Protein AF-F8FBQ9-F1 (afdb_monomer)

Foldseek 3Di:
DDDPVVVVVVLVVLLVVLLVVLQVQQVPWFDFALQDTQGQNLLSLLLCCPQRHLVSSLVSLLVSLVCCCPVVVAFNQVSVVSNVLSVQLRVCVVPDDDQSLVSQLVVLVVVLVVQVVVCCVPVNDPDDLLSLLQSLSVSLSSSVSSLSSSCCVPPPPPRPPVRDPPDPDPDDVLVVVLSCVLCVQSVVLVVVRSVVRVVLVVVLQVVQCVLQVQLVVQLLVVVVPDDPVLLVCLVVLPVVSLVVSQVSNLVSDDPQKKKFKAALVQATSYINVPDPDRGDDPPPQFDWDDPDPFKIKTWGPDRDNTSSVRLQAIWMWGWDDRPDPSRMIMIMIHRSCVSCVVPSVVSSVSSVVSSVVSVVSVVVSVVVVVVVVVVVVVVCVVVVCVVVVVVVVVVVCVVPPPPVVVVVVVVVPPPPDD

Sequence (418 aa):
MLWNSGMISNKLRPALILLLLSLLADWFSIPMLYGLQYHFSSVFIILALFLVGGRAAILISALVAWSNYFLLEMPLFNSGIVIVEAVVLAAVVRVRKGSVFLFDLCFWFAAGMGTLIGWYLFTGPAFHGDVMLHVFGYSVNGAGNALAAEIVLTYLPILPWSFVQRQYKPIPLQQILVHLAISGLVFPFICFMIVTGISQNHMINLRAHQMAESTSNTIKEQLKSWGAMEYRALELQDIIQLGKLDAMVDHSAFPSARVVVSNDNGDILADSSGAAEPKWDWRTGGTIYQYDDSLYLWLPVKRHFIEPAVWREAFYLYESTVDGGTGIRISVKIPVSLLLADAEGIYTLDFVLILLYILLVLSTANGISRFIVHFLVKLTHETTGLPDKMTAHFEISVQNSHLLWSLTDCMRTSARWL

Solvent-accessible surface area (backbone atoms only — not comparable to full-atom values): 22697 Å² total; per-residue (Å²): 139,82,77,66,67,75,64,56,62,71,41,48,59,62,48,51,51,34,40,52,51,20,47,52,29,53,76,62,40,43,66,30,50,71,76,40,59,48,58,51,24,62,22,33,36,52,44,28,31,75,74,66,26,41,72,55,15,37,53,42,26,49,53,43,22,49,43,32,40,72,75,66,64,41,27,59,47,72,22,48,48,50,33,54,50,38,47,50,51,43,53,48,60,75,78,45,91,76,62,61,31,58,54,46,43,52,46,37,55,52,52,36,52,50,48,53,52,50,47,41,72,75,71,38,86,70,82,57,61,51,58,52,34,48,41,36,50,50,37,51,41,50,37,52,28,32,42,52,30,46,48,47,74,71,72,51,82,83,58,67,68,90,75,50,89,65,69,92,66,84,77,55,66,67,60,52,53,48,53,48,56,49,45,70,45,53,53,58,48,53,52,50,46,32,53,48,15,56,52,47,55,55,50,51,53,53,49,53,49,54,54,33,50,52,42,49,47,56,51,45,58,57,55,66,73,54,53,75,66,57,56,53,34,51,77,69,65,34,69,69,56,33,52,50,46,28,54,52,39,45,73,55,42,53,94,80,40,40,34,36,34,25,43,80,88,30,39,56,58,28,48,45,72,72,68,93,58,74,55,70,69,85,76,62,80,41,51,79,44,77,81,48,102,42,35,34,39,41,36,57,66,68,84,41,63,48,59,38,60,38,50,53,72,12,31,37,37,31,53,47,71,51,88,85,83,73,48,39,34,41,35,31,36,39,43,37,41,73,79,38,58,77,48,52,59,56,52,33,47,53,39,47,51,54,53,53,46,51,52,47,52,55,51,48,51,54,50,49,48,57,48,53,52,54,52,52,53,52,51,46,67,73,53,77,47,53,69,64,50,49,51,54,49,48,53,52,49,58,74,67,43,79,70,61,63,62,58,60,56,59,67,68,67,68,82,80,76,137

Mean predicted aligned error: 11.19 Å

Structure (mmCIF, N/CA/C/O backbone):
data_AF-F8FBQ9-F1
#
_entry.id   AF-F8FBQ9-F1
#
loop_
_atom_site.group_PDB
_atom_site.id
_atom_site.type_symbol
_atom_site.label_atom_id
_atom_site.label_alt_id
_atom_site.label_comp_id
_atom_site.label_asym_id
_atom_site.label_entity_id
_atom_site.label_seq_id
_atom_site.pdbx_PDB_ins_code
_atom_site.Cartn_x
_atom_site.Cartn_y
_atom_site.Cartn_z
_atom_site.occupancy
_atom_site.B_iso_or_equiv
_atom_site.auth_seq_id
_atom_site.auth_comp_id
_atom_site.auth_asym_id
_atom_site.auth_atom_id
_atom_site.pdbx_PDB_model_num
ATOM 1 N N . MET A 1 1 ? -47.266 1.204 13.189 1.00 38.84 1 MET A N 1
ATOM 2 C CA . MET A 1 1 ? -45.898 1.040 13.729 1.00 38.84 1 MET A CA 1
ATOM 3 C C . MET A 1 1 ? -45.065 2.195 13.187 1.00 38.84 1 MET A C 1
ATOM 5 O O . MET A 1 1 ? -44.472 2.092 12.124 1.00 38.84 1 MET A O 1
ATOM 9 N N . LEU A 1 2 ? -45.210 3.362 13.819 1.00 35.06 2 LEU A N 1
ATOM 10 C CA . LEU A 1 2 ? -44.773 4.649 13.279 1.00 35.06 2 LEU A CA 1
ATOM 11 C C . LEU A 1 2 ? -43.285 4.861 13.561 1.00 35.06 2 LEU A C 1
ATOM 13 O O . LEU A 1 2 ? -42.835 4.845 14.704 1.00 35.06 2 LEU A O 1
ATOM 17 N N . TRP A 1 3 ? -42.538 5.023 12.476 1.00 40.25 3 TRP A N 1
ATOM 18 C CA . TRP A 1 3 ? -41.128 5.372 12.449 1.00 40.25 3 TRP A CA 1
ATOM 19 C C . TRP A 1 3 ? -40.963 6.775 13.048 1.00 40.25 3 TRP A C 1
ATOM 21 O O . TRP A 1 3 ? -41.526 7.743 12.541 1.00 40.25 3 TRP A O 1
ATOM 31 N N . ASN A 1 4 ? -40.230 6.885 14.154 1.00 38.59 4 ASN A N 1
ATOM 32 C CA . ASN A 1 4 ? -40.036 8.146 14.866 1.00 38.59 4 ASN A CA 1
ATOM 33 C C . ASN A 1 4 ? -39.064 9.049 14.072 1.00 38.59 4 ASN A C 1
ATOM 35 O O . ASN A 1 4 ? -37.841 8.915 14.170 1.00 38.59 4 ASN A O 1
ATOM 39 N N . SER A 1 5 ? -39.611 9.934 13.237 1.00 44.09 5 SER A N 1
ATOM 40 C CA . SER A 1 5 ? -38.901 10.781 12.262 1.00 44.09 5 SER A CA 1
ATOM 41 C C . SER A 1 5 ? -37.884 11.753 12.884 1.00 44.09 5 SER A C 1
ATOM 43 O O . SER A 1 5 ? -36.903 12.112 12.233 1.00 44.09 5 SER A O 1
ATOM 45 N N . GLY A 1 6 ? -38.029 12.103 14.168 1.00 44.25 6 GLY A N 1
ATOM 46 C CA . GLY A 1 6 ? -37.085 12.974 14.886 1.00 44.25 6 GLY A CA 1
ATOM 47 C C . GLY A 1 6 ? -35.710 12.346 15.163 1.00 44.25 6 GLY A C 1
ATOM 48 O O . GLY A 1 6 ? -34.709 13.053 15.250 1.00 44.25 6 GLY A O 1
ATOM 49 N N . MET A 1 7 ? -35.619 11.014 15.249 1.00 45.91 7 MET A N 1
ATOM 50 C CA . MET A 1 7 ? -34.369 10.321 15.601 1.00 45.91 7 MET A CA 1
ATOM 51 C C . MET A 1 7 ? -33.463 10.062 14.381 1.00 45.91 7 MET A C 1
ATOM 53 O O . MET A 1 7 ? -32.248 9.923 14.524 1.00 45.91 7 MET A O 1
ATOM 57 N N . ILE A 1 8 ? -34.046 10.031 13.176 1.00 51.62 8 ILE A N 1
ATOM 58 C CA . ILE A 1 8 ? -33.336 9.846 11.897 1.00 51.62 8 ILE A CA 1
ATOM 59 C C . ILE A 1 8 ? -32.582 11.132 11.516 1.00 51.62 8 ILE A C 1
ATOM 61 O O . ILE A 1 8 ? -31.422 11.069 11.108 1.00 51.62 8 ILE A O 1
ATOM 65 N N . SER A 1 9 ? -33.200 12.297 11.746 1.00 55.84 9 SER A N 1
ATOM 66 C CA . SER A 1 9 ? -32.610 13.625 11.508 1.00 55.84 9 SER A CA 1
ATOM 67 C C . SER A 1 9 ? -31.273 13.825 12.238 1.00 55.84 9 SER A C 1
ATOM 69 O O . SER A 1 9 ? -30.297 14.286 11.643 1.00 55.84 9 SER A O 1
ATOM 71 N N . ASN A 1 10 ? -31.179 13.411 13.508 1.00 71.75 10 ASN A N 1
ATOM 72 C CA . ASN A 1 10 ? -29.984 13.689 14.313 1.00 71.75 10 ASN A CA 1
ATOM 73 C C . ASN A 1 10 ? -28.779 12.791 13.981 1.00 71.75 10 ASN A C 1
ATOM 75 O O . ASN A 1 10 ? -27.648 13.151 14.297 1.00 71.75 10 ASN A O 1
ATOM 79 N N . LYS A 1 11 ? -28.999 11.642 13.329 1.00 80.25 11 LYS A N 1
ATOM 80 C CA . LYS A 1 11 ? -27.932 10.704 12.936 1.00 80.25 11 LYS A CA 1
ATOM 81 C C . LYS A 1 11 ? -27.435 10.900 11.504 1.00 80.25 11 LYS A C 1
ATOM 83 O O . LYS A 1 11 ? -26.344 10.442 11.178 1.00 80.25 11 LYS A O 1
ATOM 88 N N . LEU A 1 12 ? -28.201 11.598 10.667 1.00 87.38 12 LEU A N 1
ATOM 89 C CA . LEU A 1 12 ? -27.840 11.835 9.271 1.00 87.38 12 LEU A CA 1
ATOM 90 C C . LEU A 1 12 ? -26.629 12.768 9.138 1.00 87.38 12 LEU A C 1
ATOM 92 O O . LEU A 1 12 ? -25.704 12.467 8.394 1.00 87.38 12 LEU A O 1
ATOM 96 N N . ARG A 1 13 ? -26.599 13.868 9.900 1.00 88.62 13 ARG A N 1
ATOM 97 C CA . ARG A 1 13 ? -25.483 14.831 9.881 1.00 88.62 13 ARG A CA 1
ATOM 98 C C . ARG A 1 13 ? -24.120 14.191 10.196 1.00 88.62 13 ARG A C 1
ATOM 100 O O . ARG A 1 13 ? -23.227 14.326 9.365 1.00 88.62 13 ARG A O 1
ATOM 107 N N . PRO A 1 14 ? -23.929 13.473 11.323 1.00 88.94 14 PRO A N 1
ATOM 108 C CA . PRO A 1 14 ? -22.645 12.830 11.602 1.00 88.94 14 PRO A CA 1
ATOM 109 C C . PRO A 1 14 ? -22.304 11.738 10.581 1.00 88.94 14 PRO A C 1
ATOM 111 O O . PRO A 1 14 ? -21.136 11.581 10.251 1.00 88.94 14 PRO A O 1
ATOM 114 N N . ALA A 1 15 ? -23.296 11.027 10.032 1.00 92.19 15 ALA A N 1
ATOM 115 C CA . ALA A 1 15 ? -23.055 10.042 8.978 1.00 92.19 15 ALA A CA 1
ATOM 116 C C . ALA A 1 15 ? -22.502 10.684 7.696 1.00 92.19 15 ALA A C 1
ATOM 118 O O . ALA A 1 15 ? -21.548 10.168 7.126 1.00 92.19 15 ALA A O 1
ATOM 119 N N . LEU A 1 16 ? -23.061 11.822 7.270 1.00 95.06 16 LEU A N 1
ATOM 120 C CA . LEU A 1 16 ? -22.580 12.562 6.100 1.00 95.06 16 LEU A CA 1
ATOM 121 C C . LEU A 1 16 ? -21.179 13.141 6.319 1.00 95.06 16 LEU A C 1
ATOM 123 O O . LEU A 1 16 ? -20.352 13.078 5.416 1.00 95.06 16 LEU A O 1
ATOM 127 N N . ILE A 1 17 ? -20.894 13.661 7.519 1.00 94.50 17 ILE A N 1
ATOM 128 C CA . ILE A 1 17 ? -19.554 14.153 7.869 1.00 94.50 17 ILE A CA 1
ATOM 129 C C . ILE A 1 17 ? -18.540 13.007 7.815 1.00 94.50 17 ILE A C 1
ATOM 131 O O . ILE A 1 17 ? -17.494 13.150 7.195 1.00 94.50 17 ILE A O 1
ATOM 135 N N . LEU A 1 18 ? -18.854 11.861 8.423 1.00 95.75 18 LEU A N 1
ATOM 136 C CA . LEU A 1 18 ? -17.961 10.701 8.421 1.00 95.75 18 LEU A CA 1
ATOM 137 C C . LEU A 1 18 ? -17.787 10.110 7.021 1.00 95.75 18 LEU A C 1
ATOM 139 O O . LEU A 1 18 ? -16.679 9.705 6.689 1.00 95.75 18 LEU A O 1
ATOM 143 N N . LEU A 1 19 ? -18.828 10.108 6.183 1.00 97.69 19 LEU A N 1
ATOM 144 C CA . LEU A 1 19 ? -18.710 9.739 4.771 1.00 97.69 19 LEU A CA 1
ATOM 145 C C . LEU A 1 19 ? -17.744 10.672 4.037 1.00 97.69 19 LEU A C 1
ATOM 147 O O . LEU A 1 19 ? -16.824 10.195 3.384 1.00 97.69 19 LEU A O 1
ATOM 151 N N . LEU A 1 20 ? -17.926 11.988 4.171 1.00 97.56 20 LEU A N 1
ATOM 152 C CA . LEU A 1 20 ? -17.067 12.973 3.519 1.00 97.56 20 LEU A CA 1
ATOM 153 C C . LEU A 1 20 ? -15.613 12.847 3.988 1.00 97.56 20 LEU A C 1
ATOM 155 O O . LEU A 1 20 ? -14.712 12.845 3.159 1.00 97.56 20 LEU A O 1
ATOM 159 N N . LEU A 1 21 ? -15.384 12.669 5.291 1.00 97.38 21 LEU A N 1
ATOM 160 C CA . LEU A 1 21 ? -14.049 12.414 5.833 1.00 97.38 21 LEU A CA 1
ATOM 161 C C . LEU A 1 21 ? -13.458 11.097 5.319 1.00 97.38 21 LEU A C 1
ATOM 163 O O . LEU A 1 21 ? -12.283 11.075 4.983 1.00 97.38 21 LEU A O 1
ATOM 167 N N . SER A 1 22 ? -14.261 10.033 5.202 1.00 97.44 22 SER A N 1
ATOM 168 C CA . SER A 1 22 ? -13.806 8.750 4.643 1.00 97.44 22 SER A CA 1
ATOM 169 C C . SER A 1 22 ? -13.377 8.894 3.183 1.00 97.44 22 SER A C 1
ATOM 171 O O . SER A 1 22 ? -12.338 8.376 2.801 1.00 97.44 22 SER A O 1
ATOM 173 N N . LEU A 1 23 ? -14.154 9.620 2.374 1.00 97.19 23 LEU A N 1
ATOM 174 C CA . LEU A 1 23 ? -13.830 9.865 0.968 1.00 97.19 23 LEU A CA 1
ATOM 175 C C . LEU A 1 23 ? -12.576 10.734 0.837 1.00 97.19 23 LEU A C 1
ATOM 177 O O . LEU A 1 23 ? -11.653 10.366 0.121 1.00 97.19 23 LEU A O 1
ATOM 181 N N . LEU A 1 24 ? -12.505 11.856 1.562 1.00 97.00 24 LEU A N 1
ATOM 182 C CA . LEU A 1 24 ? -11.325 12.726 1.547 1.00 97.00 24 LEU A CA 1
ATOM 183 C C . LEU A 1 24 ? -10.065 11.986 2.011 1.00 97.00 24 LEU A C 1
ATOM 185 O O . LEU A 1 24 ? -8.996 12.192 1.450 1.00 97.00 24 LEU A O 1
ATOM 189 N N . ALA A 1 25 ? -10.190 11.108 3.004 1.00 95.94 25 ALA A N 1
ATOM 190 C CA . ALA A 1 25 ? -9.084 10.319 3.525 1.00 95.94 25 ALA A CA 1
ATOM 191 C C . ALA A 1 25 ? -8.432 9.402 2.482 1.00 95.94 25 ALA A C 1
ATOM 193 O O . ALA A 1 25 ? -7.216 9.239 2.518 1.00 95.94 25 ALA A O 1
ATOM 194 N N . ASP A 1 26 ? -9.212 8.832 1.561 1.00 94.19 26 ASP A N 1
ATOM 195 C CA . ASP A 1 26 ? -8.666 7.992 0.489 1.00 94.19 26 ASP A CA 1
ATOM 196 C C . ASP A 1 26 ? -8.148 8.814 -0.693 1.00 94.19 26 ASP A C 1
ATOM 198 O O . ASP A 1 26 ? -7.197 8.397 -1.341 1.00 94.19 26 ASP A O 1
ATOM 202 N N . TRP A 1 27 ? -8.694 10.010 -0.929 1.00 92.12 27 TRP A N 1
ATOM 203 C CA . TRP A 1 27 ? -8.132 10.956 -1.902 1.00 92.12 27 TRP A CA 1
ATOM 204 C C . TRP A 1 27 ? -6.765 11.517 -1.482 1.00 92.12 27 TRP A C 1
ATOM 206 O O . TRP A 1 27 ? -5.958 11.867 -2.338 1.00 92.12 27 TRP A O 1
ATOM 216 N N . PHE A 1 28 ? -6.512 11.617 -0.174 1.00 92.81 28 PHE A N 1
ATOM 217 C CA . PHE A 1 28 ? -5.237 12.055 0.406 1.00 92.81 28 PHE A CA 1
ATOM 218 C C . PHE A 1 28 ? -4.451 10.891 1.023 1.00 92.81 28 PHE A C 1
ATOM 220 O O . PHE A 1 28 ? -3.727 11.079 2.006 1.00 92.81 28 PHE A O 1
ATOM 227 N N . SER A 1 29 ? -4.606 9.685 0.471 1.00 91.75 29 SER A N 1
ATOM 228 C CA . SER A 1 29 ? -3.791 8.537 0.851 1.00 91.75 29 SER A CA 1
ATOM 229 C C . SER A 1 29 ? -2.306 8.861 0.708 1.00 91.75 29 SER A C 1
ATOM 231 O O . SER A 1 29 ? -1.870 9.607 -0.173 1.00 91.75 29 SER A O 1
ATOM 233 N N . ILE A 1 30 ? -1.506 8.314 1.618 1.00 91.00 30 ILE A N 1
ATOM 234 C CA . ILE A 1 30 ? -0.072 8.587 1.638 1.00 91.00 30 ILE A CA 1
ATOM 235 C C . ILE A 1 30 ? 0.629 7.447 0.905 1.00 91.00 30 ILE A C 1
ATOM 237 O O . ILE A 1 30 ? 0.485 6.296 1.334 1.00 91.00 30 ILE A O 1
ATOM 241 N N . PRO A 1 31 ? 1.395 7.719 -0.168 1.00 86.69 31 PRO A N 1
ATOM 242 C CA . PRO A 1 31 ? 2.168 6.680 -0.820 1.00 86.69 31 PRO A CA 1
ATOM 243 C C . PRO A 1 31 ? 3.179 6.119 0.176 1.00 86.69 31 PRO A C 1
ATOM 245 O O . PRO A 1 31 ? 3.969 6.844 0.782 1.00 86.69 31 PRO A O 1
ATOM 248 N N . MET A 1 32 ? 3.116 4.809 0.362 1.00 84.12 32 MET A N 1
ATOM 249 C CA . MET A 1 32 ? 4.156 4.044 1.020 1.00 84.12 32 MET A CA 1
ATOM 250 C C . MET A 1 32 ? 5.042 3.455 -0.082 1.00 84.12 32 MET A C 1
ATOM 252 O O . MET A 1 32 ? 5.398 4.127 -1.050 1.00 84.12 32 MET A O 1
ATOM 256 N N . LEU A 1 33 ? 5.436 2.202 0.074 1.00 76.81 33 LEU A N 1
ATOM 257 C CA . LEU A 1 33 ? 6.426 1.553 -0.758 1.00 76.81 33 LEU A CA 1
ATOM 258 C C . LEU A 1 33 ? 5.766 0.598 -1.770 1.00 76.81 33 LEU A C 1
ATOM 260 O O . LEU A 1 33 ? 4.805 -0.087 -1.430 1.00 76.81 33 LEU A O 1
ATOM 264 N N . TYR A 1 34 ? 6.297 0.524 -2.996 1.00 71.44 34 TYR A N 1
ATOM 265 C CA . TYR A 1 34 ? 5.850 -0.403 -4.061 1.00 71.44 34 TYR A CA 1
ATOM 266 C C . TYR A 1 34 ? 4.376 -0.284 -4.444 1.00 71.44 34 TYR A C 1
ATOM 268 O O . TYR A 1 34 ? 3.650 -1.274 -4.531 1.00 71.44 34 TYR A O 1
ATOM 276 N N . GLY A 1 35 ? 3.914 0.953 -4.612 1.00 74.38 35 GLY A N 1
ATOM 277 C CA . GLY A 1 35 ? 2.513 1.232 -4.912 1.00 74.38 35 GLY A CA 1
ATOM 278 C C . GLY A 1 35 ? 1.573 1.054 -3.729 1.00 74.38 35 GLY A C 1
ATOM 279 O O . GLY A 1 35 ? 0.443 1.522 -3.806 1.00 74.38 35 GLY A O 1
ATOM 280 N N . LEU A 1 36 ? 2.007 0.443 -2.616 1.00 85.25 36 LEU A N 1
ATOM 281 C CA . LEU A 1 36 ? 1.195 0.423 -1.407 1.00 85.25 36 LEU A CA 1
ATOM 282 C C . LEU A 1 36 ? 0.952 1.851 -0.943 1.00 85.25 36 LEU A C 1
ATOM 284 O O . LEU A 1 36 ? 1.852 2.690 -0.938 1.00 85.25 36 LEU A O 1
ATOM 288 N N . GLN A 1 37 ? -0.271 2.106 -0.508 1.00 88.94 37 GLN A N 1
ATOM 289 C CA . GLN A 1 37 ? -0.667 3.388 0.040 1.00 88.94 37 GLN A CA 1
ATOM 290 C C . GLN A 1 37 ? -1.276 3.170 1.419 1.00 88.94 37 GLN A C 1
ATOM 292 O O . GLN A 1 37 ? -1.960 2.173 1.675 1.00 88.94 37 GLN A O 1
ATOM 297 N N . TYR A 1 38 ? -1.015 4.115 2.315 1.00 91.94 38 TYR A N 1
ATOM 298 C CA . TYR A 1 38 ? -1.704 4.184 3.587 1.00 91.94 38 TYR A CA 1
ATOM 299 C C . TYR A 1 38 ? -3.017 4.943 3.391 1.00 91.94 38 TYR A C 1
ATOM 301 O O . TYR A 1 38 ? -3.024 6.126 3.045 1.00 91.94 38 TYR A O 1
ATOM 309 N N . HIS A 1 39 ? -4.121 4.248 3.628 1.00 93.69 39 HIS A N 1
ATOM 310 C CA . HIS A 1 39 ? -5.489 4.737 3.474 1.00 93.69 39 HIS A CA 1
ATOM 311 C C . HIS A 1 39 ? -6.097 4.962 4.854 1.00 93.69 39 HIS A C 1
ATOM 313 O O . HIS A 1 39 ? -5.975 4.094 5.708 1.00 93.69 39 HIS A O 1
ATOM 319 N N . PHE A 1 40 ? -6.767 6.091 5.088 1.00 94.56 40 PHE A N 1
ATOM 320 C CA . PHE A 1 40 ? -7.325 6.417 6.412 1.00 94.56 40 PHE A CA 1
ATOM 321 C C . PHE A 1 40 ? -8.853 6.274 6.485 1.00 94.56 40 PHE A C 1
ATOM 323 O O . PHE A 1 40 ? -9.444 6.521 7.540 1.00 94.56 40 PHE A O 1
ATOM 330 N N . SER A 1 41 ? -9.525 5.883 5.395 1.00 96.06 41 SER A N 1
ATOM 331 C CA . SER A 1 41 ? -10.992 5.834 5.348 1.00 96.06 41 SER A CA 1
ATOM 332 C C . SER A 1 41 ? -11.607 4.901 6.391 1.00 96.06 41 SER A C 1
ATOM 334 O O . SER A 1 41 ? -12.630 5.249 6.993 1.00 96.06 41 SER A O 1
ATOM 336 N N . SER A 1 42 ? -10.971 3.761 6.689 1.00 96.06 42 SER A N 1
ATOM 337 C CA . SER A 1 42 ? -11.513 2.804 7.660 1.00 96.06 42 SER A CA 1
ATOM 338 C C . SER A 1 42 ? -11.561 3.352 9.092 1.00 96.06 42 SER A C 1
ATOM 340 O O . SER A 1 42 ? -12.461 2.968 9.842 1.00 96.06 42 SER A O 1
ATOM 342 N N . VAL A 1 43 ? -10.741 4.354 9.453 1.00 97.19 43 VAL A N 1
ATOM 343 C CA . VAL A 1 43 ? -10.874 5.078 10.736 1.00 97.19 43 VAL A CA 1
ATOM 344 C C . VAL A 1 43 ? -12.286 5.648 10.872 1.00 97.19 43 VAL A C 1
ATOM 346 O O . VAL A 1 43 ? -12.980 5.413 11.862 1.00 97.19 43 VAL A O 1
ATOM 349 N N . PHE A 1 44 ? -12.747 6.373 9.854 1.00 97.19 44 PHE A N 1
ATOM 350 C CA . PHE A 1 44 ? -14.037 7.059 9.869 1.00 97.19 44 PHE A CA 1
ATOM 351 C C . PHE A 1 44 ? -15.218 6.094 9.714 1.00 97.19 44 PHE A C 1
ATOM 353 O O . PHE A 1 44 ? -16.276 6.321 10.308 1.00 97.19 44 PHE A O 1
ATOM 360 N N . ILE A 1 45 ? -15.032 4.982 8.998 1.00 97.56 45 ILE A N 1
ATOM 361 C CA . ILE A 1 45 ? -16.022 3.900 8.903 1.00 97.56 45 ILE A CA 1
ATOM 362 C C . ILE A 1 45 ? -16.220 3.230 10.270 1.00 97.56 45 ILE A C 1
ATOM 364 O O . ILE A 1 45 ? -17.362 3.028 10.701 1.00 97.56 45 ILE A O 1
ATOM 368 N N . ILE A 1 46 ? -15.135 2.948 10.999 1.00 96.31 46 ILE A N 1
ATOM 369 C CA . ILE A 1 46 ? -15.201 2.401 12.360 1.00 96.31 46 ILE A CA 1
ATOM 370 C C . ILE A 1 46 ? -15.842 3.419 13.311 1.00 96.31 46 ILE A C 1
ATOM 372 O O . ILE A 1 46 ? -16.724 3.065 14.094 1.00 96.31 46 ILE A O 1
ATOM 376 N N . LEU A 1 47 ? -15.503 4.707 13.213 1.00 93.81 47 LEU A N 1
ATOM 377 C CA . LEU A 1 47 ? -16.200 5.745 13.978 1.00 93.81 47 LEU A CA 1
ATOM 378 C C . LEU A 1 47 ? -17.707 5.762 13.664 1.00 93.81 47 LEU A C 1
ATOM 380 O O . LEU A 1 47 ? -18.528 5.819 14.582 1.00 93.81 47 LEU A O 1
ATOM 384 N N . ALA A 1 48 ? -18.105 5.624 12.396 1.00 94.19 48 ALA A N 1
ATOM 385 C CA . ALA A 1 48 ? -19.514 5.563 12.006 1.00 94.19 48 ALA A CA 1
ATOM 386 C C . ALA A 1 48 ? -20.239 4.341 12.590 1.00 94.19 48 ALA A C 1
ATOM 388 O O . ALA A 1 48 ? -21.403 4.455 12.997 1.00 94.19 48 ALA A O 1
ATOM 389 N N . LEU A 1 49 ? -19.553 3.197 12.698 1.00 93.25 49 LEU A N 1
ATOM 390 C CA . LEU A 1 49 ? -20.083 1.986 13.328 1.00 93.25 49 LEU A CA 1
ATOM 391 C C . LEU A 1 49 ? -20.519 2.254 14.775 1.00 93.25 49 LEU A C 1
ATOM 393 O O . LEU A 1 49 ? -21.610 1.825 15.161 1.00 93.25 49 LEU A O 1
ATOM 397 N N . PHE A 1 50 ? -19.720 2.997 15.545 1.00 88.44 50 PHE A N 1
ATOM 398 C CA . PHE A 1 50 ? -19.995 3.271 16.960 1.00 88.44 50 PHE A CA 1
ATOM 399 C C . PHE A 1 50 ? -20.882 4.495 17.209 1.00 88.44 50 PHE A C 1
ATOM 401 O O . PHE A 1 50 ? -21.667 4.489 18.156 1.00 88.44 50 PHE A O 1
ATOM 408 N N . LEU A 1 51 ? -20.795 5.527 16.370 1.00 85.94 51 LEU A N 1
ATOM 409 C CA . LEU A 1 51 ? -21.495 6.800 16.583 1.00 85.94 51 LEU A CA 1
ATOM 410 C C . LEU A 1 51 ? -22.887 6.834 15.956 1.00 85.94 51 LEU A C 1
ATOM 412 O O . LEU A 1 51 ? -23.825 7.408 16.510 1.00 85.94 51 LEU A O 1
ATOM 416 N N . VAL A 1 52 ? -23.033 6.207 14.791 1.00 89.50 52 VAL A N 1
ATOM 417 C CA . VAL A 1 52 ? -24.276 6.222 14.017 1.00 89.50 52 VAL A CA 1
ATOM 418 C C . VAL A 1 52 ? -24.950 4.854 14.106 1.00 89.50 52 VAL A C 1
ATOM 420 O O . VAL A 1 52 ? -26.134 4.761 14.464 1.00 89.50 52 VAL A O 1
ATOM 423 N N . GLY A 1 53 ? -24.175 3.797 13.848 1.00 89.56 53 GLY A N 1
ATOM 424 C CA . GLY A 1 53 ? -24.572 2.395 13.932 1.00 89.56 53 GLY A CA 1
ATOM 425 C C . GLY A 1 53 ? -24.127 1.580 12.713 1.00 89.56 53 GLY A C 1
ATOM 426 O O . GLY A 1 53 ? -23.885 2.117 11.635 1.00 89.56 53 GLY A O 1
ATOM 427 N N . GLY A 1 54 ? -24.102 0.250 12.846 1.00 91.75 54 GLY A N 1
ATOM 428 C CA . GLY A 1 54 ? -23.529 -0.631 11.816 1.00 91.75 54 GLY A CA 1
ATOM 429 C C . GLY A 1 54 ? -24.187 -0.582 10.432 1.00 91.75 54 GLY A C 1
ATOM 430 O O . GLY A 1 54 ? -23.508 -0.816 9.444 1.00 91.75 54 GLY A O 1
ATOM 431 N N . ARG A 1 55 ? -25.478 -0.231 10.317 1.00 94.25 55 ARG A N 1
ATOM 432 C CA . ARG A 1 55 ? -26.106 -0.033 8.992 1.00 94.25 55 ARG A CA 1
ATOM 433 C C . ARG A 1 55 ? -25.493 1.155 8.245 1.00 94.25 55 ARG A C 1
ATOM 435 O O . ARG A 1 55 ? -25.293 1.066 7.044 1.00 94.25 55 ARG A O 1
ATOM 442 N N . ALA A 1 56 ? -25.195 2.241 8.958 1.00 93.75 56 ALA A N 1
ATOM 443 C CA . ALA A 1 56 ? -24.562 3.412 8.364 1.00 93.75 56 ALA A CA 1
ATOM 444 C C . ALA A 1 56 ? -23.112 3.109 7.976 1.00 93.75 56 ALA A C 1
ATOM 446 O O . ALA A 1 56 ? -22.719 3.449 6.872 1.00 93.75 56 ALA A O 1
ATOM 447 N N . ALA A 1 57 ? -22.358 2.405 8.827 1.00 96.69 57 ALA A N 1
ATOM 448 C CA . ALA A 1 57 ? -20.984 2.004 8.515 1.00 96.69 57 ALA A CA 1
ATOM 449 C C . ALA A 1 57 ? -20.885 1.165 7.231 1.00 96.69 57 ALA A C 1
ATOM 451 O O . ALA A 1 57 ? -20.044 1.454 6.393 1.00 96.69 57 ALA A O 1
ATOM 452 N N . ILE A 1 58 ? -21.785 0.190 7.043 1.00 98.00 58 ILE A N 1
ATOM 453 C CA . ILE A 1 58 ? -21.822 -0.645 5.828 1.00 98.00 58 ILE A CA 1
ATOM 454 C C . ILE A 1 58 ? -22.197 0.179 4.584 1.00 98.00 58 ILE A C 1
ATOM 456 O O . ILE A 1 58 ? -21.649 -0.033 3.509 1.00 98.00 58 ILE A O 1
ATOM 460 N N . LEU A 1 59 ? -23.133 1.128 4.705 1.00 97.81 59 LEU A N 1
ATOM 461 C CA . LEU A 1 59 ? -23.478 2.012 3.585 1.00 97.81 59 LEU A CA 1
ATOM 462 C C . LEU A 1 59 ? -22.320 2.950 3.227 1.00 97.81 59 LEU A C 1
ATOM 464 O O . LEU A 1 59 ? -22.037 3.142 2.050 1.00 97.81 59 LEU A O 1
ATOM 468 N N . ILE A 1 60 ? -21.645 3.515 4.231 1.00 98.19 60 ILE A N 1
ATOM 469 C CA . ILE A 1 60 ? -20.471 4.366 4.024 1.00 98.19 60 ILE A CA 1
ATOM 470 C C . ILE A 1 60 ? -19.350 3.556 3.371 1.00 98.19 60 ILE A C 1
ATOM 472 O O . ILE A 1 60 ? -18.805 4.016 2.376 1.00 98.19 60 ILE A O 1
ATOM 476 N N . SER A 1 61 ? -19.052 2.343 3.851 1.00 98.19 61 SER A N 1
ATOM 477 C CA . SER A 1 61 ? -18.012 1.503 3.248 1.00 98.19 61 SER A CA 1
ATOM 478 C C . SER A 1 61 ? -18.340 1.107 1.809 1.00 98.19 61 SER A C 1
ATOM 480 O O . SER A 1 61 ? -17.445 1.104 0.975 1.00 98.19 61 SER A O 1
ATOM 482 N N . ALA A 1 62 ? -19.611 0.857 1.475 1.00 98.19 62 ALA A N 1
ATOM 483 C CA . ALA A 1 62 ? -20.025 0.596 0.097 1.00 98.19 62 ALA A CA 1
ATOM 484 C C . ALA A 1 62 ? -19.839 1.816 -0.826 1.00 98.19 62 ALA A C 1
ATOM 486 O O . ALA A 1 62 ? -19.414 1.661 -1.969 1.00 98.19 62 ALA A O 1
ATOM 487 N N . LEU A 1 63 ? -20.128 3.028 -0.341 1.00 97.94 63 LEU A N 1
ATOM 488 C CA . LEU A 1 63 ? -19.913 4.264 -1.104 1.00 97.94 63 LEU A CA 1
ATOM 489 C C . LEU A 1 63 ? -18.423 4.594 -1.265 1.00 97.94 63 LEU A C 1
ATOM 491 O O . LEU A 1 63 ? -18.008 5.019 -2.341 1.00 97.94 63 LEU A O 1
ATOM 495 N N . VAL A 1 64 ? -17.623 4.366 -0.222 1.00 97.69 64 VAL A N 1
ATOM 496 C CA . VAL A 1 64 ? -16.160 4.502 -0.271 1.00 97.69 64 VAL A CA 1
ATOM 497 C C . VAL A 1 64 ? -15.573 3.492 -1.254 1.00 97.69 64 VAL A C 1
ATOM 499 O O . VAL A 1 64 ? -14.850 3.886 -2.157 1.00 97.69 64 VAL A O 1
ATOM 502 N N . ALA A 1 65 ? -15.966 2.220 -1.179 1.00 96.94 65 ALA A N 1
ATOM 503 C CA . ALA A 1 65 ? -15.557 1.187 -2.130 1.00 96.94 65 ALA A CA 1
ATOM 504 C C . ALA A 1 65 ? -15.910 1.539 -3.582 1.00 96.94 65 ALA A C 1
ATOM 506 O O . ALA A 1 65 ? -15.102 1.342 -4.488 1.00 96.94 65 ALA A O 1
ATOM 507 N N . TRP A 1 66 ? -17.109 2.087 -3.809 1.00 96.62 66 TRP A N 1
ATOM 508 C CA . TRP A 1 66 ? -17.523 2.567 -5.125 1.00 96.62 66 TRP A CA 1
ATOM 509 C C . TRP A 1 66 ? -16.621 3.708 -5.617 1.00 96.62 66 TRP A C 1
ATOM 511 O O . TRP A 1 66 ? -16.129 3.653 -6.743 1.00 96.62 66 TRP A O 1
ATOM 521 N N . SER A 1 67 ? -16.350 4.703 -4.767 1.00 95.88 67 SER A N 1
ATOM 522 C CA . SER A 1 67 ? -15.428 5.801 -5.082 1.00 95.88 67 SER A CA 1
ATOM 523 C C . SER A 1 67 ? -14.027 5.278 -5.403 1.00 95.88 67 SER A C 1
ATOM 525 O O . SER A 1 67 ? -13.450 5.645 -6.422 1.00 95.88 67 SER A O 1
ATOM 527 N N . ASN A 1 68 ? -13.501 4.377 -4.579 1.00 94.50 68 ASN A N 1
ATOM 528 C CA . ASN A 1 68 ? -12.158 3.831 -4.732 1.00 94.50 68 ASN A CA 1
ATOM 529 C C . ASN A 1 68 ? -12.009 3.068 -6.053 1.00 94.50 68 ASN A C 1
ATOM 531 O O . ASN A 1 68 ? -11.036 3.266 -6.774 1.00 94.50 68 ASN A O 1
ATOM 535 N N . TYR A 1 69 ? -13.011 2.273 -6.430 1.00 93.31 69 TYR A N 1
ATOM 536 C CA . TYR A 1 69 ? -12.961 1.483 -7.657 1.00 93.31 69 TYR A CA 1
ATOM 537 C C . TYR A 1 69 ? -13.179 2.305 -8.940 1.00 93.31 69 TYR A C 1
ATOM 539 O O . TYR A 1 69 ? -12.531 2.057 -9.963 1.00 93.31 69 TYR A O 1
ATOM 547 N N . PHE A 1 70 ? -14.121 3.256 -8.927 1.00 92.94 70 PHE A N 1
ATOM 548 C CA . PHE A 1 70 ? -14.510 3.998 -10.133 1.00 92.94 70 PHE A CA 1
ATOM 549 C C . PHE A 1 70 ? -13.793 5.337 -10.296 1.00 92.94 70 PHE A C 1
ATOM 551 O O . PHE A 1 70 ? -13.523 5.717 -11.430 1.00 92.94 70 PHE A O 1
ATOM 558 N N . LEU A 1 71 ? -13.503 6.050 -9.203 1.00 92.88 71 LEU A N 1
ATOM 559 C CA . LEU A 1 71 ? -12.889 7.383 -9.246 1.00 92.88 71 LEU A CA 1
ATOM 560 C C . LEU A 1 71 ? -11.376 7.335 -9.028 1.00 92.88 71 LEU A C 1
ATOM 562 O O . LEU A 1 71 ? -10.656 8.057 -9.706 1.00 92.88 71 LEU A O 1
ATOM 566 N N . LEU A 1 72 ? -10.903 6.494 -8.102 1.00 89.25 72 LEU A N 1
ATOM 567 C CA . LEU A 1 72 ? -9.470 6.345 -7.799 1.00 89.25 72 LEU A CA 1
ATOM 568 C C . LEU A 1 72 ? -8.813 5.171 -8.539 1.00 89.25 72 LEU A C 1
ATOM 570 O O . LEU A 1 72 ? -7.631 4.913 -8.348 1.00 89.25 72 LEU A O 1
ATOM 574 N N . GLU A 1 73 ? -9.586 4.449 -9.356 1.00 88.12 73 GLU A N 1
ATOM 575 C CA . GLU A 1 73 ? -9.141 3.299 -10.157 1.00 88.12 73 GLU A CA 1
ATOM 576 C C . GLU A 1 73 ? -8.423 2.195 -9.364 1.00 88.12 73 GLU A C 1
ATOM 578 O O . GLU A 1 73 ? -7.658 1.409 -9.925 1.00 88.12 73 GLU A O 1
ATOM 583 N N . MET A 1 74 ? -8.705 2.093 -8.063 1.00 87.56 74 MET A N 1
ATOM 584 C CA . MET A 1 74 ? -8.038 1.148 -7.177 1.00 87.56 74 MET A CA 1
ATOM 585 C C . MET A 1 74 ? -8.384 -0.309 -7.531 1.00 87.56 74 MET A C 1
ATOM 587 O O . MET A 1 74 ? -9.511 -0.604 -7.957 1.00 87.56 74 MET A O 1
ATOM 591 N N . PRO A 1 75 ? -7.463 -1.256 -7.270 1.00 88.44 75 PRO A N 1
ATOM 592 C CA . PRO A 1 75 ? -7.710 -2.681 -7.425 1.00 88.44 75 PRO A CA 1
ATOM 593 C C . PRO A 1 75 ? -8.978 -3.162 -6.716 1.00 88.44 75 PRO A C 1
ATOM 595 O O . PRO A 1 75 ? -9.401 -2.631 -5.679 1.00 88.44 75 PRO A O 1
ATOM 598 N N . LEU A 1 76 ? -9.577 -4.221 -7.271 1.00 88.06 76 LEU A N 1
ATOM 599 C CA . LEU A 1 76 ? -10.824 -4.789 -6.755 1.00 88.06 76 LEU A CA 1
ATOM 600 C C . LEU A 1 76 ? -10.675 -5.274 -5.309 1.00 88.06 76 LEU A C 1
ATOM 602 O O . LEU A 1 76 ? -11.600 -5.092 -4.520 1.00 88.06 76 LEU A O 1
ATOM 606 N N . PHE A 1 77 ? -9.528 -5.863 -4.956 1.00 88.88 77 PHE A N 1
ATOM 607 C CA . PHE A 1 77 ? -9.268 -6.302 -3.588 1.00 88.88 77 PHE A CA 1
ATOM 608 C C . PHE A 1 77 ? -9.333 -5.123 -2.611 1.00 88.88 77 PHE A C 1
ATOM 610 O O . PHE A 1 77 ? -10.131 -5.153 -1.675 1.00 88.88 77 PHE A O 1
ATOM 617 N N . ASN A 1 78 ? -8.571 -4.059 -2.881 1.00 88.62 78 ASN A N 1
ATOM 618 C CA . ASN A 1 78 ? -8.479 -2.870 -2.029 1.00 88.62 78 ASN A CA 1
ATOM 619 C C . ASN A 1 78 ? -9.856 -2.214 -1.842 1.00 88.62 78 ASN A C 1
ATOM 621 O O . ASN A 1 78 ? -10.236 -1.837 -0.737 1.00 88.62 78 ASN A O 1
ATOM 625 N N . SER A 1 79 ? -10.628 -2.116 -2.928 1.00 91.31 79 SER A N 1
ATOM 626 C CA . SER A 1 79 ? -11.963 -1.516 -2.902 1.00 91.31 79 SER A CA 1
ATOM 627 C C . SER A 1 79 ? -12.993 -2.418 -2.216 1.00 91.31 79 SER A C 1
ATOM 629 O O . SER A 1 79 ? -13.884 -1.931 -1.532 1.00 91.31 79 SER A O 1
ATOM 631 N N . GLY A 1 80 ? -12.902 -3.739 -2.379 1.00 92.31 80 GLY A N 1
ATOM 632 C CA . GLY A 1 80 ? -13.879 -4.685 -1.838 1.00 92.31 80 GLY A CA 1
ATOM 633 C C . GLY A 1 80 ? -13.677 -5.007 -0.358 1.00 92.31 80 GLY A C 1
ATOM 634 O O . GLY A 1 80 ? -14.656 -5.163 0.378 1.00 92.31 80 GLY A O 1
ATOM 635 N N . ILE A 1 81 ? -12.423 -5.090 0.099 1.00 93.88 81 ILE A N 1
ATOM 636 C CA . ILE A 1 81 ? -12.093 -5.561 1.450 1.00 93.88 81 ILE A CA 1
ATOM 637 C C . ILE A 1 81 ? -12.667 -4.651 2.543 1.00 93.88 81 ILE A C 1
ATOM 639 O O . ILE A 1 81 ? -13.134 -5.158 3.561 1.00 93.88 81 ILE A O 1
ATOM 643 N N . VAL A 1 82 ? -12.765 -3.339 2.291 1.00 94.69 82 VAL A N 1
ATOM 644 C CA . VAL A 1 82 ? -13.345 -2.362 3.233 1.00 94.69 82 VAL A CA 1
ATOM 645 C C . VAL A 1 82 ? -14.829 -2.631 3.526 1.00 94.69 82 VAL A C 1
ATOM 647 O O . VAL A 1 82 ? -15.318 -2.388 4.632 1.00 94.69 82 VAL A O 1
ATOM 650 N N . ILE A 1 83 ? -15.576 -3.180 2.559 1.00 96.88 83 ILE A N 1
ATOM 651 C CA . ILE A 1 83 ? -16.974 -3.577 2.772 1.00 96.88 83 ILE A CA 1
ATOM 652 C C . ILE A 1 83 ? -17.019 -4.805 3.676 1.00 96.88 83 ILE A C 1
ATOM 654 O O . ILE A 1 83 ? -17.801 -4.844 4.629 1.00 96.88 83 ILE A O 1
ATOM 658 N N . VAL A 1 84 ? -16.184 -5.803 3.377 1.00 96.50 84 VAL A N 1
ATOM 659 C CA . VAL A 1 84 ? -16.122 -7.060 4.130 1.00 96.50 84 VAL A CA 1
ATOM 660 C C . VAL A 1 84 ? -15.731 -6.786 5.583 1.00 96.50 84 VAL A C 1
ATOM 662 O O . VAL A 1 84 ? -16.423 -7.248 6.491 1.00 96.50 84 VAL A O 1
ATOM 665 N N . GLU A 1 85 ? -14.699 -5.972 5.802 1.00 97.06 85 GLU A N 1
ATOM 666 C CA . GLU A 1 85 ? -14.255 -5.508 7.120 1.00 97.06 85 GLU A CA 1
ATOM 667 C C . GLU A 1 85 ? -15.411 -4.849 7.887 1.00 97.06 85 GLU A C 1
ATOM 669 O O . GLU A 1 85 ? -15.778 -5.292 8.979 1.00 97.06 85 GLU A O 1
ATOM 674 N N . ALA A 1 86 ? -16.081 -3.860 7.283 1.00 97.12 86 ALA A N 1
ATOM 675 C CA . ALA A 1 86 ? -17.197 -3.157 7.913 1.00 97.12 86 ALA A CA 1
ATOM 676 C C . ALA A 1 86 ? -18.364 -4.092 8.282 1.00 97.12 86 ALA A C 1
ATOM 678 O O . ALA A 1 86 ? -18.971 -3.938 9.347 1.00 97.12 86 ALA A O 1
ATOM 679 N N . VAL A 1 87 ? -18.688 -5.071 7.429 1.00 97.56 87 VAL A N 1
ATOM 680 C CA . VAL A 1 87 ? -19.736 -6.069 7.694 1.00 97.56 87 VAL A CA 1
ATOM 681 C C . VAL A 1 87 ? -19.346 -6.976 8.861 1.00 97.56 87 VAL A C 1
ATOM 683 O O . VAL A 1 87 ? -20.163 -7.182 9.765 1.00 97.56 87 VAL A O 1
ATOM 686 N N . VAL A 1 88 ? -18.113 -7.490 8.873 1.00 96.88 88 VAL A N 1
ATOM 687 C CA . VAL A 1 88 ? -17.610 -8.373 9.935 1.00 96.88 88 VAL A CA 1
ATOM 688 C C . VAL A 1 88 ? -17.572 -7.636 11.270 1.00 96.88 88 VAL A C 1
ATOM 690 O O . VAL A 1 88 ? -18.143 -8.124 12.249 1.00 96.88 88 VAL A O 1
ATOM 693 N N . LEU A 1 89 ? -17.001 -6.431 11.315 1.00 96.31 89 LEU A N 1
ATOM 694 C CA . LEU A 1 89 ? -16.960 -5.618 12.530 1.00 96.31 89 LEU A CA 1
ATOM 695 C C . LEU A 1 89 ? -18.374 -5.279 13.024 1.00 96.31 89 LEU A C 1
ATOM 697 O O . LEU A 1 89 ? -18.671 -5.427 14.214 1.00 96.31 89 LEU A O 1
ATOM 701 N N . ALA A 1 90 ? -19.291 -4.912 12.121 1.00 94.94 90 ALA A N 1
ATOM 702 C CA . ALA A 1 90 ? -20.682 -4.643 12.476 1.00 94.94 90 ALA A CA 1
ATOM 703 C C . ALA A 1 90 ? -21.422 -5.877 13.019 1.00 94.94 90 ALA A C 1
ATOM 705 O O . ALA A 1 90 ? -22.325 -5.724 13.848 1.00 94.94 90 ALA A O 1
ATOM 706 N N . ALA A 1 91 ? -21.073 -7.084 12.570 1.00 95.44 91 ALA A N 1
ATOM 707 C CA . ALA A 1 91 ? -21.636 -8.330 13.080 1.00 95.44 91 ALA A CA 1
ATOM 708 C C . ALA A 1 91 ? -21.058 -8.691 14.457 1.00 95.44 91 ALA A C 1
ATOM 710 O O . ALA A 1 91 ? -21.815 -8.944 15.396 1.00 95.44 91 ALA A O 1
ATOM 711 N N . VAL A 1 92 ? -19.731 -8.657 14.604 1.00 94.19 92 VAL A N 1
ATOM 712 C CA . VAL A 1 92 ? -19.037 -9.058 15.837 1.00 94.19 92 VAL A CA 1
ATOM 713 C C . VAL A 1 92 ? -19.390 -8.135 17.002 1.00 94.19 92 VAL A C 1
ATOM 715 O O . VAL A 1 92 ? -19.739 -8.625 18.076 1.00 94.19 92 VAL A O 1
ATOM 718 N N . VAL A 1 93 ? -19.407 -6.816 16.789 1.00 89.06 93 VAL A N 1
ATOM 719 C CA . VAL A 1 93 ? -19.697 -5.819 17.840 1.00 89.06 93 VAL A CA 1
ATOM 720 C C . VAL A 1 93 ? -21.137 -5.912 18.367 1.00 89.06 93 VAL A C 1
ATOM 722 O O . VAL A 1 93 ? -21.410 -5.524 19.504 1.00 89.06 93 VAL A O 1
ATOM 725 N N . ARG A 1 94 ? -22.079 -6.462 17.584 1.00 86.75 94 ARG A N 1
ATOM 726 C CA . ARG A 1 94 ? -23.455 -6.715 18.056 1.00 86.75 94 ARG A CA 1
ATOM 727 C C . ARG A 1 94 ? -23.533 -7.867 19.051 1.00 86.75 94 ARG A C 1
ATOM 729 O O . ARG A 1 94 ? -24.401 -7.849 19.919 1.00 86.75 94 ARG A O 1
ATOM 736 N N . VAL A 1 95 ? -22.663 -8.865 18.904 1.00 85.56 95 VAL A N 1
ATOM 737 C CA . VAL A 1 95 ? -22.724 -10.120 19.668 1.00 85.56 95 VAL A CA 1
ATOM 738 C C . VAL A 1 95 ? -21.726 -10.121 20.825 1.00 85.56 95 VAL A C 1
ATOM 740 O O . VAL A 1 95 ? -22.016 -10.663 21.890 1.00 85.56 95 VAL A O 1
ATOM 743 N N . ARG A 1 96 ? -20.552 -9.507 20.647 1.00 84.44 96 ARG A N 1
ATOM 744 C CA . ARG A 1 96 ? -19.473 -9.492 21.637 1.00 84.44 96 ARG A CA 1
ATOM 745 C C . ARG A 1 96 ? -19.083 -8.069 22.010 1.00 84.44 96 ARG A C 1
ATOM 747 O O . ARG A 1 96 ? -18.848 -7.220 21.158 1.00 84.44 96 ARG A O 1
ATOM 754 N N . LYS A 1 97 ? -18.950 -7.832 23.315 1.00 81.94 97 LYS A N 1
ATOM 755 C CA . LYS A 1 97 ? -18.306 -6.628 23.851 1.00 81.94 97 LYS A CA 1
ATOM 756 C C . LYS A 1 97 ? -16.800 -6.874 23.894 1.00 81.94 97 LYS A C 1
ATOM 758 O O . LYS A 1 97 ? -16.376 -7.912 24.390 1.00 81.94 97 LYS A O 1
ATOM 763 N N . GLY A 1 98 ? -16.008 -5.935 23.398 1.00 82.75 98 GLY A N 1
ATOM 764 C CA . GLY A 1 98 ? -14.553 -6.057 23.360 1.00 82.75 98 GLY A CA 1
ATOM 765 C C . GLY A 1 98 ? -13.895 -4.837 22.726 1.00 82.75 98 GLY A C 1
ATOM 766 O O . GLY A 1 98 ? -14.587 -3.879 22.374 1.00 82.75 98 GLY A O 1
ATOM 767 N N . SER A 1 99 ? -12.569 -4.900 22.616 1.00 86.88 99 SER A N 1
ATOM 768 C CA . SER A 1 99 ? -11.765 -3.941 21.855 1.00 86.88 99 SER A CA 1
ATOM 769 C C . SER A 1 99 ? -12.015 -4.144 20.363 1.00 86.88 99 SER A C 1
ATOM 771 O O . SER A 1 99 ? -12.028 -5.272 19.867 1.00 86.88 99 SER A O 1
ATOM 773 N N . VAL A 1 100 ? -12.245 -3.037 19.665 1.00 89.94 100 VAL A N 1
ATOM 774 C CA . VAL A 1 100 ? -12.493 -3.022 18.220 1.00 89.94 100 VAL A CA 1
ATOM 775 C C . VAL A 1 100 ? -11.214 -3.360 17.487 1.00 89.94 100 VAL A C 1
ATOM 777 O O . VAL A 1 100 ? -11.245 -4.176 16.576 1.00 89.94 100 VAL A O 1
ATOM 780 N N . PHE A 1 101 ? -10.101 -2.807 17.962 1.00 93.50 101 PHE A N 1
ATOM 781 C CA . PHE A 1 101 ? -8.763 -3.132 17.507 1.00 93.50 101 PHE A CA 1
ATOM 782 C C . PHE A 1 101 ? -8.494 -4.640 17.544 1.00 93.50 101 PHE A C 1
ATOM 784 O O . PHE A 1 101 ? -7.977 -5.190 16.580 1.00 93.50 101 PHE A O 1
ATOM 791 N N . LEU A 1 102 ? -8.902 -5.347 18.606 1.00 92.31 102 LEU A N 1
ATOM 792 C CA . LEU A 1 102 ? -8.725 -6.802 18.667 1.00 92.31 102 LEU A CA 1
ATOM 793 C C . LEU A 1 102 ? -9.570 -7.540 17.614 1.00 92.31 102 LEU A C 1
ATOM 795 O O . LEU A 1 102 ? -9.094 -8.494 17.002 1.00 92.31 102 LEU A O 1
ATOM 799 N N . PHE A 1 103 ? -10.827 -7.130 17.416 1.00 94.50 103 PHE A N 1
ATOM 800 C CA . PHE A 1 103 ? -11.692 -7.748 16.406 1.00 94.50 103 PHE A CA 1
ATOM 801 C C . PHE A 1 103 ? -11.181 -7.506 14.988 1.00 94.50 103 PHE A C 1
ATOM 803 O O . PHE A 1 103 ? -11.221 -8.423 14.171 1.00 94.50 103 PHE A O 1
ATOM 810 N N . ASP A 1 104 ? -10.675 -6.306 14.732 1.00 95.81 104 ASP A N 1
ATOM 811 C CA . ASP A 1 104 ? -10.058 -5.917 13.473 1.00 95.81 104 ASP A CA 1
ATOM 812 C C . ASP A 1 104 ? -8.772 -6.704 13.198 1.00 95.81 104 ASP A C 1
ATOM 814 O O . ASP A 1 104 ? -8.625 -7.328 12.151 1.00 95.81 104 ASP A O 1
ATOM 818 N N . LEU A 1 105 ? -7.901 -6.821 14.202 1.00 94.75 105 LEU A N 1
ATOM 819 C CA . LEU A 1 105 ? -6.693 -7.632 14.109 1.00 94.75 105 LEU A CA 1
ATOM 820 C C . LEU A 1 105 ? -7.029 -9.099 13.786 1.00 94.75 105 LEU A C 1
ATOM 822 O O . LEU A 1 105 ? -6.419 -9.701 12.904 1.00 94.75 105 LEU A O 1
ATOM 826 N N . CYS A 1 106 ? -8.034 -9.680 14.452 1.00 95.50 106 CYS A N 1
ATOM 827 C CA . CYS A 1 106 ? -8.511 -11.027 14.132 1.00 95.50 106 CYS A CA 1
ATOM 828 C C . CYS A 1 106 ? -9.086 -11.134 12.712 1.00 95.50 106 CYS A C 1
ATOM 830 O O . CYS A 1 106 ? -8.892 -12.164 12.063 1.00 95.50 106 CYS A O 1
ATOM 832 N N . PHE A 1 107 ? -9.792 -10.104 12.239 1.00 95.88 107 PHE A N 1
ATOM 833 C CA . PHE A 1 107 ? -10.282 -10.045 10.867 1.00 95.88 107 PHE A CA 1
ATOM 834 C C . PHE A 1 107 ? -9.119 -10.078 9.874 1.00 95.88 107 PHE A C 1
ATOM 836 O O . PHE A 1 107 ? -9.126 -10.943 9.004 1.00 95.88 107 PHE A O 1
ATOM 843 N N . TRP A 1 108 ? -8.095 -9.240 10.041 1.00 95.31 108 TRP A N 1
ATOM 844 C CA . TRP A 1 108 ? -6.939 -9.206 9.142 1.00 95.31 108 TRP A CA 1
ATOM 845 C C . TRP A 1 108 ? -6.111 -10.492 9.174 1.00 95.31 108 TRP A C 1
ATOM 847 O O . TRP A 1 108 ? -5.684 -10.959 8.120 1.00 95.31 108 TRP A O 1
ATOM 857 N N . PHE A 1 109 ? -5.978 -11.155 10.328 1.00 93.25 109 PHE A N 1
ATOM 858 C CA . PHE A 1 109 ? -5.382 -12.496 10.376 1.00 93.25 109 PHE A CA 1
ATOM 859 C C . PHE A 1 109 ? -6.186 -13.523 9.568 1.00 93.25 109 PHE A C 1
ATOM 861 O O . PHE A 1 109 ? -5.605 -14.299 8.808 1.00 93.25 109 PHE A O 1
ATOM 868 N N . ALA A 1 110 ? -7.515 -13.534 9.703 1.00 94.50 110 ALA A N 1
ATOM 869 C CA . ALA A 1 110 ? -8.372 -14.480 8.990 1.00 94.50 110 ALA A CA 1
ATOM 870 C C . ALA A 1 110 ? -8.455 -14.174 7.484 1.00 94.50 110 ALA A C 1
ATOM 872 O O . ALA A 1 110 ? -8.281 -15.071 6.658 1.00 94.50 110 ALA A O 1
ATOM 873 N N . ALA A 1 111 ? -8.690 -12.913 7.124 1.00 92.19 111 ALA A N 1
ATOM 874 C CA . ALA A 1 111 ? -8.783 -12.444 5.748 1.00 92.19 111 ALA A CA 1
ATOM 875 C C . ALA A 1 111 ? -7.437 -12.559 5.025 1.00 92.19 111 ALA A C 1
ATOM 877 O O . ALA A 1 111 ? -7.391 -13.033 3.890 1.00 92.19 111 ALA A O 1
ATOM 878 N N . GLY A 1 112 ? -6.337 -12.203 5.692 1.00 87.56 112 GLY A N 1
ATOM 879 C CA . GLY A 1 112 ? -4.990 -12.339 5.154 1.00 87.56 112 GLY A CA 1
ATOM 880 C C . GLY A 1 112 ? -4.625 -13.795 4.884 1.00 87.56 112 GLY A C 1
ATOM 881 O O . GLY A 1 112 ? -4.224 -14.130 3.772 1.00 87.56 112 GLY A O 1
ATOM 882 N N . MET A 1 113 ? -4.861 -14.691 5.848 1.00 87.44 113 MET A N 1
ATOM 883 C CA . MET A 1 113 ? -4.628 -16.126 5.654 1.00 87.44 113 MET A CA 1
ATOM 884 C C . MET A 1 113 ? -5.506 -16.709 4.541 1.00 87.44 113 MET A C 1
ATOM 886 O O . MET A 1 113 ? -5.009 -17.450 3.696 1.00 87.44 113 MET A O 1
ATOM 890 N N . GLY A 1 114 ? -6.788 -16.337 4.496 1.00 91.06 114 GLY A N 1
ATOM 891 C CA . GLY A 1 114 ? -7.697 -16.743 3.424 1.00 91.06 114 GLY A CA 1
ATOM 892 C C . GLY A 1 114 ? -7.236 -16.266 2.045 1.00 91.06 114 GLY A C 1
ATOM 893 O O . GLY A 1 114 ? -7.293 -17.031 1.086 1.00 91.06 114 GLY A O 1
ATOM 894 N N . THR A 1 115 ? -6.719 -15.039 1.955 1.00 87.81 115 THR A N 1
ATOM 895 C CA . THR A 1 115 ? -6.188 -14.464 0.709 1.00 87.81 115 THR A CA 1
ATOM 896 C C . THR A 1 115 ? -4.934 -15.201 0.250 1.00 87.81 115 THR A C 1
ATOM 898 O O . THR A 1 115 ? -4.854 -15.580 -0.915 1.00 87.81 115 THR A O 1
ATOM 901 N N . LEU A 1 116 ? -3.991 -15.477 1.158 1.00 88.94 116 LEU A N 1
ATOM 902 C CA . LEU A 1 116 ? -2.762 -16.215 0.843 1.00 88.94 116 LEU A CA 1
ATOM 903 C C . LEU A 1 116 ? -3.054 -17.649 0.380 1.00 88.94 116 LEU A C 1
ATOM 905 O O . LEU A 1 116 ? -2.508 -18.093 -0.629 1.00 88.94 116 LEU A O 1
ATOM 909 N N . ILE A 1 117 ? -3.947 -18.360 1.079 1.00 88.44 117 ILE A N 1
ATOM 910 C CA . ILE A 1 117 ? -4.365 -19.716 0.692 1.00 88.44 117 ILE A CA 1
ATOM 911 C C . ILE A 1 117 ? -5.082 -19.684 -0.657 1.00 88.44 117 ILE A C 1
ATOM 913 O O . ILE A 1 117 ? -4.758 -20.475 -1.537 1.00 88.44 117 ILE A O 1
ATOM 917 N N . GLY A 1 118 ? -6.038 -18.768 -0.834 1.00 88.62 118 GLY A N 1
ATOM 918 C CA . GLY A 1 118 ? -6.760 -18.612 -2.093 1.00 88.62 118 GLY A CA 1
ATOM 919 C C . GLY A 1 118 ? -5.798 -18.375 -3.252 1.00 88.62 118 GLY A C 1
ATOM 920 O O . GLY A 1 118 ? -5.848 -19.098 -4.241 1.00 88.62 118 GLY A O 1
ATOM 921 N N . TRP A 1 119 ? -4.868 -17.432 -3.095 1.00 87.19 119 TRP A N 1
ATOM 922 C CA . TRP A 1 119 ? -3.866 -17.133 -4.112 1.00 87.19 119 TRP A CA 1
ATOM 923 C C . TRP A 1 119 ? -3.029 -18.362 -4.473 1.00 87.19 119 TRP A C 1
ATOM 925 O O . TRP A 1 119 ? -2.965 -18.730 -5.643 1.00 87.19 119 TRP A O 1
ATOM 935 N N . TYR A 1 120 ? -2.482 -19.058 -3.472 1.00 85.69 120 TYR A N 1
ATOM 936 C CA . TYR A 1 120 ? -1.720 -20.293 -3.673 1.00 85.69 120 TYR A CA 1
ATOM 937 C C . TYR A 1 120 ? -2.511 -21.354 -4.457 1.00 85.69 120 TYR A C 1
ATOM 939 O O . TYR A 1 120 ? -1.964 -22.004 -5.346 1.00 85.69 120 TYR A O 1
ATOM 947 N N . LEU A 1 121 ? -3.808 -21.509 -4.170 1.00 88.44 121 LEU A N 1
ATOM 948 C CA . LEU A 1 121 ? -4.671 -22.464 -4.870 1.00 88.44 121 LEU A CA 1
ATOM 949 C C . LEU A 1 121 ? -4.962 -22.060 -6.325 1.00 88.44 121 LEU A C 1
ATOM 951 O O . LEU A 1 121 ? -5.097 -22.942 -7.170 1.00 88.44 121 LEU A O 1
ATOM 955 N N . PHE A 1 122 ? -5.062 -20.762 -6.630 1.00 85.44 122 PHE A N 1
ATOM 956 C CA . PHE A 1 122 ? -5.379 -20.275 -7.980 1.00 85.44 122 PHE A CA 1
ATOM 957 C C . PHE A 1 122 ? -4.153 -20.131 -8.888 1.00 85.44 122 PHE A C 1
ATOM 959 O O . PHE A 1 122 ? -4.253 -20.412 -10.080 1.00 85.44 122 PHE A O 1
ATOM 966 N N . THR A 1 123 ? -3.010 -19.690 -8.356 1.00 82.44 123 THR A N 1
ATOM 967 C CA . THR A 1 123 ? -1.798 -19.411 -9.151 1.00 82.44 123 THR A CA 1
ATOM 968 C C . THR A 1 123 ? -0.708 -20.470 -8.996 1.00 82.44 123 THR A C 1
ATOM 970 O O . THR A 1 123 ? 0.290 -20.434 -9.714 1.00 82.44 123 THR A O 1
ATOM 973 N N . GLY A 1 124 ? -0.872 -21.409 -8.063 1.00 79.25 124 GLY A N 1
ATOM 974 C CA . GLY A 1 124 ? 0.113 -22.444 -7.771 1.00 79.25 124 GLY A CA 1
ATOM 975 C C . GLY A 1 124 ? 1.266 -21.975 -6.868 1.00 79.25 124 GLY A C 1
ATOM 976 O O . GLY A 1 124 ? 1.240 -20.867 -6.330 1.00 79.25 124 GLY A O 1
ATOM 977 N N . PRO A 1 125 ? 2.298 -22.825 -6.695 1.00 68.44 125 PRO A N 1
ATOM 978 C CA . PRO A 1 125 ? 3.347 -22.671 -5.684 1.00 68.44 125 PRO A CA 1
ATOM 979 C C . PRO A 1 125 ? 4.420 -21.629 -6.013 1.00 68.44 125 PRO A C 1
ATOM 981 O O . PRO A 1 125 ? 5.391 -21.516 -5.266 1.00 68.44 125 PRO A O 1
ATOM 984 N N . ALA A 1 126 ? 4.276 -20.880 -7.108 1.00 65.12 126 ALA A N 1
ATOM 985 C CA . ALA A 1 126 ? 5.143 -19.740 -7.356 1.00 65.12 126 ALA A CA 1
ATOM 986 C C . ALA A 1 126 ? 5.015 -18.771 -6.168 1.00 65.12 126 ALA A C 1
ATOM 988 O O . ALA A 1 126 ? 3.921 -18.307 -5.834 1.00 65.12 126 ALA A O 1
ATOM 989 N N . PHE A 1 127 ? 6.131 -18.553 -5.472 1.00 55.88 127 PHE A N 1
ATOM 990 C CA . PHE A 1 127 ? 6.187 -17.727 -4.275 1.00 55.88 127 PHE A CA 1
ATOM 991 C C . PHE A 1 127 ? 6.111 -16.264 -4.712 1.00 55.88 127 PHE A C 1
ATOM 993 O O . PHE A 1 127 ? 7.073 -15.703 -5.229 1.00 55.88 127 PHE A O 1
ATOM 1000 N N . HIS A 1 128 ? 4.928 -15.681 -4.570 1.00 71.69 128 HIS A N 1
ATOM 1001 C CA . HIS A 1 128 ? 4.624 -14.322 -4.992 1.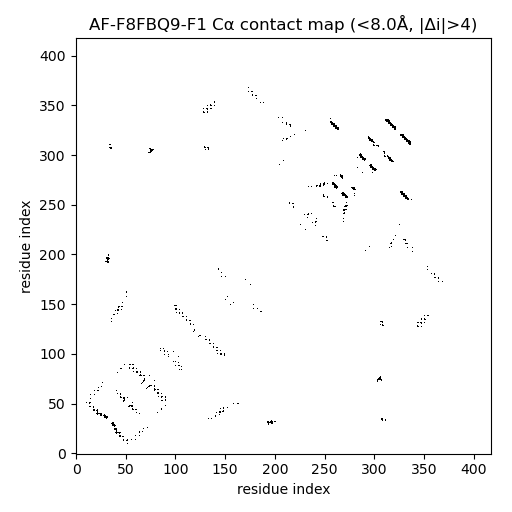00 71.69 128 HIS A CA 1
ATOM 1002 C C . HIS A 1 128 ? 4.806 -13.392 -3.790 1.00 71.69 128 HIS A C 1
ATOM 1004 O O . HIS A 1 128 ? 3.899 -13.249 -2.961 1.00 71.69 128 HIS A O 1
ATOM 1010 N N . GLY A 1 129 ? 6.008 -12.817 -3.659 1.00 80.12 129 GLY A N 1
ATOM 1011 C CA . GLY A 1 129 ? 6.331 -11.843 -2.609 1.00 80.12 129 GLY A CA 1
ATOM 1012 C C . GLY A 1 129 ? 5.343 -10.673 -2.578 1.00 80.12 129 GLY A C 1
ATOM 1013 O O . GLY A 1 129 ? 5.012 -10.171 -1.505 1.00 80.12 129 GLY A O 1
ATOM 1014 N N . ASP A 1 130 ? 4.754 -10.354 -3.728 1.00 82.88 130 ASP A N 1
ATOM 1015 C CA . ASP A 1 130 ? 3.872 -9.216 -3.945 1.00 82.88 130 ASP A CA 1
ATOM 1016 C C . ASP A 1 130 ? 2.551 -9.372 -3.195 1.00 82.88 130 ASP A C 1
ATOM 1018 O O . ASP A 1 130 ? 2.022 -8.409 -2.639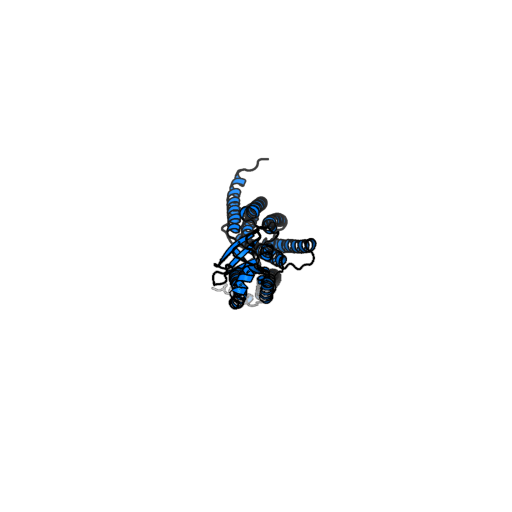 1.00 82.88 130 ASP A O 1
ATOM 1022 N N . VAL A 1 131 ? 2.049 -10.604 -3.096 1.00 87.88 131 VAL A N 1
ATOM 1023 C CA . VAL A 1 131 ? 0.827 -10.917 -2.348 1.00 87.88 131 VAL A CA 1
ATOM 1024 C C . VAL A 1 131 ? 1.087 -10.858 -0.850 1.00 87.88 131 VAL A C 1
ATOM 1026 O O . VAL A 1 131 ? 0.248 -10.355 -0.105 1.00 87.88 131 VAL A O 1
ATOM 1029 N N . MET A 1 132 ? 2.240 -11.354 -0.393 1.00 88.94 132 MET A N 1
ATOM 1030 C CA . MET A 1 132 ? 2.606 -11.295 1.024 1.00 88.94 132 MET A CA 1
ATOM 1031 C C . MET A 1 132 ? 2.772 -9.847 1.467 1.00 88.94 132 MET A C 1
ATOM 1033 O O . MET A 1 132 ? 2.142 -9.427 2.438 1.00 88.94 132 MET A O 1
ATOM 1037 N N . LEU A 1 133 ? 3.551 -9.076 0.710 1.00 89.62 133 LEU A N 1
ATOM 1038 C CA . LEU A 1 133 ? 3.728 -7.648 0.908 1.00 89.62 133 LEU A CA 1
ATOM 1039 C C . LEU A 1 133 ? 2.374 -6.927 0.955 1.00 89.62 133 LEU A C 1
ATOM 1041 O O . LEU A 1 133 ? 2.121 -6.144 1.872 1.00 89.62 133 LEU A O 1
ATOM 1045 N N . HIS A 1 134 ? 1.479 -7.236 0.013 1.00 90.19 134 HIS A N 1
ATOM 1046 C CA . HIS A 1 134 ? 0.140 -6.663 -0.035 1.00 90.19 134 HIS A CA 1
ATOM 1047 C C . HIS A 1 134 ? -0.689 -6.999 1.210 1.00 90.19 134 HIS A C 1
ATOM 1049 O O . HIS A 1 134 ? -1.191 -6.099 1.880 1.00 90.19 134 HIS A O 1
ATOM 1055 N N . VAL A 1 135 ? -0.809 -8.282 1.558 1.00 92.06 135 VAL A N 1
ATOM 1056 C CA . VAL A 1 135 ? -1.628 -8.750 2.685 1.00 92.06 135 VAL A CA 1
ATOM 1057 C C . VAL A 1 135 ? -1.122 -8.195 4.015 1.00 92.06 135 VAL A C 1
ATOM 1059 O O . VAL A 1 135 ? -1.923 -7.703 4.813 1.00 92.06 135 VAL A O 1
ATOM 1062 N N . PHE A 1 136 ? 0.188 -8.246 4.271 1.00 92.88 136 PHE A N 1
ATOM 1063 C CA . PHE A 1 136 ? 0.749 -7.743 5.525 1.00 92.88 136 PHE A CA 1
ATOM 1064 C C . PHE A 1 136 ? 0.706 -6.214 5.596 1.00 92.88 136 PHE A C 1
ATOM 1066 O O . PHE A 1 136 ? 0.340 -5.677 6.642 1.00 92.88 136 PHE A O 1
ATOM 1073 N N . GLY A 1 137 ? 0.971 -5.512 4.488 1.00 92.75 137 GLY A N 1
ATOM 1074 C CA . GLY A 1 137 ? 0.829 -4.057 4.414 1.00 92.75 137 GLY A CA 1
ATOM 1075 C C . GLY A 1 137 ? -0.602 -3.595 4.711 1.00 92.75 137 GLY A C 1
ATOM 1076 O O . GLY A 1 137 ? -0.809 -2.720 5.554 1.00 92.75 137 GLY A O 1
ATOM 1077 N N . TYR A 1 138 ? -1.603 -4.238 4.101 1.00 92.75 138 TYR A N 1
ATOM 1078 C CA . TYR A 1 138 ? -3.018 -3.956 4.371 1.00 92.75 138 TYR A CA 1
ATOM 1079 C C . TYR A 1 138 ? -3.436 -4.320 5.799 1.00 92.75 138 TYR A C 1
ATOM 1081 O O . TYR A 1 138 ? -4.188 -3.572 6.418 1.00 92.75 138 TYR A O 1
ATOM 1089 N N . SER A 1 139 ? -2.899 -5.408 6.356 1.00 94.62 139 SER A N 1
ATOM 1090 C CA . SER A 1 139 ? -3.162 -5.801 7.747 1.00 94.62 139 SER A CA 1
ATOM 1091 C C . SER A 1 139 ? -2.644 -4.766 8.748 1.00 94.62 139 SER A C 1
ATOM 1093 O O . SER A 1 139 ? -3.312 -4.474 9.737 1.00 94.62 139 SER A O 1
ATOM 1095 N N . VAL A 1 140 ? -1.466 -4.184 8.497 1.00 94.88 140 VAL A N 1
ATOM 1096 C CA . VAL A 1 140 ? -0.913 -3.115 9.341 1.00 94.88 140 VAL A CA 1
ATOM 1097 C C . VAL A 1 140 ? -1.703 -1.819 9.189 1.00 94.88 140 VAL A C 1
ATOM 1099 O O . VAL A 1 140 ? -1.968 -1.159 10.193 1.00 94.88 140 VAL A O 1
ATOM 1102 N N . ASN A 1 141 ? -2.119 -1.476 7.968 1.00 94.50 141 ASN A N 1
ATOM 1103 C CA . ASN A 1 141 ? -2.980 -0.323 7.706 1.00 94.50 141 ASN A CA 1
ATOM 1104 C C . ASN A 1 141 ? -4.326 -0.447 8.451 1.00 94.50 141 ASN A C 1
ATOM 1106 O O . ASN A 1 141 ? -4.676 0.427 9.246 1.00 94.50 141 ASN A O 1
ATOM 1110 N N . GLY A 1 142 ? -5.026 -1.574 8.295 1.00 94.62 142 GLY A N 1
ATOM 1111 C CA . GLY A 1 142 ? -6.281 -1.842 8.998 1.00 94.62 142 GLY A CA 1
ATOM 1112 C C . GLY A 1 142 ? -6.134 -1.800 10.521 1.00 94.62 142 GLY A C 1
ATOM 1113 O O . GLY A 1 142 ? -6.814 -1.014 11.185 1.00 94.62 142 GLY A O 1
ATOM 1114 N N . ALA A 1 143 ? -5.143 -2.516 11.067 1.00 94.75 143 ALA A N 1
ATOM 1115 C CA . ALA A 1 143 ? -4.870 -2.515 12.503 1.00 94.75 143 ALA A CA 1
ATOM 1116 C C . ALA A 1 143 ? -4.531 -1.110 13.038 1.00 94.75 143 ALA A C 1
ATOM 1118 O O . ALA A 1 143 ? -4.996 -0.724 14.115 1.00 94.75 143 ALA A O 1
ATOM 1119 N N . GLY A 1 144 ? -3.746 -0.324 12.293 1.00 95.50 144 GLY A N 1
ATOM 1120 C CA . GLY A 1 144 ? -3.432 1.066 12.624 1.00 95.50 144 GLY A CA 1
ATOM 1121 C C . GLY A 1 144 ? -4.681 1.947 12.661 1.00 95.50 144 GLY A C 1
ATOM 1122 O O . GLY A 1 144 ? -4.881 2.706 13.614 1.00 95.50 144 GLY A O 1
ATOM 1123 N N . ASN A 1 145 ? -5.575 1.789 11.685 1.00 96.25 145 ASN A N 1
ATOM 1124 C CA . ASN A 1 145 ? -6.829 2.532 11.623 1.00 96.25 145 ASN A CA 1
ATOM 1125 C C . ASN A 1 145 ? -7.809 2.137 12.733 1.00 96.25 145 ASN A C 1
ATOM 1127 O O . ASN A 1 145 ? -8.442 3.008 13.338 1.00 96.25 145 ASN A O 1
ATOM 1131 N N . ALA A 1 146 ? -7.905 0.848 13.059 1.00 96.06 146 ALA A N 1
ATOM 1132 C CA . ALA A 1 146 ? -8.730 0.369 14.159 1.00 96.06 146 ALA A CA 1
ATOM 1133 C C . ALA A 1 146 ? -8.208 0.843 15.521 1.00 96.06 146 ALA A C 1
ATOM 1135 O O . ALA A 1 146 ? -9.002 1.253 16.373 1.00 96.06 146 ALA A O 1
ATOM 1136 N N . LEU A 1 147 ? -6.884 0.865 15.712 1.00 95.88 147 LEU A N 1
ATOM 1137 C CA . LEU A 1 147 ? -6.251 1.440 16.898 1.00 95.88 147 LEU A CA 1
ATOM 1138 C C . LEU A 1 147 ? -6.558 2.936 17.014 1.00 95.88 147 LEU A C 1
ATOM 1140 O O . LEU A 1 147 ? -6.984 3.395 18.075 1.00 95.88 147 LEU A O 1
ATOM 1144 N N . ALA A 1 148 ? -6.393 3.690 15.925 1.00 95.56 148 ALA A N 1
ATOM 1145 C CA . ALA A 1 148 ? -6.691 5.117 15.889 1.00 95.56 148 ALA A CA 1
ATOM 1146 C C . ALA A 1 148 ? -8.165 5.392 16.226 1.00 95.56 148 ALA A C 1
ATOM 1148 O O . ALA A 1 148 ? -8.462 6.226 17.084 1.00 95.56 148 ALA A O 1
ATOM 1149 N N . ALA A 1 149 ? -9.093 4.648 15.620 1.00 94.50 149 ALA A N 1
ATOM 1150 C CA . ALA A 1 149 ? -10.517 4.775 15.902 1.00 94.50 149 ALA A CA 1
ATOM 1151 C C . ALA A 1 149 ? -10.845 4.431 17.365 1.00 94.50 149 ALA A C 1
ATOM 1153 O O . ALA A 1 149 ? -11.605 5.155 18.011 1.00 94.50 149 ALA A O 1
ATOM 1154 N N . GLU A 1 150 ? -10.255 3.371 17.926 1.00 91.44 150 GLU A N 1
ATOM 1155 C CA . GLU A 1 150 ? -10.472 2.995 19.326 1.00 91.44 150 GLU A CA 1
ATOM 1156 C C . GLU A 1 150 ? -9.908 4.036 20.305 1.00 91.44 150 GLU A C 1
ATOM 1158 O O . GLU A 1 150 ? -10.563 4.350 21.302 1.00 91.44 150 GLU A O 1
ATOM 1163 N N . ILE A 1 151 ? -8.751 4.636 20.012 1.00 91.75 151 ILE A N 1
ATOM 1164 C CA . ILE A 1 151 ? -8.175 5.745 20.790 1.00 91.75 151 ILE A CA 1
ATOM 1165 C C . ILE A 1 151 ? -9.096 6.963 20.753 1.00 91.75 151 ILE A C 1
ATOM 1167 O O . ILE A 1 151 ? -9.413 7.513 21.809 1.00 91.75 151 ILE A O 1
ATOM 1171 N N . VAL A 1 152 ? -9.586 7.350 19.572 1.00 91.00 152 VAL A N 1
ATOM 1172 C CA . VAL A 1 152 ? -10.531 8.468 19.426 1.00 91.00 152 VAL A CA 1
ATOM 1173 C C . VAL A 1 152 ? -11.815 8.204 20.220 1.00 91.00 152 VAL A C 1
ATOM 1175 O O . VAL A 1 152 ? -12.256 9.068 20.974 1.00 91.00 152 VAL A O 1
ATOM 1178 N N . LEU A 1 153 ? -12.385 6.999 20.126 1.00 86.00 153 LEU A N 1
ATOM 1179 C CA . LEU A 1 153 ? -13.601 6.618 20.861 1.00 86.00 153 LEU A CA 1
ATOM 1180 C C . LEU A 1 153 ? -13.400 6.529 22.380 1.00 86.00 153 LEU A C 1
ATOM 1182 O O . LEU A 1 153 ? -14.373 6.644 23.129 1.00 86.00 153 LEU A O 1
ATOM 1186 N N . THR A 1 154 ? -12.174 6.265 22.834 1.00 85.44 154 THR A N 1
ATOM 1187 C CA . THR A 1 154 ? -11.863 6.048 24.253 1.00 85.44 154 THR A CA 1
ATOM 1188 C C . THR A 1 154 ? -11.458 7.341 24.957 1.00 85.44 154 THR A C 1
ATOM 1190 O O . THR A 1 154 ? -11.893 7.570 26.083 1.00 85.44 154 THR A O 1
ATOM 1193 N N . TYR A 1 155 ? -10.650 8.187 24.312 1.00 86.75 155 TYR A N 1
ATOM 1194 C CA . TYR A 1 155 ? -9.999 9.328 24.964 1.00 86.75 155 TYR A CA 1
ATOM 1195 C C . TYR A 1 155 ? -10.496 10.698 24.502 1.00 86.75 155 TYR A C 1
ATOM 1197 O O . TYR A 1 155 ? -10.304 11.666 25.235 1.00 86.75 155 TYR A O 1
ATOM 1205 N N . LEU A 1 156 ? -11.121 10.820 23.323 1.00 81.94 156 LEU A N 1
ATOM 1206 C CA . LEU A 1 156 ? -11.572 12.116 22.813 1.00 81.94 156 LEU A CA 1
ATOM 1207 C C . LEU A 1 156 ? -13.024 12.408 23.248 1.00 81.94 156 LEU A C 1
ATOM 1209 O O . LEU A 1 156 ? -13.957 11.768 22.758 1.00 81.94 156 LEU A O 1
ATOM 1213 N N . PRO A 1 157 ? -13.264 13.418 24.109 1.00 64.06 157 PRO A N 1
ATOM 1214 C CA . PRO A 1 157 ? -14.603 13.765 24.597 1.00 64.06 157 PRO A CA 1
ATOM 1215 C C . PRO A 1 157 ? -15.449 14.552 23.575 1.00 64.06 157 PRO A C 1
ATOM 1217 O O . PRO A 1 157 ? -16.553 14.986 23.884 1.00 64.06 157 PRO A O 1
ATOM 1220 N N . ILE A 1 158 ? -14.930 14.769 22.360 1.00 58.12 158 ILE A N 1
ATOM 1221 C CA . ILE A 1 158 ? -15.490 15.666 21.329 1.00 58.12 158 ILE A CA 1
ATOM 1222 C C . ILE A 1 158 ? -16.713 15.040 20.626 1.00 58.12 158 ILE A C 1
ATOM 1224 O O . ILE A 1 158 ? -17.468 15.709 19.922 1.00 58.12 158 ILE A O 1
ATOM 1228 N N . LEU A 1 159 ? -16.944 13.745 20.829 1.00 58.47 159 LEU A N 1
ATOM 1229 C CA . LEU A 1 159 ? -18.076 13.027 20.259 1.00 58.47 159 LEU A CA 1
ATOM 1230 C C . LEU A 1 159 ? -19.297 13.209 21.167 1.00 58.47 159 LEU A C 1
ATOM 1232 O O . LEU A 1 159 ? -19.200 12.895 22.353 1.00 58.47 159 LEU A O 1
ATOM 1236 N N . PRO A 1 160 ? -20.433 13.726 20.653 1.00 52.97 160 PRO A N 1
ATOM 1237 C CA . PRO A 1 160 ? -21.522 14.225 21.483 1.00 52.97 160 PRO A CA 1
ATOM 1238 C C . PRO A 1 160 ? -21.991 13.154 22.471 1.00 52.97 160 PRO A C 1
ATOM 1240 O O . PRO A 1 160 ? -22.642 12.173 22.102 1.00 52.97 160 PRO A O 1
ATOM 1243 N N . TRP A 1 161 ? -21.666 13.370 23.748 1.00 48.25 161 TRP A N 1
ATOM 1244 C CA . TRP A 1 161 ? -21.995 12.501 24.882 1.00 48.25 161 TRP A CA 1
ATOM 1245 C C . TRP A 1 161 ? -23.500 12.264 25.069 1.00 48.25 161 TRP A C 1
ATOM 1247 O O . TRP A 1 161 ? -23.897 11.368 25.807 1.00 48.25 161 TRP A O 1
ATOM 1257 N N . SER A 1 162 ? -24.354 12.994 24.349 1.00 46.53 162 SER A N 1
ATOM 1258 C CA . SER A 1 162 ? -25.791 12.731 24.260 1.00 46.53 162 SER A CA 1
ATOM 1259 C C . SER A 1 162 ? -26.148 11.465 23.462 1.00 46.53 162 SER A C 1
ATOM 1261 O O . SER A 1 162 ? -27.252 10.949 23.621 1.00 46.53 162 SER A O 1
ATOM 1263 N N . PHE A 1 163 ? -25.239 10.932 22.633 1.00 47.09 163 PHE A N 1
ATOM 1264 C CA . PHE A 1 163 ? -25.471 9.732 21.812 1.00 47.09 163 PHE A CA 1
ATOM 1265 C C . PHE A 1 163 ? -24.880 8.448 22.388 1.00 47.09 163 PHE A C 1
ATOM 1267 O O . PHE A 1 163 ? -25.376 7.354 22.110 1.00 47.09 163 PHE A O 1
ATOM 1274 N N . VAL A 1 164 ? -23.838 8.565 23.206 1.00 48.25 164 VAL A N 1
ATOM 1275 C CA . VAL A 1 164 ? -23.175 7.425 23.827 1.00 48.25 164 VAL A CA 1
ATOM 1276 C C . VAL A 1 164 ? -23.653 7.362 25.272 1.00 48.25 164 VAL A C 1
ATOM 1278 O O . VAL A 1 164 ? -23.068 7.983 26.149 1.00 48.25 164 VAL A O 1
ATOM 1281 N N . GLN A 1 165 ? -24.695 6.570 25.551 1.00 43.31 165 GLN A N 1
ATOM 1282 C CA . GLN A 1 165 ? -25.056 6.168 26.922 1.00 43.31 165 GLN A CA 1
ATOM 1283 C C . GLN A 1 165 ? -23.987 5.245 27.550 1.00 43.31 165 GLN A C 1
ATOM 1285 O O . GLN A 1 165 ? -24.288 4.227 28.175 1.00 43.31 165 GLN A O 1
ATOM 1290 N N . ARG A 1 166 ? -22.701 5.558 27.382 1.00 46.25 166 ARG A N 1
ATOM 1291 C CA . ARG A 1 166 ? -21.672 5.037 28.268 1.00 46.25 166 ARG A CA 1
ATOM 1292 C C . ARG A 1 166 ? -21.691 5.958 29.473 1.00 46.25 166 ARG A C 1
ATOM 1294 O O . ARG A 1 166 ? -21.117 7.038 29.446 1.00 46.25 166 ARG A O 1
ATOM 1301 N N . GLN A 1 167 ? -22.368 5.501 30.528 1.00 45.75 167 GLN A N 1
ATOM 1302 C CA . GLN A 1 167 ? -22.016 5.881 31.897 1.00 45.75 167 GLN A CA 1
ATOM 1303 C C . GLN A 1 167 ? -20.491 5.990 31.963 1.00 45.75 167 GLN A C 1
ATOM 1305 O O . GLN A 1 167 ? -19.834 5.072 31.466 1.00 45.75 167 GLN A O 1
ATOM 1310 N N . TYR A 1 168 ? -19.951 7.092 32.493 1.00 52.50 168 TYR A N 1
ATOM 1311 C CA . TYR A 1 168 ? -18.512 7.278 32.687 1.00 52.50 168 TYR A CA 1
ATOM 1312 C C . TYR A 1 168 ? -17.930 6.018 33.324 1.00 52.50 168 TYR A C 1
ATOM 1314 O O . TYR A 1 168 ? -18.067 5.788 34.524 1.00 52.50 168 TYR A O 1
ATOM 1322 N N . LYS A 1 169 ? -17.340 5.154 32.497 1.00 61.38 169 LYS A N 1
ATOM 1323 C CA . LYS A 1 169 ? -16.643 3.976 32.976 1.00 61.38 169 LYS A CA 1
ATOM 1324 C C . LYS A 1 169 ? -15.196 4.398 33.132 1.00 61.38 169 LYS A C 1
ATOM 1326 O O . LYS A 1 169 ? -14.630 4.890 32.154 1.00 61.38 169 LYS A O 1
ATOM 1331 N N . PRO A 1 170 ? -14.605 4.235 34.324 1.00 69.06 170 PRO A N 1
ATOM 1332 C CA . PRO A 1 170 ? -13.182 4.463 34.474 1.00 69.06 170 PRO A CA 1
ATOM 1333 C C . PRO A 1 170 ? -12.450 3.567 33.472 1.00 69.06 170 PRO A C 1
ATOM 1335 O O . PRO A 1 170 ? -12.731 2.369 33.377 1.00 69.06 170 PRO A O 1
ATOM 1338 N N . ILE A 1 171 ? -11.561 4.169 32.686 1.00 80.00 171 ILE A N 1
ATOM 1339 C CA . ILE A 1 171 ? -10.723 3.433 31.744 1.00 80.00 171 ILE A CA 1
ATOM 1340 C C . ILE A 1 171 ? -9.675 2.697 32.587 1.00 80.00 171 ILE A C 1
ATOM 1342 O O . ILE A 1 171 ? -8.957 3.347 33.353 1.00 80.00 171 ILE A O 1
ATOM 1346 N N . PRO A 1 172 ? -9.581 1.360 32.506 1.00 81.25 172 PRO A N 1
ATOM 1347 C CA . PRO A 1 172 ? -8.594 0.626 33.280 1.00 81.25 172 PRO A CA 1
ATOM 1348 C C . PRO A 1 172 ? -7.183 1.025 32.836 1.00 81.25 172 PRO A C 1
ATOM 1350 O O . PRO A 1 172 ? -6.897 1.075 31.640 1.00 81.25 172 PRO A O 1
ATOM 1353 N N . LEU A 1 173 ? -6.280 1.248 33.797 1.00 78.69 173 LEU A N 1
ATOM 1354 C CA . LEU A 1 173 ? -4.885 1.633 33.533 1.00 78.69 173 LEU A CA 1
ATOM 1355 C C . LEU A 1 173 ? -4.200 0.686 32.535 1.00 78.69 173 LEU A C 1
ATOM 1357 O O . LEU A 1 173 ? -3.461 1.137 31.669 1.00 78.69 173 LEU A O 1
ATOM 1361 N N . GLN A 1 174 ? -4.497 -0.614 32.604 1.00 80.06 174 GLN A N 1
ATOM 1362 C CA . GLN A 1 174 ? -4.002 -1.601 31.644 1.00 80.06 174 GLN A CA 1
ATOM 1363 C C . GLN A 1 174 ? -4.345 -1.227 30.195 1.00 80.06 174 GLN A C 1
ATOM 1365 O O . GLN A 1 174 ? -3.483 -1.323 29.329 1.00 80.06 174 GLN A O 1
ATOM 1370 N N . GLN A 1 175 ? -5.581 -0.802 29.920 1.00 84.06 175 GLN A N 1
ATOM 1371 C CA . GLN A 1 175 ? -5.998 -0.420 28.569 1.00 84.06 175 GLN A CA 1
ATOM 1372 C C . GLN A 1 175 ? -5.242 0.825 28.093 1.00 84.06 175 GLN A C 1
ATOM 1374 O O . GLN A 1 175 ? -4.842 0.888 26.934 1.00 84.06 175 GLN A O 1
ATOM 1379 N N . ILE A 1 176 ? -4.975 1.770 28.999 1.00 86.88 176 ILE A N 1
ATOM 1380 C CA . ILE A 1 176 ? -4.149 2.949 28.711 1.00 86.88 176 ILE A CA 1
ATOM 1381 C C . ILE A 1 176 ? -2.726 2.537 28.349 1.00 86.88 176 ILE A C 1
ATOM 1383 O O . ILE A 1 176 ? -2.220 2.953 27.310 1.00 86.88 176 ILE A O 1
ATOM 1387 N N . LEU A 1 177 ? -2.106 1.676 29.158 1.00 86.56 177 LEU A N 1
ATOM 1388 C CA . LEU A 1 177 ? -0.752 1.183 28.911 1.00 86.56 177 LEU A CA 1
ATOM 1389 C C . LEU A 1 177 ? -0.657 0.398 27.597 1.00 86.56 177 LEU A C 1
ATOM 1391 O O . LEU A 1 177 ? 0.306 0.583 26.863 1.00 86.56 177 LEU A O 1
ATOM 1395 N N . VAL A 1 178 ? -1.661 -0.422 27.265 1.00 87.44 178 VAL A N 1
ATOM 1396 C CA . VAL A 1 178 ? -1.725 -1.147 25.984 1.00 87.44 178 VAL A CA 1
ATOM 1397 C C . VAL A 1 178 ? -1.838 -0.183 24.812 1.00 87.44 178 VAL A C 1
ATOM 1399 O O . VAL A 1 178 ? -1.039 -0.267 23.885 1.00 87.44 178 VAL A O 1
ATOM 1402 N N . HIS A 1 179 ? -2.801 0.745 24.848 1.00 90.75 179 HIS A N 1
ATOM 1403 C CA . HIS A 1 179 ? -2.973 1.720 23.770 1.00 90.75 179 HIS A CA 1
ATOM 1404 C C . HIS A 1 179 ? -1.706 2.558 23.590 1.00 90.75 179 HIS A C 1
ATOM 1406 O O . HIS A 1 179 ? -1.287 2.771 22.457 1.00 90.75 179 HIS A O 1
ATOM 1412 N N . LEU A 1 180 ? -1.061 2.978 24.682 1.00 90.88 180 LEU A N 1
ATOM 1413 C CA . LEU A 1 180 ? 0.181 3.744 24.631 1.00 90.88 180 LEU A CA 1
ATOM 1414 C C . LEU A 1 180 ? 1.344 2.922 24.060 1.00 90.88 180 LEU A C 1
ATOM 1416 O O . LEU A 1 180 ? 2.046 3.413 23.182 1.00 90.88 180 LEU A O 1
ATOM 1420 N N . ALA A 1 181 ? 1.527 1.677 24.511 1.00 91.00 181 ALA A N 1
ATOM 1421 C CA . ALA A 1 181 ? 2.603 0.804 24.044 1.00 91.00 181 ALA A CA 1
ATOM 1422 C C . ALA A 1 181 ? 2.461 0.462 22.555 1.00 91.00 181 ALA A C 1
ATOM 1424 O O . ALA A 1 181 ? 3.427 0.565 21.805 1.00 91.00 181 ALA A O 1
ATOM 1425 N N . ILE A 1 182 ? 1.251 0.100 22.113 1.00 92.88 182 ILE A N 1
ATOM 1426 C CA . ILE A 1 182 ? 1.000 -0.223 20.705 1.00 92.88 182 ILE A CA 1
ATOM 1427 C C . ILE A 1 182 ? 1.116 1.041 19.846 1.00 92.88 182 ILE A C 1
ATOM 1429 O O . ILE A 1 182 ? 1.778 1.007 18.815 1.00 92.88 182 ILE A O 1
ATOM 1433 N N . SER A 1 183 ? 0.550 2.176 20.269 1.00 93.56 183 SER A N 1
ATOM 1434 C CA . SER A 1 183 ? 0.638 3.426 19.491 1.00 93.56 183 SER A CA 1
ATOM 1435 C C . SER A 1 183 ? 2.065 3.945 19.385 1.00 93.56 183 SER A C 1
ATOM 1437 O O . SER A 1 183 ? 2.478 4.373 18.311 1.00 93.56 183 SER A O 1
ATOM 1439 N N . GLY A 1 184 ? 2.827 3.868 20.481 1.00 92.62 184 GLY A N 1
ATOM 1440 C CA . GLY A 1 184 ? 4.236 4.257 20.530 1.00 92.62 184 GLY A CA 1
ATOM 1441 C C . GLY A 1 184 ? 5.132 3.438 19.603 1.00 92.62 184 GLY A C 1
ATOM 1442 O O . GLY A 1 184 ? 6.266 3.829 19.362 1.00 92.62 184 GLY A O 1
ATOM 1443 N N . LEU A 1 185 ? 4.622 2.338 19.055 1.00 91.19 185 LEU A N 1
ATOM 1444 C CA . LEU A 1 185 ? 5.301 1.514 18.069 1.00 91.19 185 LEU A CA 1
ATOM 1445 C C . LEU A 1 185 ? 4.699 1.679 16.667 1.00 91.19 185 LEU A C 1
ATOM 1447 O O . LEU A 1 185 ? 5.427 1.951 15.718 1.00 91.19 185 LEU A O 1
ATOM 1451 N N . VAL A 1 186 ? 3.378 1.526 16.533 1.00 92.31 186 VAL A N 1
ATOM 1452 C CA . VAL A 1 186 ? 2.680 1.545 15.239 1.00 92.31 186 VAL A CA 1
ATOM 1453 C C . VAL A 1 186 ? 2.824 2.900 14.557 1.00 92.31 186 VAL A C 1
ATOM 1455 O O . VAL A 1 186 ? 3.108 2.948 13.364 1.00 92.31 186 VAL A O 1
ATOM 1458 N N . PHE A 1 187 ? 2.686 4.005 15.295 1.00 92.12 187 PHE A N 1
ATOM 1459 C CA . PHE A 1 187 ? 2.781 5.334 14.695 1.00 92.12 187 PHE A CA 1
ATOM 1460 C C . PHE A 1 187 ? 4.199 5.636 14.172 1.00 92.12 187 PHE A C 1
ATOM 1462 O O . PHE A 1 187 ? 4.323 5.935 12.982 1.00 92.12 187 PHE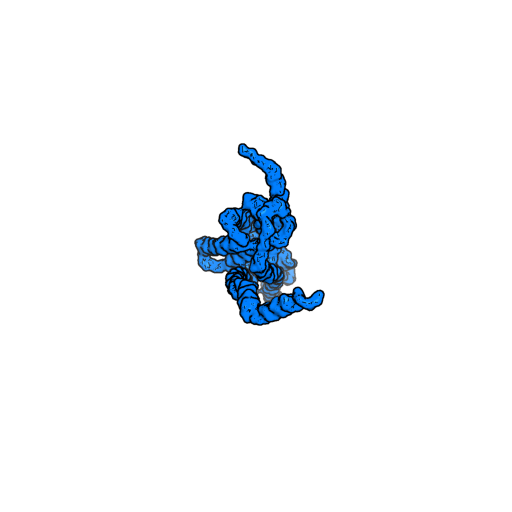 A O 1
ATOM 1469 N N . PRO A 1 188 ? 5.284 5.479 14.965 1.00 95.06 188 PRO A N 1
ATOM 1470 C CA . PRO A 1 188 ? 6.638 5.627 14.435 1.00 95.06 188 PRO A CA 1
ATOM 1471 C C . PRO A 1 188 ? 6.958 4.655 13.302 1.00 95.06 188 PRO A C 1
ATOM 1473 O O . PRO A 1 188 ? 7.634 5.052 12.359 1.00 95.06 188 PRO A O 1
ATOM 1476 N N . PHE A 1 189 ? 6.456 3.418 13.357 1.00 93.25 189 PHE A N 1
ATOM 1477 C CA . PHE A 1 189 ? 6.631 2.444 12.281 1.00 93.25 189 PHE A CA 1
ATOM 1478 C C . PHE A 1 189 ? 5.999 2.918 10.967 1.00 93.25 189 PHE A C 1
ATOM 1480 O O . PHE A 1 189 ? 6.658 2.888 9.931 1.00 93.25 189 PHE A O 1
ATOM 1487 N N . ILE A 1 190 ? 4.754 3.405 10.995 1.00 91.44 190 ILE A N 1
ATOM 1488 C CA . ILE A 1 190 ? 4.083 3.935 9.799 1.00 91.44 190 ILE A CA 1
ATOM 1489 C C . ILE A 1 190 ? 4.863 5.134 9.244 1.00 91.44 190 ILE A C 1
ATOM 1491 O O . ILE A 1 190 ? 5.130 5.182 8.045 1.00 91.44 190 ILE A O 1
ATOM 1495 N N . CYS A 1 191 ? 5.296 6.066 10.101 1.00 92.25 191 CYS A N 1
ATOM 1496 C CA . CYS A 1 191 ? 6.132 7.193 9.678 1.00 92.25 191 CYS A CA 1
ATOM 1497 C C . CYS A 1 191 ? 7.454 6.729 9.053 1.00 92.25 191 CYS A C 1
ATOM 1499 O O . CYS A 1 191 ? 7.831 7.218 7.989 1.00 92.25 191 CYS A O 1
ATOM 1501 N N . PHE A 1 192 ? 8.139 5.775 9.687 1.00 92.38 192 PHE A N 1
ATOM 1502 C CA . PHE A 1 192 ? 9.371 5.187 9.172 1.00 92.38 192 PHE A CA 1
ATOM 1503 C C . PHE A 1 192 ? 9.148 4.550 7.799 1.00 92.38 192 PHE A C 1
ATOM 1505 O O . PHE A 1 192 ? 9.919 4.808 6.877 1.00 92.38 192 PHE A O 1
ATOM 1512 N N . MET A 1 193 ? 8.067 3.791 7.627 1.00 91.19 193 MET A N 1
ATOM 1513 C CA . MET A 1 193 ? 7.728 3.159 6.354 1.00 91.19 193 MET A CA 1
ATOM 1514 C C . MET A 1 193 ? 7.381 4.168 5.257 1.00 91.19 193 MET A C 1
ATOM 1516 O O . MET A 1 193 ? 7.773 3.964 4.113 1.00 91.19 193 MET A O 1
ATOM 1520 N N . ILE A 1 194 ? 6.700 5.270 5.582 1.00 90.75 194 ILE A N 1
ATOM 1521 C CA . ILE A 1 194 ? 6.426 6.355 4.625 1.00 90.75 194 ILE A CA 1
ATOM 1522 C C . ILE A 1 194 ? 7.734 7.023 4.188 1.00 90.75 194 ILE A C 1
ATOM 1524 O O . ILE A 1 194 ? 7.995 7.153 2.994 1.00 90.75 194 ILE A O 1
ATOM 1528 N N . VAL A 1 195 ? 8.585 7.416 5.143 1.00 91.62 195 VAL A N 1
ATOM 1529 C CA . VAL A 1 195 ? 9.882 8.052 4.849 1.00 91.62 195 VAL A CA 1
ATOM 1530 C C . VAL A 1 195 ? 10.762 7.120 4.023 1.00 91.62 195 VAL A C 1
ATOM 1532 O O . VAL A 1 195 ? 11.387 7.546 3.051 1.00 91.62 195 VAL A O 1
ATOM 1535 N N . THR A 1 196 ? 10.776 5.838 4.377 1.00 88.81 196 THR A N 1
ATOM 1536 C CA . THR A 1 196 ? 11.522 4.821 3.641 1.00 88.81 196 THR A CA 1
ATOM 1537 C C . THR A 1 196 ? 10.943 4.627 2.243 1.00 88.81 196 THR A C 1
ATOM 1539 O O . THR A 1 196 ? 11.707 4.598 1.288 1.00 88.81 196 THR A O 1
ATOM 1542 N N . GLY A 1 197 ? 9.615 4.612 2.094 1.00 87.06 197 GLY A N 1
ATOM 1543 C CA . GLY A 1 197 ? 8.911 4.608 0.809 1.00 87.06 197 GLY A CA 1
ATOM 1544 C C . GLY A 1 197 ? 9.374 5.715 -0.134 1.00 87.06 197 GLY A C 1
ATOM 1545 O O . GLY A 1 197 ? 9.802 5.455 -1.259 1.00 87.06 197 GLY A O 1
ATOM 1546 N N . ILE A 1 198 ? 9.359 6.952 0.363 1.00 86.88 198 ILE A N 1
ATOM 1547 C CA . ILE A 1 198 ? 9.787 8.136 -0.391 1.00 86.88 198 ILE A CA 1
ATOM 1548 C C . ILE A 1 198 ? 11.273 8.036 -0.765 1.00 86.88 198 ILE A C 1
ATOM 1550 O O . ILE A 1 198 ? 11.637 8.258 -1.920 1.00 86.88 198 ILE A O 1
ATOM 1554 N N . SER A 1 199 ? 12.125 7.673 0.198 1.00 87.81 199 SER A N 1
ATOM 1555 C CA . SER A 1 199 ? 13.569 7.523 -0.011 1.00 87.81 199 SER A CA 1
ATOM 1556 C C . SER A 1 199 ? 13.888 6.454 -1.063 1.00 87.81 199 SER A C 1
ATOM 1558 O O . SER A 1 199 ? 14.677 6.687 -1.978 1.00 87.81 199 SER A O 1
ATOM 1560 N N . GLN A 1 200 ? 13.226 5.299 -0.988 1.00 84.50 200 GLN A N 1
ATOM 1561 C CA . GLN A 1 200 ? 13.426 4.198 -1.926 1.00 84.50 200 GLN A CA 1
ATOM 1562 C C . GLN A 1 200 ? 12.980 4.550 -3.337 1.00 84.50 200 GLN A C 1
ATOM 1564 O O . GLN A 1 200 ? 13.724 4.273 -4.270 1.00 84.50 200 GLN A O 1
ATOM 1569 N N . ASN A 1 201 ? 11.827 5.201 -3.509 1.00 84.25 201 ASN A N 1
ATOM 1570 C CA . ASN A 1 201 ? 11.387 5.637 -4.836 1.00 84.25 201 ASN A CA 1
ATOM 1571 C C . ASN A 1 201 ? 12.445 6.528 -5.499 1.00 84.25 201 ASN A C 1
ATOM 1573 O O . ASN A 1 201 ? 12.800 6.313 -6.656 1.00 84.25 201 ASN A O 1
ATOM 1577 N N . HIS A 1 202 ? 13.018 7.471 -4.747 1.00 87.19 202 HIS A N 1
ATOM 1578 C CA . HIS A 1 202 ? 14.103 8.306 -5.253 1.00 87.19 202 HIS A CA 1
ATOM 1579 C C . HIS A 1 202 ? 15.355 7.486 -5.608 1.00 87.19 202 HIS A C 1
ATOM 1581 O O . HIS A 1 202 ? 15.914 7.647 -6.693 1.00 87.19 202 HIS A O 1
ATOM 1587 N N . MET A 1 203 ? 15.766 6.562 -4.736 1.00 87.75 203 MET A N 1
ATOM 1588 C CA . MET A 1 203 ? 16.928 5.701 -4.975 1.00 87.75 203 MET A CA 1
ATOM 1589 C C . MET A 1 203 ? 16.749 4.759 -6.171 1.00 87.75 203 MET A C 1
ATOM 1591 O O . MET A 1 203 ? 17.700 4.545 -6.918 1.00 87.75 203 MET A O 1
ATOM 1595 N N . ILE A 1 204 ? 15.554 4.205 -6.371 1.00 87.62 204 ILE A N 1
ATOM 1596 C CA . ILE A 1 204 ? 15.224 3.331 -7.503 1.00 87.62 204 ILE A CA 1
ATOM 1597 C C . ILE A 1 204 ? 15.311 4.117 -8.810 1.00 87.62 204 ILE A C 1
ATOM 1599 O O . ILE A 1 204 ? 15.936 3.635 -9.752 1.00 87.62 204 ILE A O 1
ATOM 1603 N N . ASN A 1 205 ? 14.772 5.339 -8.849 1.00 88.81 205 ASN A N 1
ATOM 1604 C CA . ASN A 1 205 ? 14.860 6.204 -10.026 1.00 88.81 205 ASN A CA 1
ATOM 1605 C C . ASN A 1 205 ? 16.314 6.531 -10.385 1.00 88.81 205 ASN A C 1
ATOM 1607 O O . ASN A 1 205 ? 16.709 6.407 -11.542 1.00 88.81 205 ASN A O 1
ATOM 1611 N N . LEU A 1 206 ? 17.130 6.896 -9.389 1.00 90.31 206 LEU A N 1
ATOM 1612 C CA . LEU A 1 206 ? 18.554 7.174 -9.596 1.00 90.31 206 LEU A CA 1
ATOM 1613 C C . LEU A 1 206 ? 19.319 5.939 -10.083 1.00 90.31 206 LEU A C 1
ATOM 1615 O O . LEU A 1 206 ? 20.114 6.042 -11.012 1.00 90.31 206 LEU A O 1
ATOM 1619 N N . ARG A 1 207 ? 19.066 4.767 -9.488 1.00 90.56 207 ARG A N 1
ATOM 1620 C CA . ARG A 1 207 ? 19.691 3.506 -9.912 1.00 90.56 207 ARG A CA 1
ATOM 1621 C C . ARG A 1 207 ? 19.289 3.132 -11.333 1.00 90.56 207 ARG A C 1
ATOM 1623 O O . ARG A 1 207 ? 20.161 2.772 -12.116 1.00 90.56 207 ARG A O 1
ATOM 1630 N N . ALA A 1 208 ? 18.005 3.250 -11.674 1.00 90.94 208 ALA A N 1
ATOM 1631 C CA . ALA A 1 208 ? 17.513 3.005 -13.026 1.00 90.94 208 ALA A CA 1
ATOM 1632 C C . ALA A 1 208 ? 18.214 3.923 -14.034 1.00 90.94 208 ALA A C 1
ATOM 1634 O O . ALA A 1 208 ? 18.720 3.435 -15.042 1.00 90.94 208 ALA A O 1
ATOM 1635 N N . HIS A 1 209 ? 18.318 5.219 -13.722 1.00 93.12 209 HIS A N 1
ATOM 1636 C CA . HIS A 1 209 ? 19.029 6.184 -14.556 1.00 93.12 209 HIS A CA 1
ATOM 1637 C C . HIS A 1 209 ? 20.500 5.795 -14.743 1.00 93.12 209 HIS A C 1
ATOM 1639 O O . HIS A 1 209 ? 20.946 5.627 -15.870 1.00 93.12 209 HIS A O 1
ATOM 1645 N N . GLN A 1 210 ? 21.239 5.576 -13.652 1.00 92.50 210 GLN A N 1
ATOM 1646 C CA . GLN A 1 210 ? 22.673 5.264 -13.692 1.00 92.50 210 GLN A CA 1
ATOM 1647 C C . GLN A 1 210 ? 22.974 3.957 -14.432 1.00 92.50 210 GLN A C 1
ATOM 1649 O O . GLN A 1 210 ? 23.917 3.893 -15.220 1.00 92.50 210 GLN A O 1
ATOM 1654 N N . MET A 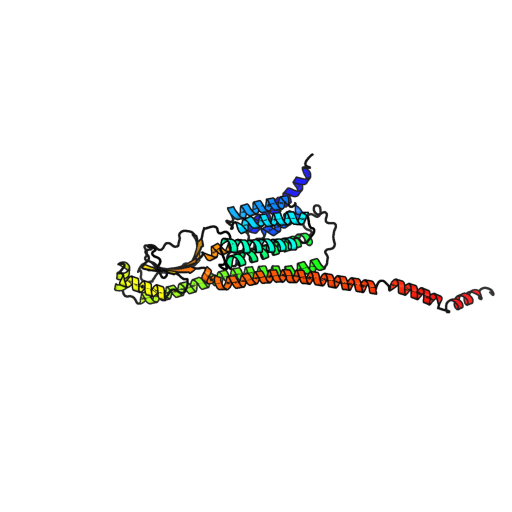1 211 ? 22.182 2.908 -14.188 1.00 91.38 211 MET A N 1
ATOM 1655 C CA . MET A 1 211 ? 22.340 1.626 -14.876 1.00 91.38 211 MET A CA 1
ATOM 1656 C C . MET A 1 211 ? 22.071 1.782 -16.372 1.00 91.38 211 MET A C 1
ATOM 1658 O O . MET A 1 211 ? 22.869 1.329 -17.190 1.00 91.38 211 MET A O 1
ATOM 1662 N N . ALA A 1 212 ? 20.977 2.456 -16.730 1.00 92.94 212 ALA A N 1
ATOM 1663 C CA . ALA A 1 212 ? 20.589 2.629 -18.119 1.00 92.94 212 ALA A CA 1
ATOM 1664 C C . ALA A 1 212 ? 21.551 3.535 -18.900 1.00 92.94 212 ALA A C 1
ATOM 1666 O O . ALA A 1 212 ? 21.949 3.202 -20.016 1.00 92.94 212 ALA A O 1
ATOM 1667 N N . GLU A 1 213 ? 21.963 4.647 -18.296 1.00 93.94 213 GLU A N 1
ATOM 1668 C CA . GLU A 1 213 ? 22.927 5.585 -18.860 1.00 93.94 213 GLU A CA 1
ATOM 1669 C C . GLU A 1 213 ? 24.290 4.914 -19.066 1.00 93.94 213 GLU A C 1
ATOM 1671 O O . GLU A 1 213 ? 24.864 5.024 -20.145 1.00 93.94 213 GLU A O 1
ATOM 1676 N N . SER A 1 214 ? 24.788 4.160 -18.080 1.00 92.81 214 SER A N 1
ATOM 1677 C CA . SER A 1 214 ? 26.056 3.426 -18.191 1.00 92.81 214 SER A CA 1
ATOM 1678 C C . SER A 1 214 ? 26.034 2.409 -19.339 1.00 92.81 214 SER A C 1
ATOM 1680 O O . SER A 1 214 ? 26.949 2.372 -20.170 1.00 92.81 214 SER A O 1
ATOM 1682 N N . THR A 1 215 ? 24.948 1.634 -19.453 1.00 92.44 215 THR A N 1
ATOM 1683 C CA . THR A 1 215 ? 24.741 0.708 -20.575 1.00 92.44 215 THR A CA 1
ATOM 1684 C C . THR A 1 215 ? 24.682 1.458 -21.904 1.00 92.44 215 THR A C 1
ATOM 1686 O O . THR A 1 215 ? 25.361 1.082 -22.860 1.00 92.44 215 THR A O 1
ATOM 1689 N N . SER A 1 216 ? 23.929 2.558 -21.968 1.00 92.88 216 SER A N 1
ATOM 1690 C CA . SER A 1 216 ? 23.817 3.353 -23.186 1.00 92.88 216 SER A CA 1
ATOM 1691 C C . SER A 1 216 ? 25.150 3.981 -23.597 1.00 92.88 216 SER A C 1
ATOM 1693 O O . SER A 1 216 ? 25.460 4.001 -24.787 1.00 92.88 216 SER A O 1
ATOM 1695 N N . ASN A 1 217 ? 25.937 4.490 -22.650 1.00 92.69 217 ASN A N 1
ATOM 1696 C CA . ASN A 1 217 ? 27.228 5.118 -22.915 1.00 92.69 217 ASN A CA 1
ATOM 1697 C C . ASN A 1 217 ? 28.265 4.093 -23.376 1.00 92.69 217 ASN A C 1
ATOM 1699 O O . ASN A 1 217 ? 28.991 4.372 -24.325 1.00 92.69 217 ASN A O 1
ATOM 1703 N N . THR A 1 218 ? 28.252 2.882 -22.813 1.00 91.62 218 THR A N 1
ATOM 1704 C CA . THR A 1 218 ? 29.099 1.772 -23.282 1.00 91.62 218 THR A CA 1
ATOM 1705 C C . THR A 1 218 ? 28.852 1.478 -24.768 1.00 91.62 218 THR A C 1
ATOM 1707 O O . THR A 1 218 ? 29.794 1.371 -25.553 1.00 91.62 218 THR A O 1
ATOM 1710 N N . ILE A 1 219 ? 27.584 1.430 -25.189 1.00 90.69 219 ILE A N 1
ATOM 1711 C CA . ILE A 1 219 ? 27.214 1.203 -26.596 1.00 90.69 219 ILE A CA 1
ATOM 1712 C C . ILE A 1 219 ? 27.602 2.401 -27.467 1.00 90.69 219 ILE A C 1
ATOM 1714 O O . ILE A 1 219 ? 28.160 2.216 -28.548 1.00 90.69 219 ILE A O 1
ATOM 1718 N N . LYS A 1 220 ? 27.363 3.636 -27.003 1.00 90.62 220 LYS A N 1
ATOM 1719 C CA . LYS A 1 220 ? 27.776 4.853 -27.724 1.00 90.62 220 LYS A CA 1
ATOM 1720 C C . LYS A 1 220 ? 29.279 4.897 -27.954 1.00 90.62 220 LYS A C 1
ATOM 1722 O O . LYS A 1 220 ? 29.707 5.253 -29.045 1.00 90.62 220 LYS A O 1
ATOM 1727 N N . GLU A 1 221 ? 30.079 4.565 -26.949 1.00 89.44 221 GLU A N 1
ATOM 1728 C CA . GLU A 1 221 ? 31.538 4.552 -27.059 1.00 89.44 221 GLU A CA 1
ATOM 1729 C C . GLU A 1 221 ? 32.017 3.513 -28.074 1.00 89.44 221 GLU A C 1
ATOM 1731 O O . GLU A 1 221 ? 32.871 3.819 -28.907 1.00 89.44 221 GLU A O 1
ATOM 1736 N N . GLN A 1 222 ? 31.415 2.321 -28.084 1.00 88.88 222 GLN A N 1
ATOM 1737 C CA . GLN A 1 222 ? 31.726 1.307 -29.090 1.00 88.88 222 GLN A CA 1
ATOM 1738 C C . GLN A 1 222 ? 31.291 1.746 -30.497 1.00 88.88 222 GLN A C 1
ATOM 1740 O O . GLN A 1 222 ? 32.069 1.613 -31.440 1.00 88.88 222 GLN A O 1
ATOM 1745 N N . LEU A 1 223 ? 30.107 2.345 -30.652 1.00 88.00 223 LEU A N 1
ATOM 1746 C CA . LEU A 1 223 ? 29.636 2.888 -31.933 1.00 88.00 223 LEU A CA 1
ATOM 1747 C C . LEU A 1 223 ? 30.492 4.059 -32.428 1.00 88.00 223 LEU A C 1
ATOM 1749 O O . LEU A 1 223 ? 30.722 4.191 -33.627 1.00 88.00 223 LEU A O 1
ATOM 1753 N N . LYS A 1 224 ? 31.041 4.891 -31.538 1.00 86.44 224 LYS A N 1
ATOM 1754 C CA . LYS A 1 224 ? 31.973 5.969 -31.920 1.00 86.44 224 LYS A CA 1
ATOM 1755 C C . LYS A 1 224 ? 33.243 5.448 -32.596 1.00 86.44 224 LYS A C 1
ATOM 1757 O O . LYS A 1 224 ? 33.872 6.197 -33.337 1.00 86.44 224 LYS A O 1
ATOM 1762 N N . SER A 1 225 ? 33.617 4.189 -32.362 1.00 85.62 225 SER A N 1
ATOM 1763 C CA . SER A 1 225 ? 34.749 3.557 -33.051 1.00 85.62 225 SER A CA 1
ATOM 1764 C C . SER A 1 225 ? 34.437 3.129 -34.492 1.00 85.62 225 SER A C 1
ATOM 1766 O O . SER A 1 225 ? 35.358 2.805 -35.240 1.00 85.62 225 SER A O 1
ATOM 1768 N N . TRP A 1 226 ? 33.163 3.129 -34.896 1.00 87.44 226 TRP A N 1
ATOM 1769 C CA . TRP A 1 226 ? 32.738 2.731 -36.235 1.00 87.44 226 TRP A CA 1
ATOM 1770 C C . TRP A 1 226 ? 32.976 3.856 -37.248 1.00 87.44 226 TRP A C 1
ATOM 1772 O O . TRP A 1 226 ? 32.791 5.039 -36.956 1.00 87.44 226 TRP A O 1
ATOM 1782 N N . GLY A 1 227 ? 33.391 3.489 -38.460 1.00 84.94 227 GLY A N 1
ATOM 1783 C CA . GLY A 1 227 ? 33.607 4.422 -39.558 1.00 84.94 227 GLY A CA 1
ATOM 1784 C C . GLY A 1 227 ? 32.334 4.725 -40.352 1.00 84.94 227 GLY A C 1
ATOM 1785 O O . GLY A 1 227 ? 31.267 4.140 -40.163 1.00 84.94 227 GLY A O 1
ATOM 1786 N N . ALA A 1 228 ? 32.451 5.651 -41.308 1.00 84.00 228 ALA A N 1
ATOM 1787 C CA . ALA A 1 228 ? 31.333 6.065 -42.160 1.00 84.00 228 ALA A CA 1
ATOM 1788 C C . ALA A 1 228 ? 30.768 4.923 -43.031 1.00 84.00 228 ALA A C 1
ATOM 1790 O O . ALA A 1 228 ? 29.597 4.962 -43.408 1.00 84.00 228 ALA A O 1
ATOM 1791 N N . MET A 1 229 ? 31.580 3.909 -43.363 1.00 82.50 229 MET A N 1
ATOM 1792 C CA . MET A 1 229 ? 31.111 2.746 -44.124 1.00 82.50 229 MET A CA 1
ATOM 1793 C C . MET A 1 229 ? 30.219 1.840 -43.278 1.00 82.50 229 MET A C 1
ATOM 1795 O O . MET A 1 229 ? 29.205 1.363 -43.778 1.00 82.50 229 MET A O 1
ATOM 1799 N N . GLU A 1 230 ? 30.561 1.631 -42.010 1.00 84.94 230 GLU A N 1
ATOM 1800 C CA . GLU A 1 230 ? 29.773 0.829 -41.080 1.00 84.94 230 GLU A CA 1
ATOM 1801 C C . GLU A 1 230 ? 28.420 1.486 -40.783 1.00 84.94 230 GLU A C 1
ATOM 1803 O O . GLU A 1 230 ? 27.396 0.810 -40.838 1.00 84.94 230 GLU A O 1
ATOM 1808 N N . TYR A 1 231 ? 28.387 2.809 -40.577 1.00 83.19 231 TYR A N 1
ATOM 1809 C CA . TYR A 1 231 ? 27.123 3.548 -40.441 1.00 83.19 231 TYR A CA 1
ATOM 1810 C C . TYR A 1 231 ? 26.248 3.433 -41.691 1.00 83.19 231 TYR A C 1
ATOM 1812 O O . TYR A 1 231 ? 25.055 3.156 -41.595 1.00 83.19 231 TYR A O 1
ATOM 1820 N N . ARG A 1 232 ? 26.844 3.562 -42.880 1.00 82.19 232 ARG A N 1
ATOM 1821 C CA . ARG A 1 232 ? 26.111 3.391 -44.139 1.00 82.19 232 ARG A CA 1
ATOM 1822 C C . ARG A 1 232 ? 25.609 1.958 -44.333 1.00 82.19 232 ARG A C 1
ATOM 1824 O O . ARG A 1 232 ? 24.544 1.755 -44.904 1.00 82.19 232 ARG A O 1
ATOM 1831 N N . ALA A 1 233 ? 26.357 0.959 -43.870 1.00 85.38 233 ALA A N 1
ATOM 1832 C CA . ALA A 1 233 ? 25.927 -0.435 -43.903 1.00 85.38 233 ALA A CA 1
ATOM 1833 C C . ALA A 1 233 ? 24.738 -0.692 -42.958 1.00 85.38 233 ALA A C 1
ATOM 1835 O O . ALA A 1 233 ? 23.852 -1.465 -43.316 1.00 85.38 233 ALA A O 1
ATOM 1836 N N . LEU A 1 234 ? 24.672 -0.009 -41.807 1.00 84.25 234 LEU A N 1
ATOM 1837 C CA . LEU A 1 234 ? 23.498 -0.039 -40.926 1.00 84.25 234 LEU A CA 1
ATOM 1838 C C . LEU A 1 234 ? 22.264 0.588 -41.586 1.00 84.25 234 LEU A C 1
ATOM 1840 O O . LEU A 1 234 ? 21.188 -0.001 -41.530 1.00 84.25 234 LEU A O 1
ATOM 1844 N N . GLU A 1 235 ? 22.411 1.738 -42.253 1.00 80.56 235 GLU A N 1
ATOM 1845 C CA . GLU A 1 235 ? 21.308 2.373 -42.998 1.00 80.56 235 GLU A CA 1
ATOM 1846 C C . GLU A 1 235 ? 20.751 1.461 -44.099 1.00 80.56 235 GLU A C 1
ATOM 1848 O O . GLU A 1 235 ? 19.550 1.452 -44.362 1.00 80.56 235 GLU A O 1
ATOM 1853 N N . LEU A 1 236 ? 21.625 0.675 -44.731 1.00 83.50 236 LEU A N 1
ATOM 1854 C CA . LEU A 1 236 ? 21.269 -0.294 -45.767 1.00 83.50 236 LEU A CA 1
ATOM 1855 C C . LEU A 1 236 ? 20.826 -1.657 -45.208 1.00 83.50 236 LEU A C 1
ATOM 1857 O O . LEU A 1 236 ? 20.567 -2.564 -45.998 1.00 83.50 236 LEU A O 1
ATOM 1861 N N . GLN A 1 237 ? 20.734 -1.798 -43.881 1.00 82.19 237 GLN A N 1
ATOM 1862 C CA . GLN A 1 237 ? 20.349 -3.029 -43.182 1.00 82.19 237 GLN A CA 1
ATOM 1863 C C . GLN A 1 237 ? 21.204 -4.250 -43.574 1.00 82.19 237 GLN A C 1
ATOM 1865 O O . GLN A 1 237 ? 20.698 -5.355 -43.775 1.00 82.19 237 GLN A O 1
ATOM 1870 N N . ASP A 1 238 ? 22.521 -4.060 -43.694 1.00 86.56 238 ASP A N 1
ATOM 1871 C CA . ASP A 1 238 ? 23.454 -5.146 -44.000 1.00 86.56 238 ASP A CA 1
ATOM 1872 C C . ASP A 1 238 ? 23.505 -6.188 -42.870 1.00 86.56 238 ASP A C 1
ATOM 1874 O O . ASP A 1 238 ? 23.788 -5.870 -41.713 1.00 86.56 238 ASP A O 1
ATOM 1878 N N . ILE A 1 239 ? 23.291 -7.458 -43.225 1.00 84.69 239 ILE A N 1
ATOM 1879 C CA . ILE A 1 239 ? 23.151 -8.577 -42.277 1.00 84.69 239 ILE A CA 1
ATOM 1880 C C . ILE A 1 239 ? 24.386 -8.728 -41.374 1.00 84.69 239 ILE A C 1
ATOM 1882 O O . ILE A 1 239 ? 24.253 -9.048 -40.194 1.00 84.69 239 ILE A O 1
ATOM 1886 N N . ILE A 1 240 ? 25.595 -8.502 -41.901 1.00 85.12 240 ILE A N 1
ATOM 1887 C CA . ILE A 1 240 ? 26.838 -8.703 -41.141 1.00 85.12 240 ILE A CA 1
ATOM 1888 C C . ILE A 1 240 ? 26.997 -7.599 -40.094 1.00 85.12 240 ILE A C 1
ATOM 1890 O O . ILE A 1 240 ? 27.394 -7.868 -38.960 1.00 85.12 240 ILE A O 1
ATOM 1894 N N . GLN A 1 241 ? 26.681 -6.358 -40.464 1.00 86.88 241 GLN A N 1
ATOM 1895 C CA . GLN A 1 241 ? 26.809 -5.214 -39.565 1.00 86.88 241 GLN A CA 1
ATOM 1896 C C . GLN A 1 241 ? 25.698 -5.176 -38.515 1.00 86.88 241 GLN A C 1
ATOM 1898 O O . GLN A 1 241 ? 25.992 -4.862 -37.362 1.00 86.88 241 GLN A O 1
ATOM 1903 N N . LEU A 1 242 ? 24.477 -5.591 -38.867 1.00 85.62 242 LEU A N 1
ATOM 1904 C CA . LEU A 1 242 ? 23.406 -5.815 -37.894 1.00 85.62 242 LEU A CA 1
ATOM 1905 C C . LEU A 1 242 ? 23.785 -6.921 -36.898 1.00 85.62 242 LEU A C 1
ATOM 1907 O O . LEU A 1 242 ? 23.710 -6.698 -35.699 1.00 85.62 242 LEU A O 1
ATOM 1911 N N . GLY A 1 243 ? 24.340 -8.049 -37.360 1.00 85.00 243 GLY A N 1
ATOM 1912 C CA . GLY A 1 243 ? 24.787 -9.121 -36.460 1.00 85.00 243 GLY A CA 1
ATOM 1913 C C . GLY A 1 243 ? 25.924 -8.714 -35.508 1.00 85.00 243 GLY A C 1
ATOM 1914 O O . GLY A 1 243 ? 25.987 -9.184 -34.373 1.00 85.00 243 GLY A O 1
ATOM 1915 N N . LYS A 1 244 ? 26.822 -7.812 -35.931 1.00 88.00 244 LYS A N 1
ATOM 1916 C CA . LYS A 1 244 ? 27.830 -7.220 -35.030 1.00 88.00 244 LYS A CA 1
ATOM 1917 C C . LYS A 1 244 ? 27.198 -6.292 -33.997 1.00 88.00 244 LYS A C 1
ATOM 1919 O O . LYS A 1 244 ? 27.636 -6.294 -32.849 1.00 88.00 244 LYS A O 1
ATOM 1924 N N . LEU A 1 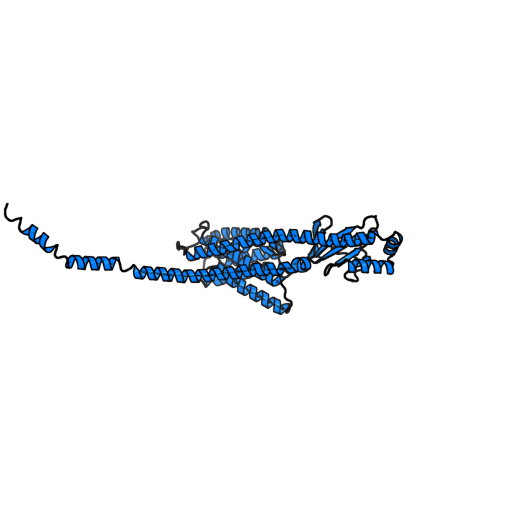245 ? 26.206 -5.502 -34.407 1.00 88.06 245 LEU A N 1
ATOM 1925 C CA . LEU A 1 245 ? 25.471 -4.618 -33.509 1.00 88.06 245 LEU A CA 1
ATOM 1926 C C . LEU A 1 245 ? 24.676 -5.422 -32.474 1.00 88.06 245 LEU A C 1
ATOM 1928 O O . LEU A 1 245 ? 24.756 -5.100 -31.293 1.00 88.06 245 LEU A O 1
ATOM 1932 N N . ASP A 1 246 ? 24.006 -6.496 -32.893 1.00 87.69 246 ASP A N 1
ATOM 1933 C CA . ASP A 1 246 ? 23.326 -7.442 -32.001 1.00 87.69 246 ASP A CA 1
ATOM 1934 C C . ASP A 1 246 ? 24.299 -8.018 -30.971 1.00 87.69 246 ASP A C 1
ATOM 1936 O O . ASP A 1 246 ? 24.060 -7.912 -29.773 1.00 87.69 246 ASP A O 1
ATOM 1940 N N . ALA A 1 247 ? 25.464 -8.513 -31.403 1.00 86.50 247 ALA A N 1
ATOM 1941 C CA . ALA A 1 247 ? 26.470 -9.044 -30.483 1.00 86.50 247 ALA A CA 1
ATOM 1942 C C . ALA A 1 247 ? 26.991 -7.991 -29.481 1.00 86.50 247 ALA A C 1
ATOM 1944 O O . ALA A 1 247 ? 27.263 -8.309 -28.321 1.00 86.50 247 ALA A O 1
ATOM 1945 N N . MET A 1 248 ? 27.136 -6.731 -29.910 1.00 87.38 248 MET A N 1
ATOM 1946 C CA . MET A 1 248 ? 27.522 -5.618 -29.032 1.00 87.38 248 MET A CA 1
ATOM 1947 C C . MET A 1 248 ? 26.435 -5.292 -28.005 1.00 87.38 248 MET A C 1
ATOM 1949 O O . MET A 1 248 ? 26.738 -5.055 -26.832 1.00 87.38 248 MET A O 1
ATOM 1953 N N . VAL A 1 249 ? 25.178 -5.279 -28.444 1.00 89.62 249 VAL A N 1
ATOM 1954 C CA . VAL A 1 249 ? 24.001 -5.024 -27.613 1.00 89.62 249 VAL A CA 1
ATOM 1955 C C . VAL A 1 249 ? 23.810 -6.149 -26.592 1.00 89.62 249 VAL A C 1
ATOM 1957 O O . VAL A 1 249 ? 23.666 -5.859 -25.405 1.00 89.62 249 VAL A O 1
ATOM 1960 N N . ASP A 1 250 ? 23.930 -7.406 -27.015 1.00 86.81 250 ASP A N 1
ATOM 1961 C CA . ASP A 1 250 ? 23.871 -8.593 -26.156 1.00 86.81 250 ASP A CA 1
ATOM 1962 C C . ASP A 1 250 ? 24.955 -8.581 -25.076 1.00 86.81 250 ASP A C 1
ATOM 1964 O O . ASP A 1 250 ? 24.680 -8.856 -23.910 1.00 86.81 250 ASP A O 1
ATOM 1968 N N . HIS A 1 251 ? 26.194 -8.232 -25.438 1.00 86.62 251 HIS A N 1
ATOM 1969 C CA . HIS A 1 251 ? 27.307 -8.198 -24.486 1.00 86.62 251 HIS A CA 1
ATOM 1970 C C . HIS A 1 251 ? 27.231 -7.005 -23.516 1.00 86.62 251 HIS A C 1
ATOM 1972 O O . HIS A 1 251 ? 27.798 -7.052 -22.423 1.00 86.62 251 HIS A O 1
ATOM 1978 N N . SER A 1 252 ? 26.566 -5.918 -23.914 1.00 83.94 252 SER A N 1
ATOM 1979 C CA . SER A 1 252 ? 26.410 -4.711 -23.087 1.00 83.94 252 SER A CA 1
ATOM 1980 C C . SER A 1 252 ? 25.162 -4.755 -22.200 1.00 83.94 252 SER A C 1
ATOM 1982 O O . SER A 1 252 ? 25.086 -4.025 -21.207 1.00 83.94 252 SER A O 1
ATOM 1984 N N . ALA A 1 253 ? 24.178 -5.590 -22.542 1.00 80.69 253 ALA A N 1
ATOM 1985 C CA . ALA A 1 253 ? 22.979 -5.792 -21.748 1.00 80.69 253 ALA A CA 1
ATOM 1986 C C . ALA A 1 253 ? 23.304 -6.553 -20.453 1.00 80.69 253 ALA A C 1
ATOM 1988 O O . ALA A 1 253 ? 23.999 -7.567 -20.444 1.00 80.69 253 ALA A O 1
ATOM 1989 N N . PHE A 1 254 ? 22.777 -6.068 -19.330 1.00 80.38 254 PHE A N 1
ATOM 1990 C CA . PHE A 1 254 ? 22.854 -6.778 -18.056 1.00 80.38 254 PHE A CA 1
ATOM 1991 C C . PHE A 1 254 ? 21.644 -7.709 -17.874 1.00 80.38 254 PHE A C 1
ATOM 1993 O O . PHE A 1 254 ? 20.608 -7.508 -18.517 1.00 80.38 254 PHE A O 1
ATOM 2000 N N . PRO A 1 255 ? 21.731 -8.719 -16.983 1.00 74.06 255 PRO A N 1
ATOM 2001 C CA . PRO A 1 255 ? 20.655 -9.684 -16.790 1.00 74.06 255 PRO A CA 1
ATOM 2002 C C . PRO A 1 255 ? 19.307 -9.008 -16.518 1.00 74.06 255 PRO A C 1
ATOM 2004 O O . PRO A 1 255 ? 19.177 -8.201 -15.598 1.00 74.06 255 PRO A O 1
ATOM 2007 N N . SER A 1 256 ? 18.287 -9.398 -17.284 1.00 77.12 256 SER A N 1
ATOM 2008 C CA . SER A 1 256 ? 16.903 -8.897 -17.219 1.00 77.12 256 SER A CA 1
ATOM 2009 C C . SER A 1 256 ? 16.643 -7.501 -17.799 1.00 77.12 256 SER A C 1
ATOM 2011 O O . SER A 1 256 ? 15.478 -7.117 -17.861 1.00 77.12 256 SER A O 1
ATOM 2013 N N . ALA A 1 257 ? 17.650 -6.755 -18.266 1.00 85.50 257 ALA A N 1
ATOM 2014 C CA . ALA A 1 257 ? 17.401 -5.573 -19.094 1.00 85.50 257 ALA A CA 1
ATOM 2015 C C . ALA A 1 257 ? 17.300 -5.934 -20.576 1.00 85.50 257 ALA A C 1
ATOM 2017 O O . ALA A 1 257 ? 17.978 -6.837 -21.061 1.00 85.50 257 ALA A O 1
ATOM 2018 N N . ARG A 1 258 ? 16.451 -5.196 -21.297 1.00 90.75 258 ARG A N 1
ATOM 2019 C CA . ARG A 1 258 ? 16.347 -5.264 -22.757 1.00 90.75 258 ARG A CA 1
ATOM 2020 C C . ARG A 1 258 ? 16.909 -3.980 -23.337 1.00 90.75 258 ARG A C 1
ATOM 2022 O O . ARG A 1 258 ? 16.455 -2.893 -22.990 1.00 90.75 258 ARG A O 1
ATOM 2029 N N . VAL A 1 259 ? 17.893 -4.102 -24.208 1.00 91.81 259 VAL A N 1
ATOM 2030 C CA . VAL A 1 259 ? 18.497 -2.978 -24.912 1.00 91.81 259 VAL A CA 1
ATOM 2031 C C . VAL A 1 259 ? 18.065 -3.055 -26.364 1.00 91.81 259 VAL A C 1
ATOM 2033 O O . VAL A 1 259 ? 18.205 -4.097 -26.997 1.00 91.81 259 VAL A O 1
ATOM 2036 N N . VAL A 1 260 ? 17.538 -1.951 -26.880 1.00 91.94 260 VAL A N 1
ATOM 2037 C CA . VAL A 1 260 ? 17.060 -1.841 -28.255 1.00 91.94 260 VAL A CA 1
ATOM 2038 C C . VAL A 1 260 ? 17.748 -0.667 -28.925 1.00 91.94 260 VAL A C 1
ATOM 2040 O O . VAL A 1 260 ? 17.731 0.454 -28.414 1.00 91.94 260 VAL A O 1
ATOM 2043 N N . VAL A 1 261 ? 18.342 -0.919 -30.085 1.00 90.88 261 VAL A N 1
ATOM 2044 C CA . VAL A 1 261 ? 18.887 0.120 -30.958 1.00 90.88 261 VAL A CA 1
ATOM 2045 C C . VAL A 1 261 ? 17.941 0.278 -32.136 1.00 90.88 261 VAL A C 1
ATOM 2047 O O . VAL A 1 261 ? 17.606 -0.699 -32.801 1.00 90.88 261 VAL A O 1
ATOM 2050 N N . SER A 1 262 ? 17.488 1.502 -32.388 1.00 90.75 262 SER A N 1
ATOM 2051 C CA . SER A 1 262 ? 16.517 1.814 -33.441 1.00 90.75 262 SER A CA 1
ATOM 2052 C C . SER A 1 262 ? 16.950 3.020 -34.267 1.00 90.75 262 SER A C 1
ATOM 2054 O O . SER A 1 262 ? 17.758 3.836 -33.820 1.00 90.75 262 SER A O 1
ATOM 2056 N N . ASN A 1 263 ? 16.429 3.115 -35.488 1.00 87.25 263 ASN A N 1
ATOM 2057 C CA . ASN A 1 263 ? 16.595 4.291 -36.341 1.00 87.25 263 ASN A CA 1
ATOM 2058 C C . ASN A 1 263 ? 15.509 5.354 -36.056 1.00 87.25 263 ASN A C 1
ATOM 2060 O O . ASN A 1 263 ? 14.582 5.137 -35.272 1.00 87.25 263 ASN A O 1
ATOM 2064 N N . ASP A 1 264 ? 15.569 6.493 -36.748 1.00 83.38 264 ASP A N 1
ATOM 2065 C CA . ASP A 1 264 ? 14.578 7.567 -36.600 1.00 83.38 264 ASP A CA 1
ATOM 2066 C C . ASP A 1 264 ? 13.145 7.189 -37.005 1.00 83.38 264 ASP A C 1
ATOM 2068 O O . ASP A 1 264 ? 12.189 7.795 -36.513 1.00 83.38 264 ASP A O 1
ATOM 2072 N N . ASN A 1 265 ? 12.992 6.170 -37.853 1.00 82.00 265 ASN A N 1
ATOM 2073 C CA . ASN A 1 265 ? 11.700 5.639 -38.293 1.00 82.00 265 ASN A CA 1
ATOM 2074 C C . ASN A 1 265 ? 11.093 4.628 -37.297 1.00 82.00 265 ASN A C 1
ATOM 2076 O O . ASN A 1 265 ? 9.968 4.154 -37.513 1.00 82.00 265 ASN A O 1
ATOM 2080 N N . GLY A 1 266 ? 11.821 4.310 -36.218 1.00 81.69 266 GLY A N 1
ATOM 2081 C CA . GLY A 1 266 ? 11.449 3.331 -35.197 1.00 81.69 266 GLY A CA 1
ATOM 2082 C C . GLY A 1 266 ? 11.707 1.877 -35.595 1.00 81.69 266 GLY A C 1
ATOM 2083 O O . GLY A 1 266 ? 11.235 0.977 -34.902 1.00 81.69 266 GLY A O 1
ATOM 2084 N N . ASP A 1 267 ? 12.423 1.624 -36.692 1.00 86.81 267 ASP A N 1
ATOM 2085 C CA . ASP A 1 267 ? 12.802 0.268 -37.089 1.00 86.81 267 ASP A CA 1
ATOM 2086 C C . ASP A 1 267 ? 13.924 -0.230 -36.172 1.00 86.81 267 ASP A C 1
ATOM 2088 O O . ASP A 1 267 ? 14.885 0.497 -35.887 1.00 86.81 267 ASP A O 1
ATOM 2092 N N . ILE A 1 268 ? 13.785 -1.466 -35.697 1.00 88.44 268 ILE A N 1
ATOM 2093 C CA . ILE A 1 268 ? 14.756 -2.089 -34.797 1.00 88.44 268 ILE A CA 1
ATOM 2094 C C . ILE A 1 268 ? 15.978 -2.522 -35.613 1.00 88.44 268 ILE A C 1
ATOM 2096 O O . ILE A 1 268 ? 15.859 -3.270 -36.581 1.00 88.44 268 ILE A O 1
ATOM 2100 N N . LEU A 1 269 ? 17.149 -2.022 -35.219 1.00 87.81 269 LEU A N 1
ATOM 2101 C CA . LEU A 1 269 ? 18.449 -2.369 -35.795 1.00 87.81 269 LEU A CA 1
ATOM 2102 C C . LEU A 1 269 ? 19.153 -3.463 -34.986 1.00 87.81 269 LEU A C 1
ATOM 2104 O O . LEU A 1 269 ? 19.898 -4.245 -35.562 1.00 87.81 269 LEU A O 1
ATOM 2108 N N . ALA A 1 270 ? 18.939 -3.493 -33.669 1.00 88.12 270 ALA A N 1
ATOM 2109 C CA . ALA A 1 270 ? 19.427 -4.552 -32.792 1.00 88.12 270 ALA A CA 1
ATOM 2110 C C . ALA A 1 270 ? 18.594 -4.654 -31.510 1.00 88.12 270 ALA A C 1
ATOM 2112 O O . ALA A 1 270 ? 18.080 -3.639 -31.023 1.00 88.12 270 ALA A O 1
ATOM 2113 N N . ASP A 1 271 ? 18.487 -5.859 -30.949 1.00 89.81 271 ASP A N 1
ATOM 2114 C CA . ASP A 1 271 ? 17.677 -6.133 -29.755 1.00 89.81 271 ASP A CA 1
ATOM 2115 C C . ASP A 1 271 ? 18.252 -7.260 -28.894 1.00 89.81 271 ASP A C 1
ATOM 2117 O O . ASP A 1 271 ? 18.279 -8.421 -29.304 1.00 89.81 271 ASP A O 1
ATOM 2121 N N . SER A 1 272 ? 18.594 -6.938 -27.644 1.00 87.50 272 SER A N 1
ATOM 2122 C CA . SER A 1 272 ? 19.201 -7.898 -26.717 1.00 87.50 272 SER A CA 1
ATOM 2123 C C . SER A 1 272 ? 18.280 -9.039 -26.265 1.00 87.50 272 SE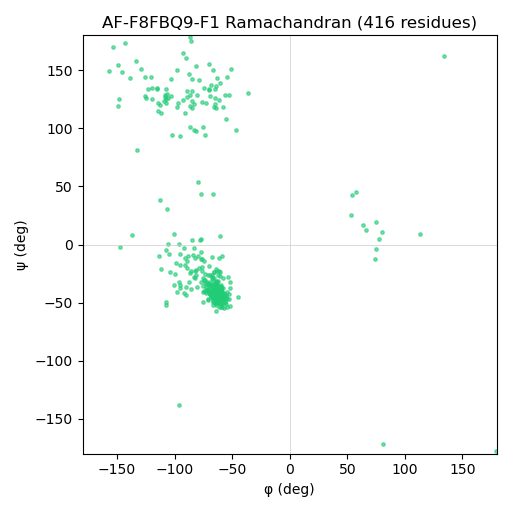R A C 1
ATOM 2125 O O . SER A 1 272 ? 18.701 -9.958 -25.566 1.00 87.50 272 SER A O 1
ATOM 2127 N N . SER A 1 273 ? 16.980 -8.953 -26.551 1.00 82.25 273 SER A N 1
ATOM 2128 C CA . SER A 1 273 ? 16.013 -10.003 -26.214 1.00 82.25 273 SER A CA 1
ATOM 2129 C C . SER A 1 273 ? 15.834 -11.039 -27.322 1.00 82.25 273 SER A C 1
ATOM 2131 O O . SER A 1 273 ? 15.188 -12.063 -27.090 1.00 82.25 273 SER A O 1
ATOM 2133 N N . GLY A 1 274 ? 16.351 -10.769 -28.527 1.00 73.31 274 GLY A N 1
ATOM 2134 C CA . GLY A 1 274 ? 16.092 -11.580 -29.716 1.00 73.31 274 GLY A CA 1
ATOM 2135 C C . GLY A 1 274 ? 14.621 -11.586 -30.157 1.00 73.31 274 GLY A C 1
ATOM 2136 O O . GLY A 1 274 ? 14.205 -12.474 -30.903 1.00 73.31 274 GLY A O 1
ATOM 2137 N N . ALA A 1 275 ? 13.805 -10.640 -29.676 1.00 73.50 275 ALA A N 1
ATOM 2138 C CA . ALA A 1 275 ? 12.404 -10.533 -30.059 1.00 73.50 275 ALA A CA 1
ATOM 2139 C C . ALA A 1 275 ? 12.276 -10.083 -31.523 1.00 73.50 275 ALA A C 1
ATOM 2141 O O . ALA A 1 275 ? 12.810 -9.054 -31.926 1.00 73.50 275 ALA A O 1
ATOM 2142 N N . ALA A 1 276 ? 11.508 -10.833 -32.316 1.00 66.75 276 ALA A N 1
ATOM 2143 C CA . ALA A 1 276 ? 11.220 -10.511 -33.714 1.00 66.75 276 ALA A CA 1
ATOM 2144 C C . ALA A 1 276 ? 10.112 -9.445 -33.835 1.00 66.75 276 ALA A C 1
ATOM 2146 O O . ALA A 1 276 ? 9.084 -9.661 -34.480 1.00 66.75 276 ALA A O 1
ATOM 2147 N N . GLU A 1 277 ? 10.290 -8.308 -33.165 1.00 78.81 277 GLU A N 1
ATOM 2148 C CA . GLU A 1 277 ? 9.422 -7.143 -33.322 1.00 78.81 277 GLU A CA 1
ATOM 2149 C C . GLU A 1 277 ? 9.983 -6.261 -34.451 1.00 78.81 277 GLU A C 1
ATOM 2151 O O . GLU A 1 277 ? 11.162 -5.921 -34.432 1.00 78.81 277 GLU A O 1
ATOM 2156 N N . PRO A 1 278 ? 9.181 -5.889 -35.465 1.00 74.50 278 PRO A N 1
ATOM 2157 C CA . PRO A 1 278 ? 9.685 -5.112 -36.598 1.00 74.50 278 PRO A CA 1
ATOM 2158 C C . PRO A 1 278 ? 9.890 -3.629 -36.260 1.00 74.50 278 PRO A C 1
ATOM 2160 O O . PRO A 1 278 ? 10.650 -2.942 -36.939 1.00 74.50 278 PRO A O 1
ATOM 2163 N N . LYS A 1 279 ? 9.193 -3.119 -35.235 1.00 84.69 279 LYS A N 1
ATOM 2164 C CA . LYS A 1 279 ? 9.248 -1.718 -34.814 1.00 84.69 279 LYS A CA 1
ATOM 2165 C C . LYS A 1 279 ? 9.267 -1.587 -33.305 1.00 84.69 279 LYS A C 1
ATOM 2167 O O . LYS A 1 279 ? 8.561 -2.307 -32.602 1.00 84.69 279 LYS A O 1
ATOM 2172 N N . TRP A 1 280 ? 10.031 -0.611 -32.838 1.00 86.19 280 TRP A N 1
ATOM 2173 C CA . TRP A 1 280 ? 10.119 -0.253 -31.436 1.00 86.19 280 TRP A CA 1
ATOM 2174 C C . TRP A 1 280 ? 9.011 0.738 -31.069 1.00 86.19 280 TRP A C 1
ATOM 2176 O O . TRP A 1 280 ? 9.113 1.932 -31.347 1.00 86.19 280 TRP A O 1
ATOM 2186 N N . ASP A 1 281 ? 7.944 0.238 -30.441 1.00 84.81 281 ASP A N 1
ATOM 2187 C CA . ASP A 1 281 ? 6.853 1.063 -29.910 1.00 84.81 281 ASP A CA 1
ATOM 2188 C C . ASP A 1 281 ? 6.492 0.655 -28.477 1.00 84.81 281 ASP A C 1
ATOM 2190 O O . ASP A 1 281 ? 5.543 -0.082 -28.207 1.00 84.81 281 ASP A O 1
ATOM 2194 N N . TRP A 1 282 ? 7.278 1.159 -27.531 1.00 85.12 282 TRP A N 1
ATOM 2195 C CA . TRP A 1 282 ? 7.084 0.924 -26.101 1.00 85.12 282 TRP A CA 1
ATOM 2196 C C . TRP A 1 282 ? 5.998 1.811 -25.476 1.00 85.12 282 TRP A C 1
ATOM 2198 O O . TRP A 1 282 ? 5.639 1.612 -24.316 1.00 85.12 282 TRP A O 1
ATOM 2208 N N . ARG A 1 283 ? 5.497 2.817 -26.208 1.00 85.25 283 ARG A N 1
ATOM 2209 C CA . ARG A 1 283 ? 4.586 3.841 -25.668 1.00 85.25 283 ARG A CA 1
ATOM 2210 C C . ARG A 1 283 ? 3.135 3.367 -25.617 1.00 85.25 283 ARG A C 1
ATOM 2212 O O . ARG A 1 283 ? 2.294 4.010 -24.994 1.00 85.25 283 ARG A O 1
ATOM 2219 N N . THR A 1 284 ? 2.828 2.248 -26.259 1.00 84.31 284 THR A N 1
ATOM 2220 C CA . THR A 1 284 ? 1.482 1.676 -26.285 1.00 84.31 284 THR A CA 1
ATOM 2221 C C . THR A 1 284 ? 1.169 0.873 -25.018 1.00 84.31 284 THR A C 1
ATOM 2223 O O . THR A 1 284 ? 2.049 0.361 -24.330 1.00 84.31 284 THR A O 1
ATOM 2226 N N . GLY A 1 285 ? -0.121 0.773 -24.678 1.00 79.81 285 GLY A N 1
ATOM 2227 C CA . GLY A 1 285 ? -0.614 -0.150 -23.645 1.00 79.81 285 GLY A CA 1
ATOM 2228 C C . GLY A 1 285 ? -0.408 0.263 -22.180 1.00 79.81 285 GLY A C 1
ATOM 2229 O O . GLY A 1 285 ? -0.752 -0.522 -21.294 1.00 79.81 285 GLY A O 1
ATOM 2230 N N . GLY A 1 286 ? 0.105 1.466 -21.902 1.00 85.31 286 GLY A N 1
ATOM 2231 C CA . GLY A 1 286 ? 0.379 1.921 -20.536 1.00 85.31 286 GLY A CA 1
ATOM 2232 C C . GLY A 1 286 ? 0.355 3.436 -20.348 1.00 85.31 286 GLY A C 1
ATOM 2233 O O . GLY A 1 286 ? 0.312 4.201 -21.311 1.00 85.31 286 GLY A O 1
ATOM 2234 N N . THR A 1 287 ? 0.388 3.854 -19.086 1.00 86.50 287 THR A N 1
ATOM 2235 C CA . THR A 1 287 ? 0.550 5.250 -18.672 1.00 86.50 287 THR A CA 1
ATOM 2236 C C . THR A 1 287 ? 2.038 5.554 -18.541 1.00 86.50 287 THR A C 1
ATOM 2238 O O . THR A 1 287 ? 2.780 4.792 -17.919 1.00 86.50 287 THR A O 1
ATOM 2241 N N . ILE A 1 288 ? 2.474 6.670 -19.123 1.00 90.88 288 ILE A N 1
ATOM 2242 C CA . ILE A 1 288 ? 3.882 7.071 -19.163 1.00 90.88 288 ILE A CA 1
ATOM 2243 C C . ILE A 1 288 ? 4.092 8.252 -18.221 1.00 90.88 288 ILE A C 1
ATOM 2245 O O . ILE A 1 288 ? 3.424 9.279 -18.343 1.00 90.88 288 ILE A O 1
ATOM 2249 N N . TYR A 1 289 ? 5.057 8.115 -17.320 1.00 88.88 289 TYR A N 1
ATOM 2250 C CA . TYR A 1 289 ? 5.515 9.163 -16.421 1.00 88.88 289 TYR A CA 1
ATOM 2251 C C . TYR A 1 289 ? 6.941 9.543 -16.805 1.00 88.88 289 TYR A C 1
ATOM 2253 O O . TYR A 1 289 ? 7.837 8.703 -16.796 1.00 88.88 289 TYR A O 1
ATOM 2261 N N . GLN A 1 290 ? 7.161 10.805 -17.157 1.00 89.69 290 GLN A N 1
ATOM 2262 C CA . GLN A 1 290 ? 8.498 11.308 -17.451 1.00 89.69 290 GLN A CA 1
ATOM 2263 C C . GLN A 1 290 ? 9.159 11.770 -16.149 1.00 89.69 290 GLN A C 1
ATOM 2265 O O . GLN A 1 290 ? 8.623 12.642 -15.466 1.00 89.69 290 GLN A O 1
ATOM 2270 N N . TYR A 1 291 ? 10.288 11.156 -15.790 1.00 83.62 291 TYR A N 1
ATOM 2271 C CA . TYR A 1 291 ? 11.054 11.520 -14.593 1.00 83.62 291 TYR A CA 1
ATOM 2272 C C . TYR A 1 291 ? 12.181 12.502 -14.921 1.00 83.62 291 TYR A C 1
ATOM 2274 O O . TYR A 1 291 ? 12.453 13.410 -14.141 1.00 83.62 291 TYR A O 1
ATOM 2282 N N . ASP A 1 292 ? 12.810 12.314 -16.080 1.00 83.69 292 ASP A N 1
ATOM 2283 C CA . ASP A 1 292 ? 13.884 13.154 -16.611 1.00 83.69 292 ASP A CA 1
ATOM 2284 C C . ASP A 1 292 ? 13.742 13.270 -18.142 1.00 83.69 292 ASP A C 1
ATOM 2286 O O . ASP A 1 292 ? 12.919 12.576 -18.745 1.00 83.69 292 ASP A O 1
ATOM 2290 N N . ASP A 1 293 ? 14.546 14.104 -18.798 1.00 84.69 293 ASP A N 1
ATOM 2291 C CA . ASP A 1 293 ? 14.530 14.283 -20.261 1.00 84.69 293 ASP A CA 1
ATOM 2292 C C . ASP A 1 293 ? 14.792 12.968 -21.019 1.00 84.69 293 ASP A C 1
ATOM 2294 O O . ASP A 1 293 ? 14.291 12.757 -22.126 1.00 84.69 293 ASP A O 1
ATOM 2298 N N . SER A 1 294 ? 15.544 12.059 -20.395 1.00 89.69 294 SER A N 1
ATOM 2299 C CA . SER A 1 294 ? 15.950 10.770 -20.961 1.00 89.69 294 SER A CA 1
ATOM 2300 C C . SER A 1 294 ? 15.339 9.556 -20.262 1.00 89.69 294 SER A C 1
ATOM 2302 O O . SER A 1 294 ? 15.467 8.459 -20.794 1.00 89.69 294 SER A O 1
ATOM 2304 N N . LEU A 1 295 ? 14.665 9.712 -19.111 1.00 92.44 295 LEU A N 1
ATOM 2305 C CA . LEU A 1 295 ? 14.143 8.596 -18.311 1.00 92.44 295 LEU A CA 1
ATOM 2306 C C . LEU A 1 295 ? 12.620 8.654 -18.153 1.00 92.44 295 LEU A C 1
ATOM 2308 O O . LEU A 1 295 ? 12.054 9.602 -17.600 1.00 92.44 295 LEU A O 1
ATOM 2312 N N . TYR A 1 296 ? 11.977 7.560 -18.542 1.00 93.12 296 TYR A N 1
ATOM 2313 C CA . TYR A 1 296 ? 10.539 7.352 -18.491 1.00 93.12 296 TYR A CA 1
ATOM 2314 C C . TYR A 1 296 ? 10.205 6.144 -17.613 1.00 93.12 296 TYR A C 1
ATOM 2316 O O . TYR A 1 296 ? 10.910 5.139 -17.622 1.00 93.12 296 TYR A O 1
ATOM 2324 N N . LEU A 1 297 ? 9.102 6.221 -16.878 1.00 91.81 297 LEU A N 1
ATOM 2325 C CA . LEU A 1 297 ? 8.471 5.101 -16.189 1.00 91.81 297 LEU A CA 1
ATOM 2326 C C . LEU A 1 297 ? 7.184 4.749 -16.929 1.00 91.81 297 LEU A C 1
ATOM 2328 O O . LEU A 1 297 ? 6.313 5.598 -17.115 1.00 91.81 297 LEU A O 1
ATOM 2332 N N . TRP A 1 298 ? 7.056 3.491 -17.327 1.00 93.31 298 TRP A N 1
ATOM 2333 C CA . TRP A 1 298 ? 5.846 2.959 -17.935 1.00 93.31 298 TRP A CA 1
ATOM 2334 C C . TRP A 1 298 ? 5.116 2.060 -16.935 1.00 93.31 298 TRP A C 1
ATOM 2336 O O . TRP A 1 298 ? 5.718 1.160 -16.340 1.00 93.31 298 TRP A O 1
ATOM 2346 N N . LEU A 1 299 ? 3.816 2.304 -16.765 1.00 88.81 299 LEU A N 1
ATOM 2347 C CA . LEU A 1 299 ? 2.919 1.525 -15.911 1.00 88.81 299 LEU A CA 1
ATOM 2348 C C . LEU A 1 299 ? 1.784 0.924 -16.753 1.00 88.81 299 LEU A C 1
ATOM 2350 O O . LEU A 1 299 ? 1.182 1.641 -17.558 1.00 88.81 299 LEU A O 1
ATOM 2354 N N . PRO A 1 300 ? 1.445 -0.364 -16.579 1.00 86.88 300 PRO A N 1
ATOM 2355 C CA . PRO A 1 300 ? 0.368 -0.977 -17.344 1.00 86.88 300 PRO A CA 1
ATOM 2356 C C . PRO A 1 300 ? -0.989 -0.385 -16.942 1.00 86.88 300 PRO A C 1
ATOM 2358 O O . PRO A 1 300 ? -1.300 -0.253 -15.763 1.00 86.88 300 PRO A O 1
ATOM 2361 N N . VAL A 1 301 ? -1.844 -0.096 -17.928 1.00 80.06 301 VAL A N 1
ATOM 2362 C CA . VAL A 1 301 ? -3.227 0.386 -17.687 1.00 80.06 301 VAL A CA 1
ATOM 2363 C C . VAL A 1 301 ? -4.145 -0.750 -17.207 1.00 80.06 301 VAL A C 1
ATOM 2365 O O . VAL A 1 301 ? -5.252 -0.532 -16.712 1.00 80.06 301 VAL A O 1
ATOM 2368 N N . LYS A 1 302 ? -3.704 -2.005 -17.349 1.00 75.81 302 LYS A N 1
ATOM 2369 C CA . LYS A 1 302 ? -4.486 -3.172 -16.949 1.00 75.81 302 LYS A CA 1
ATOM 2370 C C . LYS A 1 302 ? -4.675 -3.184 -15.432 1.00 75.81 302 LYS A C 1
ATOM 2372 O O . LYS A 1 302 ? -3.720 -3.326 -14.674 1.00 75.81 302 LYS A O 1
ATOM 2377 N N . ARG A 1 303 ? -5.937 -3.114 -14.998 1.00 71.94 303 ARG A N 1
ATOM 2378 C CA . ARG A 1 303 ? -6.293 -3.253 -13.584 1.00 71.94 303 ARG A CA 1
ATOM 2379 C C . ARG A 1 303 ? -5.967 -4.663 -13.105 1.00 71.94 303 ARG A C 1
ATOM 2381 O O . ARG A 1 303 ? -6.506 -5.646 -13.619 1.00 71.94 303 ARG A O 1
ATOM 2388 N N . HIS A 1 304 ? -5.104 -4.737 -12.104 1.00 78.94 304 HIS A N 1
ATOM 2389 C CA . HIS A 1 304 ? -4.760 -5.974 -11.418 1.00 78.94 304 HIS A CA 1
ATOM 2390 C C . HIS A 1 304 ? -5.645 -6.188 -10.189 1.00 78.94 304 HIS A C 1
ATOM 2392 O O . HIS A 1 304 ? -6.347 -5.284 -9.732 1.00 78.94 304 HIS A O 1
ATOM 2398 N N . PHE A 1 305 ? -5.649 -7.416 -9.662 1.00 80.56 305 PHE A N 1
ATOM 2399 C CA . PHE A 1 305 ? -6.392 -7.727 -8.437 1.00 80.56 305 PHE A CA 1
ATOM 2400 C C . PHE A 1 305 ? -5.770 -7.058 -7.203 1.00 80.56 305 PHE A C 1
ATOM 2402 O O . PHE A 1 305 ? -6.509 -6.656 -6.307 1.00 80.56 305 PHE A O 1
ATOM 2409 N N . ILE A 1 306 ? -4.441 -6.899 -7.201 1.00 83.50 306 ILE A N 1
ATOM 2410 C CA . ILE A 1 306 ? -3.642 -6.246 -6.159 1.00 83.50 306 ILE A CA 1
ATOM 2411 C C . ILE A 1 306 ? -2.707 -5.199 -6.772 1.00 83.50 306 ILE A C 1
ATOM 2413 O O . ILE A 1 306 ? -2.256 -5.347 -7.907 1.00 83.50 306 ILE A O 1
ATOM 2417 N N . GLU A 1 307 ? -2.387 -4.169 -5.993 1.00 82.56 307 GLU A N 1
ATOM 2418 C CA . GLU A 1 307 ? -1.555 -3.036 -6.427 1.00 82.56 307 GLU A CA 1
ATOM 2419 C C . GLU A 1 307 ? -0.106 -3.434 -6.778 1.00 82.56 307 GLU A C 1
ATOM 2421 O O . GLU A 1 307 ? 0.367 -3.059 -7.851 1.00 82.56 307 GLU A O 1
ATOM 2426 N N . PRO A 1 308 ? 0.608 -4.253 -5.972 1.00 83.19 308 PRO A N 1
ATOM 2427 C CA . PRO A 1 308 ? 2.005 -4.586 -6.270 1.00 83.19 308 PRO A CA 1
ATOM 2428 C C . PRO A 1 308 ? 2.199 -5.375 -7.579 1.00 83.19 308 PRO A C 1
ATOM 2430 O O . PRO A 1 308 ? 3.268 -5.322 -8.184 1.00 83.19 308 PRO A O 1
ATOM 2433 N N . ALA A 1 309 ? 1.156 -6.048 -8.082 1.00 82.00 309 ALA A N 1
ATOM 2434 C CA . ALA A 1 309 ? 1.204 -6.737 -9.373 1.00 82.00 309 ALA A CA 1
ATOM 2435 C C . ALA A 1 309 ? 1.354 -5.770 -10.565 1.00 82.00 309 ALA A C 1
ATOM 2437 O O . ALA A 1 309 ? 2.000 -6.130 -11.548 1.00 82.00 309 ALA A O 1
ATOM 2438 N N . VAL A 1 310 ? 0.828 -4.541 -10.460 1.00 83.31 310 VAL A N 1
ATOM 2439 C CA . VAL A 1 310 ? 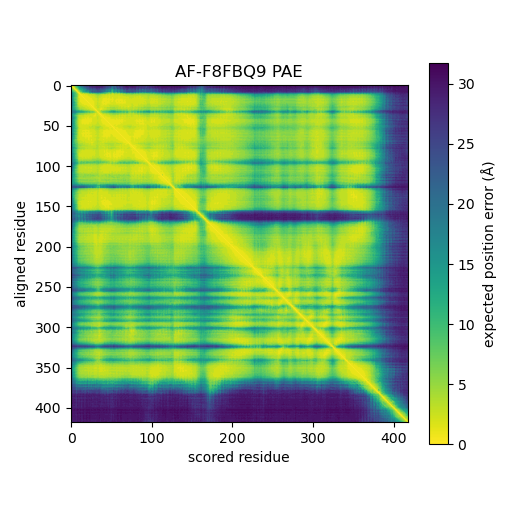1.023 -3.468 -11.457 1.00 83.31 310 VAL A CA 1
ATOM 2440 C C . VAL A 1 310 ? 2.510 -3.117 -11.556 1.00 83.31 310 VAL A C 1
ATOM 2442 O O . VAL A 1 310 ? 3.072 -3.030 -12.646 1.00 83.31 310 VAL A O 1
ATOM 2445 N N . TRP A 1 311 ? 3.166 -2.977 -10.402 1.00 84.19 311 TRP A N 1
ATOM 2446 C CA . TRP A 1 311 ? 4.576 -2.599 -10.295 1.00 84.19 311 TRP A CA 1
ATOM 2447 C C . TRP A 1 311 ? 5.536 -3.702 -10.738 1.00 84.19 311 TRP A C 1
ATOM 2449 O O . TRP A 1 311 ? 6.630 -3.405 -11.209 1.00 84.19 311 TRP A O 1
ATOM 2459 N N . ARG A 1 312 ? 5.123 -4.970 -10.654 1.00 83.12 312 ARG A N 1
ATOM 2460 C CA . ARG A 1 312 ? 5.894 -6.100 -11.190 1.00 83.12 312 ARG A CA 1
ATOM 2461 C C . ARG A 1 312 ? 5.994 -6.074 -12.719 1.00 83.12 312 ARG A C 1
ATOM 2463 O O . ARG A 1 312 ? 7.013 -6.485 -13.262 1.00 83.12 312 ARG A O 1
ATOM 2470 N N . GLU A 1 313 ? 4.949 -5.614 -13.405 1.00 85.94 313 GLU A N 1
ATOM 2471 C CA . GLU A 1 313 ? 4.903 -5.506 -14.873 1.00 85.94 313 GLU A CA 1
ATOM 2472 C C . GLU A 1 313 ? 5.454 -4.167 -15.399 1.00 85.94 313 GLU A C 1
ATOM 2474 O O . GLU A 1 313 ? 5.660 -4.005 -16.603 1.00 85.94 313 GLU A O 1
ATOM 2479 N N . ALA A 1 314 ? 5.704 -3.209 -14.505 1.00 89.94 314 ALA A N 1
ATOM 2480 C CA . ALA A 1 314 ? 6.237 -1.897 -14.838 1.00 89.94 314 ALA A CA 1
ATOM 2481 C C . ALA A 1 314 ? 7.706 -1.959 -15.286 1.00 89.94 314 ALA A C 1
ATOM 2483 O O . ALA A 1 314 ? 8.472 -2.852 -14.906 1.00 89.94 314 ALA A O 1
ATOM 2484 N N . PHE A 1 315 ? 8.132 -0.965 -16.064 1.00 92.19 315 PHE A N 1
ATOM 2485 C CA . PHE A 1 315 ? 9.528 -0.829 -16.477 1.00 92.19 315 PHE A CA 1
ATOM 2486 C C . PHE A 1 315 ? 9.951 0.634 -16.582 1.00 92.19 315 PHE A C 1
ATOM 2488 O O . PHE A 1 315 ? 9.158 1.506 -16.941 1.00 92.19 315 PHE A O 1
ATOM 2495 N N . TYR A 1 316 ? 11.227 0.881 -16.306 1.00 93.25 316 TYR A N 1
ATOM 2496 C CA . TYR A 1 316 ? 11.892 2.114 -16.694 1.00 93.25 316 TYR A CA 1
ATOM 2497 C C . TYR A 1 316 ? 12.402 1.989 -18.122 1.00 93.25 316 TYR A C 1
ATOM 2499 O O . TYR A 1 316 ? 12.896 0.932 -18.524 1.00 93.25 316 TYR A O 1
ATOM 2507 N N . LEU A 1 317 ? 12.306 3.078 -18.872 1.00 93.94 317 LEU A N 1
ATOM 2508 C CA . LEU A 1 317 ? 12.932 3.212 -20.168 1.00 93.94 317 LEU A CA 1
ATOM 2509 C C . LEU A 1 317 ? 13.811 4.450 -20.202 1.00 93.94 317 LEU A C 1
ATOM 2511 O O . LEU A 1 317 ? 13.349 5.557 -19.944 1.00 93.94 317 LEU A O 1
ATOM 2515 N N . TYR A 1 318 ? 15.064 4.244 -20.571 1.00 94.56 318 TYR A N 1
ATOM 2516 C CA . TYR A 1 318 ? 15.988 5.315 -20.880 1.00 94.56 318 TYR A CA 1
ATOM 2517 C C . TYR A 1 318 ? 16.160 5.434 -22.391 1.00 94.56 318 TYR A C 1
ATOM 2519 O O . TYR A 1 318 ? 16.473 4.434 -23.038 1.00 94.56 318 TYR A O 1
ATOM 2527 N N . GLU A 1 319 ? 15.984 6.627 -22.949 1.00 92.50 319 GLU A N 1
ATOM 2528 C CA . GLU A 1 319 ? 16.218 6.907 -24.367 1.00 92.50 319 GLU A CA 1
ATOM 2529 C C . GLU A 1 319 ? 17.376 7.889 -24.525 1.00 92.50 319 GLU A C 1
ATOM 2531 O O . GLU A 1 319 ? 17.430 8.931 -23.871 1.00 92.50 319 GLU A O 1
ATOM 2536 N N . SER A 1 320 ? 18.295 7.589 -25.441 1.00 92.31 320 SER A N 1
ATOM 2537 C CA . SER A 1 320 ? 19.318 8.550 -25.832 1.00 92.31 320 SER A CA 1
ATOM 2538 C C . SER A 1 320 ? 19.750 8.389 -27.288 1.00 92.31 320 SER A C 1
ATOM 2540 O O . SER A 1 320 ? 19.635 7.318 -27.882 1.00 92.31 320 SER A O 1
ATOM 2542 N N . THR A 1 321 ? 20.248 9.469 -27.882 1.00 89.75 321 THR A N 1
ATOM 2543 C CA . THR A 1 321 ? 20.719 9.498 -29.272 1.00 89.75 321 THR A CA 1
ATOM 2544 C C . THR A 1 321 ? 22.232 9.348 -29.346 1.00 89.75 321 THR A C 1
ATOM 2546 O O . THR A 1 321 ? 22.956 9.767 -28.437 1.00 89.75 321 THR A O 1
ATOM 2549 N N . VAL A 1 322 ? 22.721 8.769 -30.440 1.00 85.81 322 VAL A N 1
ATOM 2550 C CA . VAL A 1 322 ? 24.150 8.773 -30.769 1.00 85.81 322 VAL A CA 1
ATOM 2551 C C . VAL A 1 322 ? 24.510 10.116 -31.412 1.00 85.81 322 VAL A C 1
ATOM 2553 O O . VAL A 1 322 ? 23.850 10.562 -32.351 1.00 85.81 322 VAL A O 1
ATOM 2556 N N . ASP A 1 323 ? 25.548 10.778 -30.899 1.00 73.81 323 ASP A N 1
ATOM 2557 C CA . ASP A 1 323 ? 26.029 12.052 -31.443 1.00 73.81 323 ASP A CA 1
ATOM 2558 C C . ASP A 1 323 ? 26.545 11.878 -32.882 1.00 73.81 323 ASP A C 1
ATOM 2560 O O . ASP A 1 323 ? 27.187 10.877 -33.198 1.00 73.81 323 ASP A O 1
ATOM 2564 N N . GLY A 1 324 ? 26.320 12.876 -33.745 1.00 66.62 324 GLY A N 1
ATOM 2565 C CA . GLY A 1 324 ? 26.825 12.875 -35.128 1.00 66.62 324 GLY A CA 1
ATOM 2566 C C . GLY A 1 324 ? 25.763 12.782 -36.228 1.00 66.62 324 GLY A C 1
ATOM 2567 O O . GLY A 1 324 ? 26.124 12.635 -37.390 1.00 66.62 324 GLY A O 1
ATOM 2568 N N . GLY A 1 325 ? 24.471 12.901 -35.896 1.00 62.25 325 GLY A N 1
ATOM 2569 C CA . GLY A 1 325 ? 23.395 13.029 -36.892 1.00 62.25 325 GLY A CA 1
ATOM 2570 C C . GLY A 1 325 ? 23.036 11.734 -37.627 1.00 62.25 325 GLY A C 1
ATOM 2571 O O . GLY A 1 325 ? 22.422 11.793 -38.685 1.00 62.25 325 GLY A O 1
ATOM 2572 N N . THR A 1 326 ? 23.402 10.576 -37.074 1.00 69.00 326 THR A N 1
ATOM 2573 C CA . THR A 1 326 ? 23.149 9.245 -37.654 1.00 69.00 326 THR A CA 1
ATOM 2574 C C . THR A 1 326 ? 21.706 8.762 -37.478 1.00 69.00 326 THR A C 1
ATOM 2576 O O . THR A 1 326 ? 21.351 7.704 -37.986 1.00 69.00 326 THR A O 1
ATOM 2579 N N . GLY A 1 327 ? 20.874 9.497 -36.728 1.00 80.81 327 GLY A N 1
ATOM 2580 C CA . GLY A 1 327 ? 19.482 9.121 -36.451 1.00 80.81 327 GLY A CA 1
ATOM 2581 C C . GLY A 1 327 ? 19.322 7.858 -35.595 1.00 80.81 327 GLY A C 1
ATOM 2582 O O . GLY A 1 327 ? 18.229 7.303 -35.503 1.00 80.81 327 GLY A O 1
ATOM 2583 N N . ILE A 1 328 ? 20.409 7.370 -34.983 1.00 87.94 328 ILE A N 1
ATOM 2584 C CA . ILE A 1 328 ? 20.409 6.152 -34.168 1.00 87.94 328 ILE A CA 1
ATOM 2585 C C . ILE A 1 328 ? 20.024 6.491 -32.727 1.00 87.94 328 ILE A C 1
ATOM 2587 O O . ILE A 1 328 ? 20.636 7.349 -32.079 1.00 87.94 328 ILE A O 1
ATOM 2591 N N . ARG A 1 329 ? 19.037 5.759 -32.206 1.00 91.00 329 ARG A N 1
ATOM 2592 C CA . ARG A 1 329 ? 18.538 5.856 -30.833 1.00 91.00 329 ARG A CA 1
ATOM 2593 C C . ARG A 1 329 ? 18.805 4.565 -30.078 1.00 91.00 329 ARG A C 1
ATOM 2595 O O . ARG A 1 329 ? 18.532 3.475 -30.574 1.00 91.00 329 ARG A O 1
ATOM 2602 N N . ILE A 1 330 ? 19.292 4.705 -28.853 1.00 91.56 330 ILE A N 1
ATOM 2603 C CA . ILE A 1 330 ? 19.525 3.612 -27.915 1.00 91.56 330 ILE A CA 1
ATOM 2604 C C . ILE A 1 330 ? 18.458 3.713 -26.830 1.00 91.56 330 ILE A C 1
ATOM 2606 O O . ILE A 1 330 ? 18.339 4.737 -26.158 1.00 91.56 330 ILE A O 1
ATOM 2610 N N . SER A 1 331 ? 17.678 2.649 -26.685 1.00 93.38 331 SER A N 1
ATOM 2611 C CA . SER A 1 331 ? 16.635 2.499 -25.678 1.00 93.38 331 SER A CA 1
ATOM 2612 C C . SER A 1 331 ? 17.022 1.388 -24.712 1.00 93.38 331 SER A C 1
ATOM 2614 O O . SER A 1 331 ? 17.220 0.248 -25.126 1.00 93.38 331 SER A O 1
ATOM 2616 N N . VAL A 1 332 ? 17.121 1.695 -23.422 1.00 93.69 332 VAL A N 1
ATOM 2617 C CA . VAL A 1 332 ? 17.426 0.706 -22.380 1.00 93.69 332 VAL A CA 1
ATOM 2618 C C . VAL A 1 332 ? 16.196 0.520 -21.504 1.00 93.69 332 VAL A C 1
ATOM 2620 O O . VAL A 1 332 ? 15.784 1.433 -20.791 1.00 93.69 332 VAL A O 1
ATOM 2623 N N . LYS A 1 333 ? 15.603 -0.673 -21.567 1.00 93.12 333 LYS A N 1
ATOM 2624 C CA . LYS A 1 333 ? 14.428 -1.086 -20.800 1.00 93.12 333 LYS A CA 1
ATOM 2625 C C . LYS A 1 333 ? 14.855 -1.892 -19.582 1.00 93.12 333 LYS A C 1
ATOM 2627 O O . LYS A 1 333 ? 15.403 -2.985 -19.715 1.00 93.12 333 LYS A O 1
ATOM 2632 N N . ILE A 1 334 ? 14.541 -1.377 -18.399 1.00 92.00 334 ILE A N 1
ATOM 2633 C CA . ILE A 1 334 ? 14.842 -2.009 -17.115 1.00 92.00 334 ILE A CA 1
ATOM 2634 C C . ILE A 1 334 ? 13.520 -2.381 -16.436 1.00 92.00 334 ILE A C 1
ATOM 2636 O O . ILE A 1 334 ? 12.756 -1.481 -16.080 1.00 92.00 334 ILE A O 1
ATOM 2640 N N . PRO A 1 335 ? 13.213 -3.674 -16.236 1.00 91.06 335 PRO A N 1
ATOM 2641 C CA . PRO A 1 335 ? 12.012 -4.065 -15.512 1.00 91.06 335 PRO A CA 1
ATOM 2642 C C . PRO A 1 335 ? 12.112 -3.600 -14.061 1.00 91.06 335 PRO A C 1
ATOM 2644 O O . PRO A 1 335 ? 13.133 -3.801 -13.399 1.00 91.06 335 PRO A O 1
ATOM 2647 N N . VAL A 1 336 ? 11.038 -3.001 -13.550 1.00 89.00 336 VAL A N 1
ATOM 2648 C CA . VAL A 1 336 ? 11.002 -2.499 -12.172 1.00 89.00 336 VAL A CA 1
ATOM 2649 C C . VAL A 1 336 ? 11.234 -3.645 -11.189 1.00 89.00 336 VAL A C 1
ATOM 2651 O O . VAL A 1 336 ? 11.997 -3.483 -10.243 1.00 89.00 336 VAL A O 1
ATOM 2654 N N . SER A 1 337 ? 10.693 -4.835 -11.462 1.00 84.56 337 SER A N 1
ATOM 2655 C CA . SER A 1 337 ? 10.875 -6.035 -10.635 1.00 84.56 337 SER A CA 1
ATOM 2656 C C . SER A 1 337 ? 12.340 -6.373 -10.327 1.00 84.56 337 SER A C 1
ATOM 2658 O O . SER A 1 337 ? 12.620 -6.864 -9.238 1.00 84.56 337 SER A O 1
ATOM 2660 N N . LEU A 1 338 ? 13.282 -6.077 -11.234 1.00 85.69 338 LEU A N 1
ATOM 2661 C CA . LEU A 1 338 ? 14.717 -6.281 -10.995 1.00 85.69 338 LEU A CA 1
ATOM 2662 C C . LEU A 1 338 ? 15.236 -5.382 -9.867 1.00 85.69 338 LEU A C 1
ATOM 2664 O O . LEU A 1 338 ? 16.036 -5.815 -9.046 1.00 85.69 338 LEU A O 1
ATOM 2668 N N . LEU A 1 339 ? 14.769 -4.134 -9.821 1.00 83.38 339 LEU A N 1
ATOM 2669 C CA . LEU A 1 339 ? 15.176 -3.150 -8.818 1.00 83.38 339 LEU A CA 1
ATOM 2670 C C . LEU A 1 339 ? 14.467 -3.363 -7.473 1.00 83.38 339 LEU A C 1
ATOM 2672 O O . LEU A 1 339 ? 14.948 -2.873 -6.452 1.00 83.38 339 LEU A O 1
ATOM 2676 N N . LEU A 1 340 ? 13.335 -4.077 -7.471 1.00 78.62 340 LEU A N 1
ATOM 2677 C CA . LEU A 1 340 ? 12.520 -4.313 -6.276 1.00 78.62 340 LEU A CA 1
ATOM 2678 C C . LEU A 1 340 ? 12.744 -5.672 -5.605 1.00 78.62 340 LEU A C 1
ATOM 2680 O O . LEU A 1 340 ? 12.340 -5.820 -4.453 1.00 78.62 340 LEU A O 1
ATOM 2684 N N . ALA A 1 341 ? 13.366 -6.645 -6.278 1.00 75.44 341 ALA A N 1
ATOM 2685 C CA . ALA A 1 341 ? 13.447 -8.030 -5.799 1.00 75.44 341 ALA A CA 1
ATOM 2686 C C . ALA A 1 341 ? 14.061 -8.164 -4.393 1.00 75.44 341 ALA A C 1
ATOM 2688 O O . ALA A 1 341 ? 13.496 -8.830 -3.527 1.00 75.44 341 ALA A O 1
ATOM 2689 N N . ASP A 1 342 ? 15.176 -7.477 -4.131 1.00 72.31 342 ASP A N 1
ATOM 2690 C CA . ASP A 1 342 ? 15.830 -7.502 -2.812 1.00 72.31 342 ASP A CA 1
ATOM 2691 C C . ASP A 1 342 ? 14.986 -6.824 -1.733 1.00 72.31 342 ASP A C 1
ATOM 2693 O O . ASP A 1 342 ? 15.071 -7.110 -0.537 1.00 72.31 342 ASP A O 1
ATOM 2697 N N . ALA A 1 343 ? 14.181 -5.871 -2.164 1.00 76.81 343 ALA A N 1
ATOM 2698 C CA . ALA A 1 343 ? 13.573 -4.911 -1.294 1.00 76.81 343 ALA A CA 1
ATOM 2699 C C . ALA A 1 343 ? 12.216 -5.448 -0.808 1.00 76.81 343 ALA A C 1
ATOM 2701 O O . ALA A 1 343 ? 11.964 -5.457 0.393 1.00 76.81 343 ALA A O 1
ATOM 2702 N N . GLU A 1 344 ? 11.401 -6.033 -1.688 1.00 80.31 344 GLU A N 1
ATOM 2703 C CA . GLU A 1 344 ? 10.131 -6.701 -1.359 1.00 80.31 344 GLU A CA 1
ATOM 2704 C C . GLU A 1 344 ? 10.212 -7.636 -0.135 1.00 80.31 344 GLU A C 1
ATOM 2706 O O . GLU A 1 344 ? 9.360 -7.568 0.759 1.00 80.31 344 GLU A O 1
ATOM 2711 N N . GLY A 1 345 ? 11.258 -8.466 -0.052 1.00 83.00 345 GLY A N 1
ATOM 2712 C CA . GLY A 1 345 ? 11.466 -9.389 1.067 1.00 83.00 345 GLY A CA 1
ATOM 2713 C C . GLY A 1 345 ? 11.719 -8.682 2.402 1.00 83.00 345 GLY A C 1
ATOM 2714 O O . GLY A 1 345 ? 11.118 -9.048 3.415 1.00 83.00 345 GLY A O 1
ATOM 2715 N N . ILE A 1 346 ? 12.560 -7.643 2.403 1.00 85.50 346 ILE A N 1
ATOM 2716 C CA . ILE A 1 346 ? 12.899 -6.864 3.606 1.00 85.50 346 ILE A CA 1
ATOM 2717 C C . ILE A 1 346 ? 11.646 -6.192 4.176 1.00 85.50 346 ILE A C 1
ATOM 2719 O O . ILE A 1 346 ? 11.371 -6.299 5.367 1.00 85.50 346 ILE A O 1
ATOM 2723 N N . TYR A 1 347 ? 10.827 -5.569 3.332 1.00 85.12 347 TYR A N 1
ATOM 2724 C CA . TYR A 1 347 ? 9.652 -4.841 3.821 1.00 85.12 347 TYR A CA 1
ATOM 2725 C C . TYR A 1 347 ? 8.493 -5.749 4.204 1.00 85.12 347 TYR A C 1
ATOM 2727 O O . TYR A 1 347 ? 7.754 -5.455 5.143 1.00 85.12 347 TYR A O 1
ATOM 2735 N N . THR A 1 348 ? 8.346 -6.882 3.519 1.00 89.94 348 THR A N 1
ATOM 2736 C CA . THR A 1 348 ? 7.420 -7.923 3.970 1.00 89.94 348 THR A CA 1
ATOM 2737 C C . THR A 1 348 ? 7.791 -8.371 5.381 1.00 89.94 348 THR A C 1
ATOM 2739 O O . THR A 1 348 ? 6.913 -8.490 6.238 1.00 89.94 348 THR A O 1
ATOM 2742 N N . LEU A 1 349 ? 9.088 -8.556 5.654 1.00 91.44 349 LEU A N 1
ATOM 2743 C CA . LEU A 1 349 ? 9.570 -8.881 6.991 1.00 91.44 349 LEU A CA 1
ATOM 2744 C C . LEU A 1 349 ? 9.250 -7.762 7.993 1.00 91.44 349 LEU A C 1
ATOM 2746 O O . LEU A 1 349 ? 8.734 -8.071 9.064 1.00 91.44 349 LEU A O 1
ATOM 2750 N N . ASP A 1 350 ? 9.460 -6.491 7.649 1.00 91.94 350 ASP A N 1
ATOM 2751 C CA . ASP A 1 350 ? 9.122 -5.354 8.520 1.00 91.94 350 ASP A CA 1
ATOM 2752 C C . ASP A 1 350 ? 7.633 -5.340 8.913 1.00 91.94 350 ASP A C 1
ATOM 2754 O O . ASP A 1 350 ? 7.299 -5.213 10.097 1.00 91.94 350 ASP A O 1
ATOM 2758 N N . PHE A 1 351 ? 6.723 -5.551 7.951 1.00 93.38 351 PHE A N 1
ATOM 2759 C CA . PHE A 1 351 ? 5.283 -5.644 8.226 1.00 93.38 351 PHE A CA 1
ATOM 2760 C C . PHE A 1 351 ? 4.905 -6.886 9.055 1.00 93.38 351 PHE A C 1
ATOM 2762 O O . PHE A 1 351 ? 4.013 -6.830 9.905 1.00 93.38 351 PHE A O 1
ATOM 2769 N N . VAL A 1 352 ? 5.583 -8.017 8.856 1.00 94.44 352 VAL A N 1
ATOM 2770 C CA . VAL A 1 352 ? 5.377 -9.209 9.691 1.00 94.44 352 VAL A CA 1
ATOM 2771 C C . VAL A 1 352 ? 5.857 -8.954 11.121 1.00 94.44 352 VAL A C 1
ATOM 2773 O O . VAL A 1 352 ? 5.148 -9.273 12.077 1.00 94.44 352 VAL A O 1
ATOM 2776 N N . LEU A 1 353 ? 7.036 -8.352 11.287 1.00 95.25 353 LEU A N 1
ATOM 2777 C CA . LEU A 1 353 ? 7.636 -8.077 12.591 1.00 95.25 353 LEU A CA 1
ATOM 2778 C C . LEU A 1 353 ? 6.774 -7.130 13.427 1.00 95.25 353 LEU A C 1
ATOM 2780 O O . LEU A 1 353 ? 6.575 -7.395 14.613 1.00 95.25 353 LEU A O 1
ATOM 2784 N N . ILE A 1 354 ? 6.204 -6.078 12.828 1.00 95.25 354 ILE A N 1
ATOM 2785 C CA . ILE A 1 354 ? 5.303 -5.168 13.549 1.00 95.25 354 ILE A CA 1
ATOM 2786 C C . ILE A 1 354 ? 4.026 -5.886 14.012 1.00 95.25 354 ILE A C 1
ATOM 2788 O O . ILE A 1 354 ? 3.612 -5.710 15.158 1.00 95.25 354 ILE A O 1
ATOM 2792 N N . LEU A 1 355 ? 3.434 -6.759 13.188 1.00 95.12 355 LEU A N 1
ATOM 2793 C CA . LEU A 1 355 ? 2.249 -7.539 13.572 1.00 95.12 355 LEU A CA 1
ATOM 2794 C C . LEU A 1 355 ? 2.567 -8.543 14.688 1.00 95.12 355 LEU A C 1
ATOM 2796 O O . LEU A 1 355 ? 1.805 -8.665 15.650 1.00 95.12 355 LEU A O 1
ATOM 2800 N N . LEU A 1 356 ? 3.712 -9.226 14.606 1.00 95.19 356 LEU A N 1
ATOM 2801 C CA . LEU A 1 356 ? 4.185 -10.119 15.667 1.00 95.19 356 LEU A CA 1
ATOM 2802 C C . LEU A 1 356 ? 4.447 -9.357 16.966 1.00 95.19 356 LEU A C 1
ATOM 2804 O O . LEU A 1 356 ? 4.102 -9.837 18.047 1.00 95.19 356 LEU A O 1
ATOM 2808 N N . TYR A 1 357 ? 5.005 -8.153 16.878 1.00 93.94 357 TYR A N 1
ATOM 2809 C CA . TYR A 1 357 ? 5.219 -7.314 18.046 1.00 93.94 357 TYR A CA 1
ATOM 2810 C C . TYR A 1 357 ? 3.894 -6.847 18.655 1.00 93.94 357 TYR A C 1
ATOM 2812 O O . TYR A 1 357 ? 3.741 -6.891 19.874 1.00 93.94 357 TYR A O 1
ATOM 2820 N N . ILE A 1 358 ? 2.903 -6.456 17.846 1.00 93.75 358 ILE A N 1
ATOM 2821 C CA . ILE A 1 358 ? 1.553 -6.132 18.336 1.00 93.75 358 ILE A CA 1
ATOM 2822 C C . ILE A 1 358 ? 0.988 -7.311 19.140 1.00 93.75 358 ILE A C 1
ATOM 2824 O O . ILE A 1 358 ? 0.508 -7.126 20.262 1.00 93.75 358 ILE A O 1
ATOM 2828 N N . LEU A 1 359 ? 1.097 -8.536 18.614 1.00 93.44 359 LEU A N 1
ATOM 2829 C CA . LEU A 1 359 ? 0.674 -9.747 19.323 1.00 93.44 359 LEU A CA 1
ATOM 2830 C C . LEU A 1 359 ? 1.458 -9.972 20.624 1.00 93.44 359 LEU A C 1
ATOM 2832 O O . LEU A 1 359 ? 0.869 -10.361 21.639 1.00 93.44 359 LEU A O 1
ATOM 2836 N N . LEU A 1 360 ? 2.765 -9.705 20.623 1.00 93.25 360 LEU A N 1
ATOM 2837 C CA . LEU A 1 360 ? 3.615 -9.796 21.807 1.00 93.25 360 LEU A CA 1
ATOM 2838 C C . LEU A 1 360 ? 3.194 -8.779 22.878 1.00 93.25 360 LEU A C 1
ATOM 2840 O O . LEU A 1 360 ? 3.045 -9.151 24.043 1.00 93.25 360 LEU A O 1
ATOM 2844 N N . VAL A 1 361 ? 2.940 -7.520 22.509 1.00 90.69 361 VAL A N 1
ATOM 2845 C CA . VAL A 1 361 ? 2.465 -6.470 23.430 1.00 90.69 361 VAL A CA 1
ATOM 2846 C C . VAL A 1 361 ? 1.106 -6.829 24.016 1.00 90.69 361 VAL A C 1
ATOM 2848 O O . VAL A 1 361 ? 0.912 -6.740 25.227 1.00 90.69 361 VAL A O 1
ATOM 2851 N N . LEU A 1 362 ? 0.169 -7.301 23.193 1.00 90.25 362 LEU A N 1
ATOM 2852 C CA . LEU A 1 362 ? -1.136 -7.755 23.675 1.00 90.25 362 LEU A CA 1
ATOM 2853 C C . LEU A 1 362 ? -1.006 -8.932 24.654 1.00 90.25 362 LEU A C 1
ATOM 2855 O O . LEU A 1 362 ? -1.670 -8.960 25.694 1.00 90.25 362 LEU A O 1
ATOM 2859 N N . SER A 1 363 ? -0.129 -9.892 24.353 1.00 88.88 363 SER A N 1
ATOM 2860 C CA . SER A 1 363 ? 0.112 -11.068 25.198 1.00 88.88 363 SER A CA 1
ATOM 2861 C C . SER A 1 363 ? 0.753 -10.688 26.535 1.00 88.88 363 SER A C 1
ATOM 2863 O O . SER A 1 363 ? 0.267 -11.080 27.599 1.00 88.88 363 SER A O 1
ATOM 2865 N N . THR A 1 364 ? 1.808 -9.874 26.494 1.00 86.56 364 THR A N 1
ATOM 2866 C CA . THR A 1 364 ? 2.526 -9.386 27.681 1.00 86.56 364 THR A CA 1
ATOM 2867 C C . THR A 1 364 ? 1.647 -8.503 28.554 1.00 86.56 364 THR A C 1
ATOM 2869 O O . THR A 1 364 ? 1.601 -8.710 29.764 1.00 86.56 364 THR A O 1
ATOM 2872 N N . ALA A 1 365 ? 0.872 -7.587 27.977 1.00 83.06 365 ALA A N 1
ATOM 2873 C CA . ALA A 1 365 ? -0.028 -6.736 28.745 1.00 83.06 365 ALA A CA 1
ATOM 2874 C C . ALA A 1 365 ? -1.151 -7.522 29.435 1.00 83.06 365 ALA A C 1
ATOM 2876 O O . ALA A 1 365 ? -1.517 -7.215 30.573 1.00 83.06 365 ALA A O 1
ATOM 2877 N N . ASN A 1 366 ? -1.682 -8.562 28.786 1.00 80.19 366 ASN A N 1
ATOM 2878 C CA . ASN A 1 366 ? -2.628 -9.481 29.420 1.00 80.19 366 ASN A CA 1
ATOM 2879 C C . ASN A 1 366 ? -1.978 -10.268 30.570 1.00 80.19 366 ASN A C 1
ATOM 2881 O O . ASN A 1 366 ? -2.609 -10.459 31.613 1.00 80.19 366 ASN A O 1
ATOM 2885 N N . GLY A 1 367 ? -0.717 -10.679 30.417 1.00 80.75 367 GLY A N 1
ATOM 2886 C CA . GLY A 1 367 ? 0.067 -11.313 31.480 1.00 80.75 367 GLY A CA 1
ATOM 2887 C C . GLY A 1 367 ? 0.306 -10.384 32.675 1.00 80.75 367 GLY A C 1
ATOM 2888 O O . GLY A 1 367 ? -0.008 -10.745 33.810 1.00 80.75 367 GLY A O 1
ATOM 2889 N N . ILE A 1 368 ? 0.782 -9.163 32.418 1.00 78.69 368 ILE A N 1
ATOM 2890 C CA . ILE A 1 368 ? 1.046 -8.135 33.437 1.00 78.69 368 ILE A CA 1
ATOM 2891 C C . ILE A 1 368 ? -0.231 -7.781 34.194 1.00 78.69 368 ILE A C 1
ATOM 2893 O O . ILE A 1 368 ? -0.198 -7.634 35.409 1.00 78.69 368 ILE A O 1
ATOM 2897 N N . SER A 1 369 ? -1.372 -7.691 33.517 1.00 73.06 369 SER A N 1
ATOM 2898 C CA . SER A 1 369 ? -2.646 -7.423 34.185 1.00 73.06 369 SER A CA 1
ATOM 2899 C C . SER A 1 369 ? -3.020 -8.493 35.197 1.00 73.06 369 SER A C 1
ATOM 2901 O O . SER A 1 369 ? -3.323 -8.182 36.349 1.00 73.06 369 SER A O 1
ATOM 2903 N N . ARG A 1 370 ? -2.915 -9.769 34.807 1.00 75.69 370 ARG A N 1
ATOM 2904 C CA . ARG A 1 370 ? -3.152 -10.885 35.731 1.00 75.69 370 ARG A CA 1
ATOM 2905 C C . ARG A 1 370 ? -2.169 -10.856 36.899 1.00 75.69 370 ARG A C 1
ATOM 2907 O O . ARG A 1 370 ? -2.572 -11.119 38.028 1.00 75.69 370 ARG A O 1
ATOM 2914 N N . PHE A 1 371 ? -0.916 -10.489 36.637 1.00 76.75 371 PHE A N 1
ATOM 2915 C CA . PHE A 1 371 ? 0.115 -10.338 37.658 1.00 76.75 371 PHE A CA 1
ATOM 2916 C C . PHE A 1 371 ? -0.222 -9.205 38.640 1.00 76.75 371 PHE A C 1
ATOM 2918 O O . PHE A 1 371 ? -0.377 -9.461 39.828 1.00 76.75 371 PHE A O 1
ATOM 2925 N N . ILE A 1 372 ? -0.429 -7.973 38.169 1.00 73.31 372 ILE A N 1
ATOM 2926 C CA . ILE A 1 372 ? -0.732 -6.809 39.019 1.00 73.31 372 ILE A CA 1
ATOM 2927 C C . ILE A 1 372 ? -1.997 -7.047 39.849 1.00 73.31 372 ILE A C 1
ATOM 2929 O O . ILE A 1 372 ? -1.997 -6.774 41.048 1.00 73.31 372 ILE A O 1
ATOM 2933 N N . VAL A 1 373 ? -3.054 -7.603 39.249 1.00 67.19 373 VAL A N 1
ATOM 2934 C CA . VAL A 1 373 ? -4.289 -7.939 39.974 1.00 67.19 373 VAL A CA 1
ATOM 2935 C C . VAL A 1 373 ? -4.012 -8.965 41.072 1.00 67.19 373 VAL A C 1
ATOM 2937 O O . VAL A 1 373 ? -4.467 -8.782 42.198 1.00 67.19 373 VAL A O 1
ATOM 2940 N N . HIS A 1 374 ? -3.223 -10.005 40.791 1.00 69.00 374 HIS A N 1
ATOM 2941 C CA . HIS A 1 374 ? -2.854 -10.999 41.796 1.00 69.00 374 HIS A CA 1
ATOM 2942 C C . HIS A 1 374 ? -2.071 -10.381 42.968 1.00 69.00 374 HIS A C 1
ATOM 2944 O O . HIS A 1 374 ? -2.375 -10.663 44.127 1.00 69.00 374 HIS A O 1
ATOM 2950 N N . PHE A 1 375 ? -1.109 -9.498 42.690 1.00 67.12 375 PHE A N 1
ATOM 2951 C CA . PHE A 1 375 ? -0.313 -8.839 43.731 1.00 67.12 375 PHE A CA 1
ATOM 2952 C C . PHE A 1 375 ? -1.123 -7.839 44.558 1.00 67.12 375 PHE A C 1
ATOM 2954 O O . PHE A 1 375 ? -1.010 -7.837 45.783 1.00 67.12 375 PHE A O 1
ATOM 2961 N N . LEU A 1 376 ? -1.976 -7.031 43.925 1.00 68.56 376 LEU A N 1
ATOM 2962 C CA . LEU A 1 376 ? -2.836 -6.087 44.640 1.00 68.56 376 LEU A CA 1
ATOM 2963 C C . LEU A 1 376 ? -3.849 -6.812 45.535 1.00 68.56 376 LEU A C 1
ATOM 2965 O O . LEU A 1 376 ? -4.034 -6.419 46.686 1.00 68.56 376 LEU A O 1
ATOM 2969 N N . VAL A 1 377 ? -4.455 -7.905 45.058 1.00 64.38 377 VAL A N 1
ATOM 2970 C CA . VAL A 1 377 ? -5.370 -8.733 45.867 1.00 64.38 377 VAL A CA 1
ATOM 2971 C C . VAL A 1 377 ? -4.639 -9.358 47.057 1.00 64.38 377 VAL A C 1
ATOM 2973 O O . VAL A 1 377 ? -5.166 -9.347 48.168 1.00 64.38 377 VAL A O 1
ATOM 2976 N N . LYS A 1 378 ? -3.402 -9.832 46.858 1.00 63.38 378 LYS A N 1
ATOM 2977 C CA . LYS A 1 378 ? -2.577 -10.388 47.936 1.00 63.38 378 LYS A CA 1
ATOM 2978 C C . LYS A 1 378 ? -2.229 -9.340 49.000 1.00 63.38 378 LYS A C 1
ATOM 2980 O O . LYS A 1 378 ? -2.391 -9.617 50.182 1.00 63.38 378 LYS A O 1
ATOM 2985 N N . LEU A 1 379 ? -1.828 -8.128 48.606 1.00 60.75 379 LEU A N 1
ATOM 2986 C CA . LEU A 1 379 ? -1.569 -7.038 49.559 1.00 60.75 379 LEU A CA 1
ATOM 2987 C C . LEU A 1 379 ? -2.832 -6.587 50.296 1.00 60.75 379 LEU A C 1
ATOM 2989 O O . LEU A 1 379 ? -2.767 -6.279 51.485 1.00 60.75 379 LEU A O 1
ATOM 2993 N N . THR A 1 380 ? -3.974 -6.560 49.610 1.00 58.38 380 THR A N 1
ATOM 2994 C CA . THR A 1 380 ? -5.248 -6.195 50.237 1.00 58.38 380 THR A CA 1
ATOM 2995 C C . THR A 1 380 ? -5.580 -7.198 51.337 1.00 58.38 380 THR A C 1
ATOM 2997 O O . THR A 1 380 ? -5.850 -6.786 52.453 1.00 58.38 380 THR A O 1
ATOM 3000 N N . HIS A 1 381 ? -5.421 -8.500 51.085 1.00 58.66 381 HIS A N 1
ATOM 3001 C CA . HIS A 1 381 ? -5.699 -9.543 52.076 1.00 58.66 381 HIS A CA 1
ATOM 3002 C C . HIS A 1 381 ? -4.751 -9.522 53.296 1.00 58.66 381 HIS A C 1
ATOM 3004 O O . HIS A 1 381 ? -5.154 -9.911 54.392 1.00 58.66 381 HIS A O 1
ATOM 3010 N N . GLU A 1 382 ? -3.508 -9.057 53.134 1.00 58.97 382 GLU A N 1
ATOM 3011 C CA . GLU A 1 382 ? -2.536 -8.906 54.234 1.00 58.97 382 GLU A CA 1
ATOM 3012 C C . GLU A 1 382 ? -2.751 -7.614 55.049 1.00 58.97 382 GLU A C 1
ATOM 3014 O O . GLU A 1 382 ? -2.347 -7.522 56.208 1.00 58.97 382 GLU A O 1
ATOM 3019 N N . THR A 1 383 ? -3.417 -6.608 54.471 1.00 55.69 383 THR A N 1
ATOM 3020 C CA . THR A 1 383 ? -3.641 -5.295 55.103 1.00 55.69 383 THR A CA 1
ATOM 3021 C C . THR A 1 383 ? -5.068 -5.103 55.635 1.00 55.69 383 THR A C 1
ATOM 3023 O O . THR A 1 383 ? -5.252 -4.364 56.606 1.00 55.69 383 THR A O 1
ATOM 3026 N N . THR A 1 384 ? -6.073 -5.828 55.120 1.00 51.16 384 THR A N 1
ATOM 3027 C CA . THR A 1 384 ? -7.478 -5.831 55.597 1.00 51.16 384 THR A CA 1
ATOM 3028 C C . THR A 1 384 ? -7.689 -6.639 56.880 1.00 51.16 384 THR A C 1
ATOM 3030 O O . THR A 1 384 ? -8.641 -7.399 57.017 1.00 51.16 384 THR A O 1
ATOM 3033 N N . GLY A 1 385 ? -6.784 -6.476 57.836 1.00 51.75 385 GLY A N 1
ATOM 3034 C CA . GLY A 1 385 ? -6.942 -6.961 59.204 1.00 51.75 385 GLY A CA 1
ATOM 3035 C C . GLY A 1 385 ? -6.260 -6.065 60.232 1.00 51.75 385 GLY A C 1
ATOM 3036 O O . GLY A 1 385 ? -6.346 -6.356 61.417 1.00 51.75 385 GLY A O 1
ATOM 3037 N N . LEU A 1 386 ? -5.577 -4.989 59.818 1.00 54.31 386 LEU A N 1
ATOM 3038 C CA . LEU A 1 386 ? -4.910 -4.076 60.747 1.00 54.31 386 LEU A CA 1
ATOM 3039 C C . LEU A 1 386 ? -5.879 -3.252 61.612 1.00 54.31 386 LEU A C 1
ATOM 3041 O O . LEU A 1 386 ? -5.611 -3.160 62.806 1.00 54.31 386 LEU A O 1
ATOM 3045 N N . PRO A 1 387 ? -6.989 -2.684 61.097 1.00 54.09 387 PRO A N 1
ATOM 3046 C CA . PRO A 1 387 ? -7.929 -1.943 61.939 1.00 54.09 387 PRO A CA 1
ATOM 3047 C C . PRO A 1 387 ? -8.578 -2.848 62.992 1.00 54.09 387 PRO A C 1
ATOM 3049 O O . PRO A 1 387 ? -8.535 -2.519 64.172 1.00 54.09 387 PRO A O 1
ATOM 3052 N N . ASP A 1 388 ? -9.062 -4.025 62.579 1.00 53.88 388 ASP A N 1
ATOM 3053 C CA . ASP A 1 388 ? -9.737 -4.989 63.460 1.00 53.88 388 ASP A CA 1
ATOM 3054 C C . ASP A 1 388 ? -8.777 -5.663 64.454 1.00 53.88 388 ASP A C 1
ATOM 3056 O O . ASP A 1 388 ? -9.139 -5.926 65.599 1.00 53.88 388 ASP A O 1
ATOM 3060 N N . LYS A 1 389 ? -7.517 -5.910 64.062 1.00 50.50 389 LYS A N 1
ATOM 3061 C CA . LYS A 1 389 ? -6.489 -6.396 64.997 1.00 50.50 389 LYS A CA 1
ATOM 3062 C C . LYS A 1 389 ? -6.047 -5.307 65.965 1.00 50.50 389 LYS A C 1
ATOM 3064 O O . LYS A 1 389 ? -5.757 -5.642 67.106 1.00 50.50 389 LYS A O 1
ATOM 3069 N N . MET A 1 390 ? -6.002 -4.035 65.555 1.00 51.56 390 MET A N 1
ATOM 3070 C CA . MET A 1 390 ? -5.661 -2.926 66.452 1.00 51.56 390 MET A CA 1
ATOM 3071 C C . MET A 1 390 ? -6.779 -2.625 67.449 1.00 51.56 390 MET A C 1
ATOM 3073 O O . MET A 1 390 ? -6.460 -2.389 68.608 1.00 51.56 390 MET A O 1
ATOM 3077 N N . THR A 1 391 ? -8.057 -2.693 67.063 1.00 53.34 391 THR A N 1
ATOM 3078 C CA . THR A 1 391 ? -9.186 -2.544 68.002 1.00 53.34 391 THR A CA 1
ATOM 3079 C C . THR A 1 391 ? -9.292 -3.727 68.960 1.00 53.34 391 THR A C 1
ATOM 3081 O O . THR A 1 391 ? -9.419 -3.506 70.161 1.00 53.34 391 THR A O 1
ATOM 3084 N N . ALA A 1 392 ? -9.119 -4.965 68.482 1.00 53.59 392 ALA A N 1
ATOM 3085 C CA . ALA A 1 392 ? -9.082 -6.142 69.350 1.00 53.59 392 ALA A CA 1
ATOM 3086 C C . ALA A 1 392 ? -7.884 -6.119 70.322 1.00 53.59 392 ALA A C 1
ATOM 3088 O O . ALA A 1 392 ? -8.036 -6.462 71.491 1.00 53.59 392 ALA A O 1
ATOM 3089 N N . HIS A 1 393 ? -6.693 -5.677 69.890 1.00 52.56 393 HIS A N 1
ATOM 3090 C CA . HIS A 1 393 ? -5.554 -5.506 70.805 1.00 52.56 393 HIS A CA 1
ATOM 3091 C C . HIS A 1 393 ? -5.748 -4.341 71.782 1.00 52.56 393 HIS A C 1
ATOM 3093 O O . HIS A 1 393 ? -5.320 -4.461 72.928 1.00 52.56 393 HIS A O 1
ATOM 3099 N N . PHE A 1 394 ? -6.396 -3.244 71.370 1.00 50.00 394 PHE A N 1
ATOM 3100 C CA . PHE A 1 394 ? -6.723 -2.134 72.270 1.00 50.00 394 PHE A CA 1
ATOM 3101 C C . PHE A 1 394 ? -7.749 -2.547 73.332 1.00 50.00 394 PHE A C 1
ATOM 3103 O O . PHE A 1 394 ? -7.555 -2.231 74.500 1.00 50.00 394 PHE A O 1
ATOM 3110 N N . GLU A 1 395 ? -8.802 -3.293 72.981 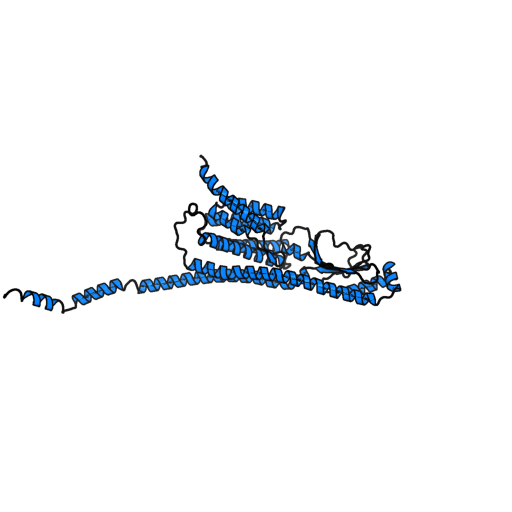1.00 48.59 395 GLU A N 1
ATOM 3111 C CA . GLU A 1 395 ? -9.768 -3.806 73.966 1.00 48.59 395 GLU A CA 1
ATOM 3112 C C . GLU A 1 395 ? -9.117 -4.793 74.947 1.00 48.59 395 GLU A C 1
ATOM 3114 O O . GLU A 1 395 ? -9.344 -4.695 76.155 1.00 48.59 395 GLU A O 1
ATOM 3119 N N . ILE A 1 396 ? -8.235 -5.677 74.463 1.00 51.09 396 ILE A N 1
ATOM 3120 C CA . ILE A 1 396 ? -7.492 -6.624 75.310 1.00 51.09 396 ILE A CA 1
ATOM 3121 C C . ILE A 1 396 ? -6.463 -5.898 76.197 1.00 51.09 396 ILE A C 1
ATOM 3123 O O . ILE A 1 396 ? -6.294 -6.267 77.361 1.00 51.09 396 ILE A O 1
ATOM 3127 N N . SER A 1 397 ? -5.782 -4.852 75.708 1.00 43.50 397 SER A N 1
ATOM 3128 C CA . SER A 1 397 ? -4.828 -4.087 76.526 1.00 43.50 397 SER A CA 1
ATOM 3129 C C . SER A 1 397 ? -5.524 -3.186 77.543 1.00 43.50 397 SER A C 1
ATOM 3131 O O . SER A 1 397 ? -4.999 -3.000 78.637 1.00 43.50 397 SER A O 1
ATOM 3133 N N . VAL A 1 398 ? -6.705 -2.648 77.221 1.00 49.69 398 VAL A N 1
ATOM 3134 C CA . VAL A 1 398 ? -7.524 -1.871 78.162 1.00 49.69 398 VAL A CA 1
ATOM 3135 C C . VAL A 1 398 ? -8.076 -2.783 79.264 1.00 49.69 398 VAL A C 1
ATOM 3137 O O . VAL A 1 398 ? -7.949 -2.426 80.435 1.00 49.69 398 VAL A O 1
ATOM 3140 N N . GLN A 1 399 ? -8.572 -3.986 78.937 1.00 48.09 399 GLN A N 1
ATOM 3141 C CA . GLN A 1 399 ? -9.012 -4.974 79.938 1.00 48.09 399 GLN A CA 1
ATOM 3142 C C . GLN A 1 399 ? -7.879 -5.498 80.836 1.00 48.09 399 GLN A C 1
ATOM 3144 O O . GLN A 1 399 ? -8.114 -5.736 82.018 1.00 48.09 399 GLN A O 1
ATOM 3149 N N . ASN A 1 400 ? -6.656 -5.646 80.314 1.00 46.34 400 ASN A N 1
ATOM 3150 C CA . ASN A 1 400 ? -5.508 -6.155 81.082 1.00 46.34 400 ASN A CA 1
ATOM 3151 C C . ASN A 1 400 ? -4.664 -5.061 81.760 1.00 46.34 400 ASN A C 1
ATOM 3153 O O . ASN A 1 400 ? -3.716 -5.365 82.489 1.00 46.34 400 ASN A O 1
ATOM 3157 N N . SER A 1 401 ? -4.982 -3.782 81.550 1.00 41.53 401 SER A N 1
ATOM 3158 C CA . SER A 1 401 ? -4.296 -2.687 82.231 1.00 41.53 401 SER A CA 1
ATOM 3159 C C . SER A 1 401 ? -4.867 -2.483 83.641 1.00 41.53 401 SER A C 1
ATOM 3161 O O . SER A 1 401 ? -5.844 -1.771 83.859 1.00 41.53 401 SER A O 1
ATOM 3163 N N . HIS A 1 402 ? -4.198 -3.053 84.646 1.00 49.59 402 HIS A N 1
ATOM 3164 C CA . HIS A 1 402 ? -4.455 -2.816 86.079 1.00 49.59 402 HIS A CA 1
ATOM 3165 C C . HIS A 1 402 ? -4.282 -1.343 86.536 1.00 49.59 402 HIS A C 1
ATOM 3167 O O . HIS A 1 402 ? -4.361 -1.051 87.728 1.00 49.59 402 HIS A O 1
ATOM 3173 N N . LEU A 1 403 ? -4.063 -0.398 85.616 1.00 46.78 403 LEU A N 1
ATOM 3174 C CA . LEU A 1 403 ? -3.832 1.022 85.896 1.00 46.78 403 LEU A CA 1
ATOM 3175 C C . LEU A 1 403 ? -5.118 1.869 85.962 1.00 46.78 403 LEU A C 1
ATOM 3177 O O . LEU A 1 403 ? -5.072 2.978 86.485 1.00 4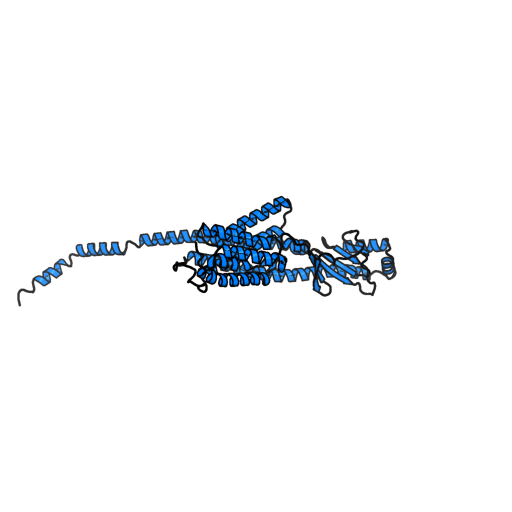6.78 403 LEU A O 1
ATOM 3181 N N . LEU A 1 404 ? -6.269 1.370 85.492 1.00 41.66 404 LEU A N 1
ATOM 3182 C CA . LEU A 1 404 ? -7.544 2.112 85.558 1.00 41.66 404 LEU A CA 1
ATOM 3183 C C . LEU A 1 404 ? -8.364 1.843 86.831 1.00 41.66 404 LEU A C 1
ATOM 3185 O O . LEU A 1 404 ? -9.216 2.657 87.197 1.00 41.66 404 LEU A O 1
ATOM 3189 N N . TRP A 1 405 ? -8.074 0.754 87.549 1.00 41.53 405 TRP A N 1
ATOM 3190 C CA . TRP A 1 405 ? -8.737 0.450 88.823 1.00 41.53 405 TRP A CA 1
ATOM 3191 C C . TRP A 1 405 ? -8.217 1.326 89.980 1.00 41.53 405 TRP A C 1
ATOM 3193 O O . TRP A 1 405 ? -8.982 1.676 90.871 1.00 41.53 405 TRP A O 1
ATOM 3203 N N . SER A 1 406 ? -6.954 1.776 89.944 1.00 43.06 406 SER A N 1
ATOM 3204 C CA . SER A 1 406 ? -6.383 2.587 91.035 1.00 43.06 406 SER A CA 1
ATOM 3205 C C . SER A 1 406 ? -6.729 4.081 90.963 1.00 43.06 406 SER A C 1
ATOM 3207 O O . SER A 1 406 ? -6.729 4.758 91.989 1.00 43.06 406 SER A O 1
ATOM 3209 N N . LEU A 1 407 ? -7.066 4.613 89.782 1.00 44.22 407 LEU A N 1
ATOM 3210 C CA . LEU A 1 407 ? -7.441 6.027 89.624 1.00 44.22 407 LEU A CA 1
ATOM 3211 C C . LEU A 1 407 ? -8.933 6.288 89.873 1.00 44.22 407 LEU A C 1
ATOM 3213 O O . LEU A 1 407 ? -9.299 7.393 90.271 1.00 44.22 407 LEU A O 1
ATOM 3217 N N . THR A 1 408 ? -9.791 5.277 89.703 1.00 45.41 408 THR A N 1
ATOM 3218 C CA . THR A 1 408 ? -11.229 5.396 89.991 1.00 45.41 408 THR A CA 1
ATOM 3219 C C . THR A 1 408 ? -11.560 5.205 91.476 1.00 45.41 408 THR A C 1
ATOM 3221 O O . THR A 1 408 ? -12.474 5.870 91.965 1.00 45.41 408 THR A O 1
ATOM 3224 N N . ASP A 1 409 ? -10.768 4.433 92.230 1.00 43.56 409 ASP A N 1
ATOM 3225 C CA . ASP A 1 409 ? -10.915 4.327 93.694 1.00 43.56 409 ASP A CA 1
ATOM 3226 C C . ASP A 1 409 ? -10.263 5.489 94.471 1.00 43.56 409 ASP A C 1
ATOM 3228 O O . ASP A 1 409 ? -10.745 5.872 95.542 1.00 43.56 409 ASP A O 1
ATOM 3232 N N . CYS A 1 410 ? -9.233 6.137 93.911 1.00 42.75 410 CYS A N 1
ATOM 3233 C CA . CYS A 1 410 ? -8.608 7.311 94.532 1.00 42.75 410 CYS A CA 1
ATOM 3234 C C . CYS A 1 410 ? -9.490 8.577 94.438 1.00 42.75 410 CYS A C 1
ATOM 3236 O O . CYS A 1 410 ? -9.499 9.395 95.353 1.00 42.75 410 CYS A O 1
ATOM 3238 N N . MET A 1 411 ? -10.315 8.723 93.390 1.00 42.16 411 MET A N 1
ATOM 3239 C CA . MET A 1 411 ? -11.248 9.860 93.279 1.00 42.16 411 MET A CA 1
ATOM 3240 C C . MET A 1 411 ? -12.576 9.673 94.030 1.00 42.16 411 MET A C 1
ATOM 3242 O O . MET A 1 411 ? -13.342 10.627 94.157 1.00 42.16 411 MET A O 1
ATOM 3246 N N . ARG A 1 412 ? -12.872 8.476 94.556 1.00 43.00 412 ARG A N 1
ATOM 3247 C CA . ARG A 1 412 ? -14.123 8.218 95.297 1.00 43.00 412 ARG A CA 1
ATOM 3248 C C . ARG A 1 412 ? -13.988 8.353 96.816 1.00 43.00 412 ARG A C 1
ATOM 3250 O O . ARG A 1 412 ? -15.001 8.355 97.511 1.00 43.00 412 ARG A O 1
ATOM 3257 N N . THR A 1 413 ? -12.768 8.511 97.329 1.00 45.09 413 THR A N 1
ATOM 3258 C CA . THR A 1 413 ? -12.478 8.623 98.771 1.00 45.09 413 THR A CA 1
ATOM 3259 C C . THR A 1 413 ? -12.087 10.032 99.237 1.00 45.09 413 THR A C 1
ATOM 3261 O O . THR A 1 413 ? -12.029 10.261 100.442 1.00 45.09 413 THR A O 1
ATOM 3264 N N . SER A 1 414 ? -11.937 11.012 98.336 1.00 41.94 414 SER A N 1
ATOM 3265 C CA . SER A 1 414 ? -11.643 12.418 98.683 1.00 41.94 414 SER A CA 1
ATOM 3266 C C . SER A 1 414 ? -12.852 13.370 98.659 1.00 41.94 414 SER A C 1
ATOM 3268 O O . SER A 1 414 ? -12.674 14.572 98.811 1.00 41.94 414 SER A O 1
ATOM 3270 N N . ALA A 1 415 ? -14.083 12.863 98.519 1.00 44.25 415 ALA A N 1
ATOM 3271 C CA . ALA A 1 415 ? -15.320 13.663 98.550 1.00 44.25 415 ALA A CA 1
ATOM 3272 C C . ALA A 1 415 ? -16.200 13.355 99.779 1.00 44.25 415 ALA A C 1
ATOM 3274 O O . ALA A 1 415 ? -17.426 13.263 99.679 1.00 44.25 415 ALA A O 1
ATOM 3275 N N . ARG A 1 416 ? -15.577 13.130 100.947 1.00 43.69 416 ARG A N 1
ATOM 3276 C CA . ARG A 1 416 ? -16.314 12.937 102.210 1.00 43.69 416 ARG A CA 1
ATOM 3277 C C . ARG A 1 416 ? -15.753 13.641 103.447 1.00 43.69 416 ARG A C 1
ATOM 3279 O O . ARG A 1 416 ? -16.305 13.424 104.518 1.00 43.69 416 ARG A O 1
ATOM 3286 N N . TRP A 1 417 ? -14.751 14.511 103.311 1.00 42.94 417 TRP A N 1
ATOM 3287 C CA . TRP A 1 417 ? -14.369 15.470 104.353 1.00 42.94 417 TRP A CA 1
ATOM 3288 C C . TRP A 1 417 ? -13.819 16.747 103.707 1.00 42.94 417 TRP A C 1
ATOM 3290 O O . TRP A 1 417 ? -12.852 16.664 102.950 1.00 42.94 417 TRP A O 1
ATOM 3300 N N . LEU A 1 418 ? -14.428 17.878 104.096 1.00 38.78 418 LEU A N 1
ATOM 3301 C CA . LEU A 1 418 ? -14.465 19.210 103.457 1.00 38.78 418 LEU A CA 1
ATOM 3302 C C . LEU A 1 418 ? -15.447 19.300 102.286 1.00 38.78 418 LEU A C 1
ATOM 3304 O O . LEU A 1 418 ? -16.115 20.356 102.227 1.00 38.78 418 LEU A O 1
#

pLDDT: mean 81.98, std 15.75, range [35.06, 98.19]

Nearest PDB structures (foldseek):
  3p5n-assembly1_B  TM=6.496E-01  e=3.230E-02  Staphylococcus aureus subsp. aureus TCH60
  5kc4-assembly1_A  TM=5.985E-01  e=4.214E-02  Thermotoga maritima MSB8
  3rlb-assembly2_B  TM=6.222E-01  e=2.856E-01  Lactococcus cremoris subsp. cremoris NZ9000
  4tkr-assembly1_A  TM=4.529E-01  e=1.023E+00  Listeria monocytogenes
  4z7f-assembly1_B  TM=4.810E-01  e=5.038E+00  Enterococcus faecalis V583

Secondary structure (DSSP, 8-state):
----HHHHHHHHHHHHHHHHHHHHHHHTPEE-STT-EE--HHHHHHHHHHHT-HHHHHHHHHHHHHHHHHTS---HHHHHHHHHHHHHHHHHHHH--S-HHHHHHHHHHHHHHHHHHHHHHHH-S---HHHHHHHHHHHHHHHHHHHHHHHHHHH-TTS-TTT-----PPPPHHHHHHHHHHHHHHHHHHHHHHHHHHHHHHHHHHHHHHHHHHHHHHHHHHHHT--HHHHHHHHTT-HHHHHHHHHHHHHHPPTT-EEEEE-TT-BEEEETT----SB--TTTTEEEEESSSSEEEEEE-SPPSSHHHHHHH-EEEEEEEPSSS---EEEEEEEHHHHHHHHHHHHHHHHHHHHHHHHHHHHHHHHHHHHHHHHHHHHHHHHTTHHHHHHHHHHHHHHH-TTSHHHHHHTTSSSS--

Organism: Paenibacillus mucilaginosus (strain KNP414) (NCBI:txid1036673)

Radius of gyration: 35.88 Å; Cα contacts (8 Å, |Δi|>4): 463; chains: 1; bounding box: 81×42×150 Å